Protein AF-A0A2S5DM83-F1 (afdb_monomer_lite)

Foldseek 3Di:
DVVLVVVVPDDDDDDDDDDDDDDDDDDDDDDPDFDWFQQVLLCWIWGQDPPQRWIKIAHPFPVSQVVLCVQQDDPPDPQDDPDDDRGRMGTQHQPDDDPNAGSRLVSVLSSCVSSVGDPVSSVSNSVRNDDPDDDDDDDDDDDDPPPPPDDDDPVLLVLLVVQLVCLVVLLFLLSDFPLWQAAQAAAQQPRHGDAFVQSRQQSSDPDSFSYKHACVSCVVVVKAQDPPDFFGKDKDWDWDWDFPPDADPVPRHGDIDTDTDIDIGTMDGQVRIGPRDDDDDDPRSHLDQDPVLVVLLVLLCVLVPAAEAEPDPDWAQDLVVLHTYDYDCVVDPDVLLRSLSVQLRLLLSQCHCQHVVQDDDPDCLDLSPLLSNLLSSLLSSVLCSSSVGTRNDDDSVVSSVSVSVNSVVDSCSSRVSRNSSRLSNLQSSCSDPVSVVVVVVSVVVVLVVCVVVVHDNPPPPCVVVPNDPPPPPDPDDDD

Sequence (479 aa):
MALIKRLQTPVRPVPAGGPVPAVPPSAPVSTPTRKVVVLAALDAIVYVDRDSRDLVLEAKTPEALDDLRKRGQSPDAVVVNDTKSSTNRYFFSNEGSIRGESVAFELFKNFAVRLGVSDSAIRQVAALTATPAPAPEPARGPRSTRERTGERPDLFQEVTDKIVNALENGTAPWQKPWAAAFEWPINGTTGKPYHGINVMLLAANEFQDGRYCTFKQAKEKDWSVRKGEHGTPIYFYKPFLKETGEIDPATQEPKMRSIPILKRYTVFNFSQIDGAPAHEFKNEHEVVLSPETKAICDEIIDACGVEIKHGYRISAYSPSEDRVFMPDREAFRSDAHYYASLMHEIGHWTGHSSRLNRQFGASRDSELYAREELRAEMASAMLAMRLGLPAAVENHGAYVAHYLTVLRSDKKEIFRAAKDAEKISRFVLSFHPDFRDEFREEHEAQMAAAVAAGAPEEVFDASDFDFEAEGLEFEGMKL

pLDDT: mean 75.05, std 21.57, range [25.55, 97.88]

Secondary structure (DSSP, 8-state):
-HHHHHHTSPPPPPPP--PPPPPPPPPPP------EEEEGGGTEEEEE-TTT--EEEEESSHHHHHHHHHHH--TT------S-----EEEE----EETTEEHHHHHHHHHHHHTT--HHHHHHHHHHHPPPPPPPP-------------PPP-HHHHHHHHHHHHHHTT--GGGS--SS-PPPPEETTT-PBP-THHHHHHHTSS-S--EEEEHHHHHHTT-EEPTT--PEEEEEEEEEEEEEEEEPTTT-SEEEEEEEEEEEEEEEEGGGEETSPP------SS----HHHHHHHHHHHHHHT-EEE-S-SS-EEETTTTEEE---GGGSSSHHHHHHHHHHHHHHHTTSTTTT-PPPPSSTTSHHHHHHHHHHHHHHHHHHHHHTPPP--S-THHHHHHHHHHHHH-TTHHHHHHHHHHHHHHHHHTTSHHHHHHHHHHHHHHHHHHHHTT--TTT--GGGG----TT---TT---

Radius of gyration: 28.11 Å; chains: 1; bounding box: 83×78×79 Å

Organism: NCBI:txid488447

Structure (mmCIF, N/CA/C/O backbone):
data_AF-A0A2S5DM83-F1
#
_entry.id   AF-A0A2S5DM83-F1
#
loop_
_atom_site.group_PDB
_atom_site.id
_atom_site.type_symbol
_atom_site.label_atom_id
_atom_site.label_alt_id
_atom_site.label_comp_id
_atom_site.label_asym_id
_atom_site.label_entity_id
_atom_site.label_seq_id
_atom_site.pdbx_PDB_ins_code
_atom_site.Cartn_x
_atom_site.Cartn_y
_atom_site.Cartn_z
_atom_site.occupancy
_atom_site.B_iso_or_equiv
_atom_site.auth_seq_id
_atom_site.auth_comp_id
_atom_site.auth_asym_id
_atom_site.auth_atom_id
_atom_site.pdbx_PDB_model_num
ATOM 1 N N . MET A 1 1 ? -13.478 -10.967 -5.302 1.00 39.28 1 MET A N 1
ATOM 2 C CA . MET A 1 1 ? -13.281 -12.087 -4.325 1.00 39.28 1 MET A CA 1
ATOM 3 C C . MET A 1 1 ? -13.084 -13.476 -4.958 1.00 39.28 1 MET A C 1
ATOM 5 O O . MET A 1 1 ? -12.246 -14.228 -4.463 1.00 39.28 1 MET A O 1
ATOM 9 N N . ALA A 1 2 ? -13.824 -13.861 -6.010 1.00 32.09 2 ALA A N 1
ATOM 10 C CA . ALA A 1 2 ? -13.666 -15.177 -6.656 1.00 32.09 2 ALA A CA 1
ATOM 11 C C . ALA A 1 2 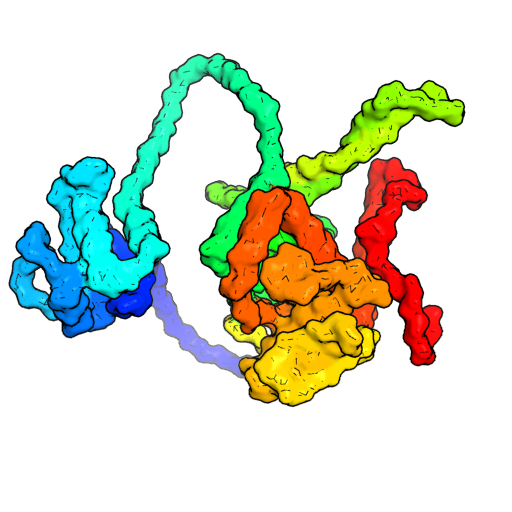? -12.341 -15.330 -7.433 1.00 32.09 2 ALA A C 1
ATOM 13 O O . ALA A 1 2 ? -11.757 -16.412 -7.404 1.00 32.09 2 ALA A O 1
ATOM 14 N N . LEU A 1 3 ? -11.831 -14.254 -8.052 1.00 38.75 3 LEU A N 1
ATOM 15 C CA . LEU A 1 3 ? -10.539 -14.262 -8.748 1.00 38.75 3 LEU A CA 1
ATOM 16 C C . LEU A 1 3 ? -9.347 -14.352 -7.779 1.00 38.75 3 LEU A C 1
ATOM 18 O O . LEU A 1 3 ? -8.471 -15.184 -7.984 1.00 38.75 3 LEU A O 1
ATOM 22 N N . ILE A 1 4 ? -9.357 -13.583 -6.678 1.00 41.72 4 ILE A N 1
ATOM 23 C CA . ILE A 1 4 ? -8.345 -13.687 -5.604 1.00 41.72 4 ILE A CA 1
ATOM 24 C C . ILE A 1 4 ? -8.291 -15.125 -5.078 1.00 41.72 4 ILE A C 1
ATOM 26 O O . ILE A 1 4 ? -7.220 -15.721 -5.019 1.00 41.72 4 ILE A O 1
ATOM 30 N N . LYS A 1 5 ? -9.457 -15.734 -4.810 1.00 40.19 5 LYS A N 1
ATOM 31 C CA . LYS A 1 5 ? -9.518 -17.155 -4.457 1.00 40.19 5 LYS A CA 1
ATOM 32 C C . LYS A 1 5 ? -8.980 -18.053 -5.570 1.00 40.19 5 LYS A C 1
ATOM 34 O O . LYS A 1 5 ? -8.242 -18.969 -5.240 1.00 40.19 5 LYS A O 1
ATOM 39 N N . ARG A 1 6 ? -9.292 -17.817 -6.853 1.00 40.47 6 ARG A N 1
ATOM 40 C CA . ARG A 1 6 ? -8.819 -18.630 -7.998 1.00 40.47 6 ARG A CA 1
ATOM 41 C C . ARG A 1 6 ? -7.305 -18.590 -8.199 1.00 40.47 6 ARG A C 1
ATOM 43 O O . ARG A 1 6 ? -6.720 -19.655 -8.346 1.00 40.47 6 ARG A O 1
ATOM 50 N N . LEU A 1 7 ? -6.669 -17.422 -8.103 1.00 43.97 7 LEU A N 1
ATOM 51 C CA . LEU A 1 7 ? -5.200 -17.292 -8.096 1.00 43.97 7 LEU A CA 1
ATOM 52 C C . LEU A 1 7 ? -4.555 -17.998 -6.885 1.00 43.97 7 LEU A C 1
ATOM 54 O O . LEU A 1 7 ? -3.372 -18.348 -6.878 1.00 43.97 7 LEU A O 1
ATOM 58 N N . GLN A 1 8 ? -5.362 -18.265 -5.859 1.00 42.00 8 GLN A N 1
ATOM 59 C CA . GLN A 1 8 ? -4.986 -18.942 -4.625 1.00 42.00 8 GLN A CA 1
ATOM 60 C C . GLN A 1 8 ? -5.523 -20.390 -4.522 1.00 42.00 8 GLN A C 1
ATOM 62 O O . GLN A 1 8 ? -5.263 -21.041 -3.513 1.00 42.00 8 GLN A O 1
ATOM 67 N N . THR A 1 9 ? -6.226 -20.940 -5.530 1.00 32.25 9 THR A N 1
ATOM 68 C CA . THR A 1 9 ? -6.827 -22.293 -5.458 1.00 32.25 9 THR A CA 1
ATOM 69 C C . THR A 1 9 ? -5.886 -23.352 -6.064 1.00 32.25 9 THR A C 1
ATOM 71 O O . THR A 1 9 ? -5.361 -23.133 -7.153 1.00 32.25 9 THR A O 1
ATOM 74 N N . PRO A 1 10 ? -5.665 -24.512 -5.415 1.00 33.38 10 PRO A N 1
ATOM 75 C CA . PRO A 1 10 ? -4.705 -25.518 -5.878 1.00 33.38 10 PRO A CA 1
ATOM 76 C C . PRO A 1 10 ? -5.133 -26.270 -7.151 1.00 33.38 10 PRO A C 1
ATOM 78 O O . PRO A 1 10 ? -6.290 -26.667 -7.308 1.00 33.38 10 PRO A O 1
ATOM 81 N N . VAL A 1 11 ? -4.152 -26.573 -8.009 1.00 31.98 11 VAL A N 1
ATOM 82 C CA . VAL A 1 11 ? -4.241 -27.614 -9.047 1.00 31.98 11 VAL A CA 1
ATOM 83 C C . VAL A 1 11 ? -4.149 -28.988 -8.369 1.00 31.98 11 VAL A C 1
ATOM 85 O O . VAL A 1 11 ? -3.295 -29.213 -7.512 1.00 31.98 11 VAL A O 1
ATOM 88 N N . ARG A 1 12 ? -5.045 -29.920 -8.724 1.00 29.36 12 ARG A N 1
ATOM 89 C CA . ARG A 1 12 ? -5.091 -31.281 -8.150 1.00 29.36 12 ARG A CA 1
ATOM 90 C C . ARG A 1 12 ? -3.748 -32.016 -8.320 1.00 29.36 12 ARG A C 1
ATOM 92 O O . ARG A 1 12 ? -3.273 -32.109 -9.451 1.00 29.36 12 ARG A O 1
ATOM 99 N N . PRO A 1 13 ? -3.191 -32.638 -7.265 1.00 34.09 13 PRO A N 1
ATOM 100 C CA . PRO A 1 13 ? -2.016 -33.485 -7.407 1.00 34.09 13 PRO A CA 1
ATOM 101 C C . PRO A 1 13 ? -2.372 -34.848 -8.023 1.00 34.09 13 PRO A C 1
ATOM 103 O O . PRO A 1 13 ? -3.400 -35.455 -7.712 1.00 34.09 13 PRO A O 1
ATOM 106 N N . VAL A 1 14 ? -1.482 -35.333 -8.890 1.00 31.62 14 VAL A N 1
ATOM 107 C CA . VAL A 1 14 ? -1.443 -36.711 -9.404 1.00 31.62 14 VAL A CA 1
ATOM 108 C C . VAL A 1 14 ? -1.023 -37.653 -8.260 1.00 31.62 14 VAL A C 1
ATOM 110 O O . VAL A 1 14 ? -0.112 -37.303 -7.508 1.00 31.62 14 VAL A O 1
ATOM 113 N N . PRO A 1 15 ? -1.643 -38.836 -8.082 1.00 32.06 15 PRO A N 1
ATOM 114 C CA . PRO A 1 15 ? -1.333 -39.705 -6.950 1.00 32.06 15 PRO A CA 1
ATOM 115 C C . PRO A 1 15 ? 0.024 -40.403 -7.133 1.00 32.06 15 PRO A C 1
ATOM 117 O O . PRO A 1 15 ? 0.208 -41.173 -8.075 1.00 32.06 15 PRO A O 1
ATOM 120 N N . ALA A 1 16 ? 0.957 -40.172 -6.205 1.00 36.09 16 ALA A N 1
ATOM 121 C CA . ALA A 1 16 ? 2.188 -40.951 -6.069 1.00 36.09 16 ALA A CA 1
ATOM 122 C C . ALA A 1 16 ? 2.039 -42.032 -4.980 1.00 36.09 16 ALA A C 1
ATOM 124 O O . ALA A 1 16 ? 1.319 -41.853 -4.000 1.00 36.09 16 ALA A O 1
ATOM 125 N N . GLY A 1 17 ? 2.695 -43.171 -5.224 1.00 32.56 17 GLY A N 1
ATOM 126 C CA . GLY A 1 17 ? 2.541 -44.454 -4.536 1.00 32.56 17 GLY A CA 1
ATOM 127 C C . GLY A 1 17 ? 2.945 -44.523 -3.056 1.00 32.56 17 GLY A C 1
ATOM 128 O O . GLY A 1 17 ? 3.439 -43.573 -2.462 1.00 32.56 17 GLY A O 1
ATOM 129 N N . GLY A 1 18 ? 2.657 -45.701 -2.492 1.00 33.97 18 GLY A N 1
ATOM 130 C CA . GLY A 1 18 ? 2.503 -46.005 -1.066 1.00 33.97 18 GLY A CA 1
ATOM 131 C C . GLY A 1 18 ? 3.719 -45.874 -0.129 1.00 33.97 18 GLY A C 1
ATOM 132 O O . GLY A 1 18 ? 4.808 -45.474 -0.532 1.00 33.97 18 GLY A O 1
ATOM 133 N N . PRO A 1 19 ? 3.510 -46.200 1.163 1.00 34.53 19 PRO A N 1
ATOM 134 C CA . PRO A 1 19 ? 4.303 -45.675 2.269 1.00 34.53 19 PRO A CA 1
ATOM 135 C C . PRO A 1 19 ? 5.579 -46.479 2.555 1.00 34.53 19 PRO A C 1
ATOM 137 O O . PRO A 1 19 ? 5.572 -47.709 2.570 1.00 34.53 19 PRO A O 1
ATOM 140 N N . VAL A 1 20 ? 6.652 -45.759 2.891 1.00 33.41 20 VAL A N 1
ATOM 141 C CA . VAL A 1 20 ? 7.867 -46.282 3.539 1.00 33.41 20 VAL A CA 1
ATOM 142 C C . VAL A 1 20 ? 7.786 -45.941 5.040 1.00 33.41 20 VAL A C 1
ATOM 144 O O . VAL A 1 20 ? 7.377 -44.826 5.371 1.00 33.41 20 VAL A O 1
ATOM 147 N N . PRO A 1 21 ? 8.115 -46.860 5.970 1.00 33.78 21 PRO A N 1
ATOM 148 C CA . PRO A 1 21 ? 7.910 -46.645 7.403 1.00 33.78 21 PRO A CA 1
ATOM 149 C C . PRO A 1 21 ? 8.911 -45.649 8.014 1.00 33.78 21 PRO A C 1
ATOM 151 O O . PRO A 1 21 ? 10.090 -45.622 7.664 1.00 33.78 21 PRO A O 1
ATOM 154 N N . ALA A 1 22 ? 8.409 -44.843 8.952 1.00 33.66 22 ALA A N 1
ATOM 155 C CA . ALA A 1 22 ? 9.096 -43.723 9.588 1.00 33.66 22 ALA A CA 1
ATOM 156 C C . ALA A 1 22 ? 10.099 -44.137 10.683 1.00 33.66 22 ALA A C 1
ATOM 158 O O . ALA A 1 22 ? 9.827 -45.015 11.502 1.00 33.66 22 ALA A O 1
ATOM 159 N N . VAL A 1 23 ? 11.220 -43.415 10.746 1.00 33.59 23 VAL A N 1
ATOM 160 C CA . VAL A 1 23 ? 12.115 -43.328 11.912 1.00 33.59 23 VAL A CA 1
ATOM 161 C C . VAL A 1 23 ? 11.631 -42.155 12.780 1.00 33.59 23 VAL A C 1
ATOM 163 O O . VAL A 1 23 ? 11.361 -41.088 12.225 1.00 33.59 23 VAL A O 1
ATOM 166 N N . PRO A 1 24 ? 11.486 -42.299 14.110 1.00 30.92 24 PRO A N 1
ATOM 167 C CA . PRO A 1 24 ? 10.974 -41.219 14.948 1.00 30.92 24 PRO A CA 1
ATOM 168 C C . PRO A 1 24 ? 12.009 -40.085 15.073 1.00 30.92 24 PRO A C 1
ATOM 170 O O . PRO A 1 24 ? 13.168 -40.366 15.392 1.00 30.92 24 PRO A O 1
ATOM 173 N N . PRO A 1 25 ? 11.631 -38.809 14.861 1.00 33.31 25 PRO A N 1
ATOM 174 C CA . PRO A 1 25 ? 12.531 -37.695 15.111 1.00 33.31 25 PRO A CA 1
ATOM 175 C C . PRO A 1 25 ? 12.692 -37.467 16.618 1.00 33.31 25 PRO A C 1
ATOM 177 O O . PRO A 1 25 ? 11.729 -37.467 17.387 1.00 33.31 25 PRO A O 1
ATOM 180 N N . SER A 1 26 ? 13.939 -37.265 17.030 1.00 32.44 26 SER A N 1
ATOM 181 C CA . SER A 1 26 ? 14.324 -36.781 18.350 1.00 32.44 26 SER A CA 1
ATOM 182 C C . SER A 1 26 ? 13.737 -35.389 18.615 1.00 32.44 26 SER A C 1
ATOM 184 O O . SER A 1 26 ? 13.674 -34.539 17.728 1.00 32.44 26 SER A O 1
ATOM 186 N N . ALA A 1 27 ? 13.294 -35.162 19.854 1.00 29.89 27 ALA A N 1
ATOM 187 C CA . ALA A 1 27 ? 12.670 -33.915 20.287 1.00 29.89 27 ALA A CA 1
ATOM 188 C C . ALA A 1 27 ? 13.590 -32.693 20.059 1.00 29.89 27 ALA A C 1
ATOM 190 O O . ALA A 1 27 ? 14.774 -32.758 20.407 1.00 29.89 27 ALA A O 1
ATOM 191 N N . PRO A 1 28 ? 13.077 -31.564 19.533 1.00 31.03 28 PRO A N 1
ATOM 192 C CA . PRO A 1 28 ? 13.868 -30.353 19.383 1.00 31.03 28 PRO A CA 1
ATOM 193 C C . PRO A 1 28 ? 14.117 -29.707 20.753 1.00 31.03 28 PRO A C 1
ATOM 195 O O . PRO A 1 28 ? 13.193 -29.311 21.463 1.00 31.03 28 PRO A O 1
ATOM 198 N N . VAL A 1 29 ? 15.394 -29.588 21.118 1.00 31.30 29 VAL A N 1
ATOM 199 C CA . VAL A 1 29 ? 15.862 -28.753 22.229 1.00 31.30 29 VAL A CA 1
ATOM 200 C C . VAL A 1 29 ? 15.645 -27.288 21.839 1.00 31.30 29 VAL A C 1
ATOM 202 O O . VAL A 1 29 ? 16.157 -26.841 20.815 1.00 31.30 29 VAL A O 1
ATOM 205 N N . SER A 1 30 ? 14.883 -26.528 22.632 1.00 27.20 30 SER A N 1
ATOM 206 C CA . SER A 1 30 ? 14.683 -25.097 22.386 1.00 27.20 30 SER A CA 1
ATOM 207 C C . SER A 1 30 ? 15.962 -24.320 22.707 1.00 27.20 30 SER A C 1
ATOM 209 O O . SER A 1 30 ? 16.351 -24.217 23.875 1.00 27.20 30 SER A O 1
ATOM 211 N N . THR A 1 31 ? 16.599 -23.731 21.701 1.00 26.56 31 THR A N 1
ATOM 212 C CA . THR A 1 31 ? 17.705 -22.789 21.911 1.00 26.56 31 THR A CA 1
ATOM 213 C C . THR A 1 31 ? 17.135 -21.367 21.974 1.00 26.56 31 THR A C 1
ATOM 215 O O . THR A 1 31 ? 16.553 -20.914 20.989 1.00 26.56 31 THR A O 1
ATOM 218 N N . PRO A 1 32 ? 17.261 -20.630 23.092 1.00 33.22 32 PRO A N 1
ATOM 219 C CA . PRO A 1 32 ? 16.832 -19.237 23.151 1.00 33.22 32 PRO A CA 1
ATOM 220 C C . PRO A 1 32 ? 17.736 -18.373 22.259 1.00 33.22 32 PRO A C 1
ATOM 222 O O . PRO A 1 32 ? 18.962 -18.397 22.385 1.00 33.22 32 PRO A O 1
ATOM 225 N N . THR A 1 33 ? 17.126 -17.609 21.354 1.00 42.16 33 THR A N 1
ATOM 226 C CA . THR A 1 33 ? 17.782 -16.669 20.436 1.00 42.16 33 THR A CA 1
ATOM 227 C C . THR A 1 33 ? 18.570 -15.609 21.212 1.00 42.16 33 THR A C 1
ATOM 229 O O . THR A 1 33 ? 17.986 -14.744 21.868 1.00 42.16 33 THR A O 1
ATOM 232 N N . ARG A 1 34 ? 19.906 -15.664 21.148 1.00 59.91 34 ARG A N 1
ATOM 233 C CA . ARG A 1 34 ? 20.783 -14.574 21.608 1.00 59.91 34 ARG A CA 1
ATOM 234 C C . ARG A 1 34 ? 20.552 -13.351 20.707 1.00 59.91 34 ARG A C 1
ATOM 236 O O . ARG A 1 34 ? 20.464 -13.511 19.493 1.00 59.91 34 ARG A O 1
ATOM 243 N N . LYS A 1 35 ? 20.458 -12.138 21.269 1.00 76.69 35 LYS A N 1
ATOM 244 C CA . LYS A 1 35 ? 20.495 -10.899 20.468 1.00 76.69 35 LYS A CA 1
ATOM 245 C C . LYS A 1 35 ? 21.923 -10.707 19.954 1.00 76.69 35 LYS A C 1
ATOM 247 O O . LYS A 1 35 ? 22.843 -10.601 20.761 1.00 76.69 35 LYS A O 1
ATOM 252 N N . VAL A 1 36 ? 22.092 -10.694 18.636 1.00 83.69 36 VAL A N 1
ATOM 253 C CA . VAL A 1 36 ? 23.391 -10.599 17.957 1.00 83.69 36 VAL A CA 1
ATOM 254 C C . VAL A 1 36 ? 23.358 -9.415 16.996 1.00 83.69 36 VAL A C 1
ATOM 256 O O . VAL A 1 36 ? 22.362 -9.211 16.306 1.00 83.69 36 VAL A O 1
ATOM 259 N N . VAL A 1 37 ? 24.444 -8.650 16.942 1.00 86.31 37 VAL A N 1
ATOM 260 C CA . VAL A 1 37 ? 24.673 -7.594 15.948 1.00 86.31 37 VAL A CA 1
ATOM 261 C C . VAL A 1 37 ? 25.762 -8.065 14.993 1.00 86.31 37 VAL A C 1
ATOM 263 O O . VAL A 1 37 ? 26.835 -8.477 15.427 1.00 86.31 37 VAL A O 1
ATOM 266 N N . VAL A 1 38 ? 25.494 -8.021 13.690 1.00 86.81 38 VAL A N 1
ATOM 267 C CA . VAL A 1 38 ? 26.463 -8.415 12.658 1.00 86.81 38 VAL A CA 1
ATOM 268 C C . VAL A 1 38 ? 27.252 -7.187 12.215 1.00 86.81 38 VAL A C 1
ATOM 270 O O . VAL A 1 38 ? 26.676 -6.203 11.754 1.00 86.81 38 VAL A O 1
ATOM 273 N N . LEU A 1 39 ? 28.577 -7.248 12.317 1.00 84.31 39 LEU A N 1
ATOM 274 C CA . LEU A 1 39 ? 29.488 -6.211 11.843 1.00 84.31 39 LEU A CA 1
ATOM 275 C C . LEU A 1 39 ? 30.112 -6.656 10.522 1.00 84.31 39 LEU A C 1
ATOM 277 O O . LEU A 1 39 ? 31.223 -7.183 10.490 1.00 84.31 39 LEU A O 1
ATOM 281 N N . ALA A 1 40 ? 29.402 -6.419 9.417 1.00 79.25 40 ALA A N 1
ATOM 282 C CA . ALA A 1 40 ? 29.846 -6.824 8.080 1.00 79.25 40 ALA A CA 1
ATOM 283 C C . ALA A 1 40 ? 31.240 -6.273 7.714 1.00 79.25 40 ALA A C 1
ATOM 285 O O . ALA A 1 40 ? 32.033 -6.976 7.101 1.00 79.25 40 ALA A O 1
ATOM 286 N N . ALA A 1 41 ? 31.570 -5.053 8.159 1.00 76.94 41 ALA A N 1
ATOM 287 C CA . ALA A 1 41 ? 32.879 -4.430 7.934 1.00 76.94 41 ALA A CA 1
ATOM 288 C C . ALA A 1 41 ? 34.052 -5.190 8.586 1.00 76.94 41 ALA A C 1
ATOM 290 O O . ALA A 1 41 ? 35.192 -5.050 8.150 1.00 76.94 41 ALA A O 1
ATOM 291 N N . LEU A 1 42 ? 33.778 -5.976 9.632 1.00 79.06 42 LEU A N 1
ATOM 292 C CA . LEU A 1 42 ? 34.781 -6.743 10.374 1.00 79.06 42 LEU A CA 1
ATOM 293 C C . LEU A 1 42 ? 34.677 -8.253 10.126 1.00 79.06 42 LEU A C 1
ATOM 295 O O . LEU A 1 42 ? 35.465 -9.002 10.695 1.00 79.06 42 LEU A O 1
ATOM 299 N N . ASP A 1 43 ? 33.697 -8.693 9.329 1.00 83.94 43 ASP A N 1
ATOM 300 C CA . ASP A 1 43 ? 33.321 -10.103 9.172 1.00 83.94 43 ASP A CA 1
ATOM 301 C C . ASP A 1 43 ? 33.183 -10.830 10.528 1.00 83.94 43 ASP A C 1
ATOM 303 O O . ASP A 1 43 ? 33.701 -11.929 10.755 1.00 83.94 43 ASP A O 1
ATOM 307 N N . ALA A 1 44 ? 32.525 -10.147 11.469 1.00 84.25 44 ALA A N 1
ATOM 308 C CA . ALA A 1 44 ? 32.394 -10.560 12.859 1.00 84.25 44 ALA A CA 1
ATOM 309 C C . ALA A 1 44 ? 30.982 -10.295 13.388 1.00 84.25 44 ALA A C 1
ATOM 311 O O . ALA A 1 44 ? 30.237 -9.460 12.865 1.00 84.25 44 ALA A O 1
ATOM 312 N N . ILE A 1 45 ? 30.624 -10.985 14.465 1.00 86.38 45 ILE A N 1
ATOM 313 C CA . ILE A 1 45 ? 29.384 -10.765 15.207 1.00 86.38 45 ILE A CA 1
ATOM 314 C C . ILE A 1 45 ? 29.687 -10.260 16.613 1.00 86.38 45 ILE A C 1
ATOM 316 O O . ILE A 1 45 ? 30.731 -10.573 17.182 1.00 86.38 45 ILE A O 1
ATOM 320 N N . VAL A 1 46 ? 28.762 -9.492 17.181 1.00 86.31 46 VAL A N 1
ATOM 321 C CA . VAL A 1 46 ? 28.854 -8.978 18.546 1.00 86.31 46 VAL A CA 1
ATOM 322 C C . VAL A 1 46 ? 27.604 -9.341 19.332 1.00 86.31 46 VAL A C 1
ATOM 324 O O . VAL A 1 46 ? 26.482 -9.175 18.852 1.00 86.31 46 VAL A O 1
ATOM 327 N N . TYR A 1 47 ? 27.792 -9.847 20.545 1.00 85.69 47 TYR A N 1
ATOM 328 C CA . TYR A 1 47 ? 26.715 -10.224 21.458 1.00 85.69 47 TYR A CA 1
ATOM 329 C C . TYR A 1 47 ? 27.160 -10.051 22.914 1.00 85.69 47 TYR A C 1
ATOM 331 O O . TYR A 1 47 ? 28.344 -9.889 23.187 1.00 85.69 47 TYR A O 1
ATOM 339 N N . VAL A 1 48 ? 26.222 -10.088 23.861 1.00 82.50 48 VAL A N 1
ATOM 340 C CA . VAL A 1 48 ? 26.548 -10.116 25.299 1.00 82.50 48 VAL A CA 1
ATOM 341 C C . VAL A 1 48 ? 26.545 -11.564 25.774 1.00 82.50 48 VAL A C 1
ATOM 343 O O . VAL A 1 48 ? 25.551 -12.275 25.578 1.00 82.50 48 VAL A O 1
ATOM 346 N N . ASP A 1 49 ? 27.656 -12.019 26.353 1.00 76.75 49 ASP A N 1
ATOM 347 C CA . ASP A 1 49 ? 27.756 -13.366 26.906 1.00 76.75 49 ASP A CA 1
ATOM 348 C C . ASP A 1 49 ? 26.770 -13.543 28.063 1.00 76.75 49 ASP A C 1
ATOM 350 O O . ASP A 1 49 ? 26.570 -12.650 28.887 1.00 76.75 49 ASP A O 1
ATOM 354 N N . ARG A 1 50 ? 26.107 -14.697 28.115 1.00 70.50 50 ARG A N 1
ATOM 355 C CA . ARG A 1 50 ? 25.043 -14.931 29.096 1.00 70.50 50 ARG A CA 1
ATOM 356 C C . ARG A 1 50 ? 25.595 -15.099 30.511 1.00 70.50 50 ARG A C 1
ATOM 358 O O . ARG A 1 50 ? 24.914 -14.706 31.460 1.00 70.50 50 ARG A O 1
ATOM 365 N N . ASP A 1 51 ? 26.779 -15.687 30.632 1.00 67.50 51 ASP A N 1
ATOM 366 C CA . ASP A 1 51 ? 27.343 -16.112 31.906 1.00 67.50 51 ASP A CA 1
ATOM 367 C C . ASP A 1 51 ? 28.236 -15.012 32.480 1.00 67.50 51 ASP A C 1
ATOM 369 O O . ASP A 1 51 ? 28.064 -14.637 33.641 1.00 67.50 51 ASP A O 1
ATOM 373 N N . SER A 1 52 ? 29.114 -14.421 31.661 1.00 67.50 52 SER A N 1
ATOM 374 C CA . SER A 1 52 ? 29.989 -13.334 32.121 1.00 67.50 52 SER A CA 1
ATOM 375 C C . SER A 1 52 ? 29.357 -11.942 32.028 1.00 67.50 52 SER A C 1
ATOM 377 O O . SER A 1 52 ? 29.804 -11.020 32.705 1.00 67.50 52 SER A O 1
ATOM 379 N N . ARG A 1 53 ? 28.287 -11.777 31.232 1.00 71.94 53 ARG A N 1
ATOM 380 C CA . ARG A 1 53 ? 27.708 -10.468 30.855 1.00 71.94 53 ARG A CA 1
ATOM 381 C C . ARG A 1 53 ? 28.701 -9.525 30.174 1.00 71.94 53 ARG A C 1
ATOM 383 O O . ARG A 1 53 ? 28.442 -8.320 30.095 1.00 71.94 53 ARG A O 1
ATOM 390 N N . ASP A 1 54 ? 29.802 -10.063 29.666 1.00 75.94 54 ASP A N 1
ATOM 391 C CA . ASP A 1 54 ? 30.757 -9.299 28.880 1.00 75.94 54 ASP A CA 1
ATOM 392 C C . ASP A 1 54 ? 30.252 -9.128 27.456 1.00 75.94 54 ASP A C 1
ATOM 394 O O . ASP A 1 54 ? 29.526 -9.966 26.911 1.00 75.94 54 ASP A O 1
ATOM 398 N N . LEU A 1 55 ? 30.670 -8.035 26.832 1.00 80.62 55 LEU A N 1
ATOM 399 C CA . LEU A 1 55 ? 30.461 -7.846 25.410 1.00 80.62 55 LEU A CA 1
ATOM 400 C C . LEU A 1 55 ? 31.500 -8.687 24.658 1.00 80.62 55 LEU A C 1
ATOM 402 O O . LEU A 1 55 ? 32.699 -8.571 24.906 1.00 80.62 55 LEU A O 1
ATOM 406 N N . VAL A 1 56 ? 31.048 -9.536 23.742 1.00 81.56 56 VAL A N 1
ATOM 407 C CA . VAL A 1 56 ? 31.892 -10.475 22.996 1.00 81.56 56 VAL A CA 1
ATOM 408 C C . VAL A 1 56 ? 31.848 -10.141 21.519 1.00 81.56 56 VAL A C 1
ATOM 410 O O . VAL A 1 56 ? 30.768 -10.076 20.935 1.00 81.56 56 VAL A O 1
ATOM 413 N N . LEU A 1 57 ? 33.022 -9.978 20.912 1.00 84.62 57 LEU A N 1
ATOM 414 C CA . LEU A 1 57 ? 33.210 -9.975 19.466 1.00 84.62 57 LEU A CA 1
ATOM 415 C C . LEU A 1 57 ? 33.697 -11.357 19.031 1.00 84.62 57 LEU A C 1
ATOM 417 O O . LEU A 1 57 ? 34.745 -11.819 19.476 1.00 84.62 57 LEU A O 1
ATOM 421 N N . GLU A 1 58 ? 32.953 -12.012 18.151 1.00 85.88 58 GLU A N 1
ATOM 422 C CA . GLU A 1 58 ? 33.300 -13.308 17.572 1.00 85.88 58 GLU A CA 1
ATOM 423 C C . GLU A 1 58 ? 33.573 -13.145 16.071 1.00 85.88 58 GLU A C 1
ATOM 425 O O . GLU A 1 58 ? 32.677 -12.813 15.295 1.00 85.88 58 GLU A O 1
ATOM 430 N N . ALA A 1 59 ? 34.829 -13.335 15.667 1.00 82.38 59 ALA A N 1
ATOM 431 C CA . ALA A 1 59 ? 35.258 -13.301 14.269 1.00 82.38 59 ALA A CA 1
ATOM 432 C C . ALA A 1 59 ? 35.045 -14.668 13.596 1.00 82.38 59 ALA A C 1
ATOM 434 O O . ALA A 1 59 ? 34.871 -15.680 14.274 1.00 82.38 59 ALA A O 1
ATOM 435 N N . LYS A 1 60 ? 35.114 -14.748 12.262 1.00 81.44 60 LYS A N 1
ATOM 436 C CA . LYS A 1 60 ? 35.005 -16.044 11.562 1.00 81.44 60 LYS A CA 1
ATOM 437 C C . LYS A 1 60 ? 36.098 -17.051 11.926 1.00 81.44 60 LYS A C 1
ATOM 439 O O . LYS A 1 60 ? 35.810 -18.242 12.000 1.00 81.44 60 LYS A O 1
ATOM 444 N N . THR A 1 61 ? 37.335 -16.597 12.131 1.00 81.12 61 THR A N 1
ATOM 445 C CA . THR A 1 61 ? 38.466 -17.470 12.477 1.00 81.12 61 THR A CA 1
ATOM 446 C C . THR A 1 61 ? 39.373 -16.827 13.532 1.00 81.12 61 THR A C 1
ATOM 448 O O . THR A 1 61 ? 39.354 -15.601 13.693 1.00 81.12 61 THR A O 1
ATOM 451 N N . PRO A 1 62 ? 40.181 -17.619 14.261 1.00 78.19 62 PRO A N 1
ATOM 452 C CA . PRO A 1 62 ? 41.188 -17.088 15.181 1.00 78.19 62 PRO A CA 1
ATOM 453 C C . PRO A 1 62 ? 42.199 -16.147 14.503 1.00 78.19 62 PRO A C 1
ATOM 455 O O . PRO A 1 62 ? 42.602 -15.149 15.096 1.00 78.19 62 PRO A O 1
ATOM 458 N N . GLU A 1 63 ? 42.571 -16.409 13.247 1.00 78.88 63 GLU A N 1
ATOM 459 C CA . GLU A 1 63 ? 43.496 -15.572 12.467 1.00 78.88 63 GLU A CA 1
ATOM 460 C C . GLU A 1 63 ? 42.866 -14.224 12.102 1.00 78.88 63 GLU A C 1
ATOM 462 O O . GLU A 1 63 ? 43.520 -13.187 12.217 1.00 78.88 63 GLU A O 1
ATOM 467 N N . ALA A 1 64 ? 41.583 -14.224 11.716 1.00 79.25 64 ALA A N 1
ATOM 468 C CA . ALA A 1 64 ? 40.827 -12.997 11.467 1.00 79.25 64 ALA A CA 1
ATOM 469 C C . ALA A 1 64 ? 40.714 -12.151 12.742 1.00 79.25 64 ALA A C 1
ATOM 471 O O . ALA A 1 64 ? 40.822 -10.924 12.693 1.00 79.25 64 ALA A O 1
ATOM 472 N N . LEU A 1 65 ? 40.558 -12.803 13.899 1.00 80.81 65 LEU A N 1
ATOM 473 C CA . LEU A 1 65 ? 40.565 -12.103 15.174 1.00 80.81 65 LEU A CA 1
ATOM 474 C C . LEU A 1 65 ? 41.943 -11.510 15.504 1.00 80.81 65 LEU A C 1
ATOM 476 O O . LEU A 1 65 ? 42.012 -10.383 15.992 1.00 80.81 65 LEU A O 1
ATOM 480 N N . ASP A 1 66 ? 43.036 -12.227 15.244 1.00 77.31 66 ASP A N 1
ATOM 481 C CA . ASP A 1 66 ? 44.397 -11.723 15.477 1.00 77.31 66 ASP A CA 1
ATOM 482 C C . ASP A 1 66 ? 44.710 -10.486 14.615 1.00 77.31 66 ASP A C 1
ATOM 484 O O . ASP A 1 66 ? 45.285 -9.509 15.105 1.00 77.31 66 ASP A O 1
ATOM 488 N N . ASP A 1 67 ? 44.259 -10.475 13.357 1.00 78.25 67 ASP A N 1
ATOM 489 C CA . ASP A 1 67 ? 44.349 -9.306 12.476 1.00 78.25 67 ASP A CA 1
ATOM 490 C C . ASP A 1 67 ? 43.535 -8.110 13.003 1.00 78.25 67 ASP A C 1
ATOM 492 O O . ASP A 1 67 ? 44.065 -7.003 13.141 1.00 78.25 67 ASP A O 1
ATOM 496 N N . LEU A 1 68 ? 42.270 -8.332 13.384 1.00 80.56 68 LEU A N 1
ATOM 497 C CA . LEU A 1 68 ? 41.417 -7.300 13.988 1.00 80.56 68 LEU A CA 1
ATOM 498 C C . LEU A 1 68 ? 42.051 -6.714 15.257 1.00 80.56 68 LEU A C 1
ATOM 500 O O . LEU A 1 68 ? 42.036 -5.498 15.460 1.00 80.56 68 LEU A O 1
ATOM 504 N N . ARG A 1 69 ? 42.662 -7.561 16.093 1.00 75.31 69 ARG A N 1
ATOM 505 C CA . ARG A 1 69 ? 43.369 -7.132 17.305 1.00 75.31 69 ARG A CA 1
ATOM 506 C C . ARG A 1 69 ? 44.571 -6.255 16.977 1.00 75.31 69 ARG A C 1
ATOM 508 O O . ARG A 1 69 ? 44.713 -5.207 17.599 1.00 75.31 69 ARG A O 1
ATOM 515 N N . LYS A 1 70 ? 45.410 -6.636 16.008 1.00 76.88 70 LYS A N 1
ATOM 516 C CA . LYS A 1 70 ? 46.573 -5.830 15.588 1.00 76.88 70 LYS A CA 1
ATOM 517 C C . LYS A 1 70 ? 46.154 -4.463 15.055 1.00 76.88 70 LYS A C 1
ATOM 519 O O . LYS A 1 70 ? 46.764 -3.462 15.419 1.00 76.88 70 LYS A O 1
ATOM 524 N N . ARG A 1 71 ? 45.095 -4.410 14.243 1.00 75.69 71 ARG A N 1
ATOM 525 C CA . ARG A 1 71 ? 44.576 -3.158 13.667 1.00 75.69 71 ARG A CA 1
ATOM 526 C C . ARG A 1 71 ? 43.865 -2.266 14.693 1.00 75.69 71 ARG A C 1
ATOM 528 O O . ARG A 1 71 ? 43.842 -1.052 14.519 1.00 75.69 71 ARG A O 1
ATOM 535 N N . GLY A 1 72 ? 43.309 -2.845 15.760 1.00 69.25 72 GLY A N 1
ATOM 536 C CA . GLY A 1 72 ? 42.548 -2.125 16.788 1.00 69.25 72 GLY A CA 1
ATOM 537 C C . GLY A 1 72 ? 43.302 -1.762 18.080 1.00 69.25 72 GLY A C 1
ATOM 538 O O . GLY A 1 72 ? 42.702 -1.140 18.960 1.00 69.25 72 GLY A O 1
ATOM 539 N N . GLN A 1 73 ? 44.582 -2.129 18.239 1.00 66.12 73 GLN A N 1
ATOM 540 C CA . GLN A 1 73 ? 45.345 -1.959 19.493 1.00 66.12 73 GLN A CA 1
ATOM 541 C C . GLN A 1 73 ? 45.396 -0.504 20.016 1.00 66.12 73 GLN A C 1
ATOM 543 O O . GLN A 1 73 ? 45.589 0.446 19.260 1.00 66.12 73 GLN A O 1
ATOM 548 N N . SER A 1 74 ? 45.236 -0.336 21.340 1.00 53.53 74 SER A N 1
ATOM 549 C CA . SER A 1 74 ? 45.410 0.919 22.096 1.00 53.53 74 SER A CA 1
ATOM 550 C C . SER A 1 74 ? 46.579 0.787 23.078 1.00 53.53 74 SER A C 1
ATOM 552 O O . SER A 1 74 ? 46.647 -0.259 23.721 1.00 53.53 74 SER A O 1
ATOM 554 N N . PRO A 1 75 ? 47.430 1.814 23.276 1.00 45.59 75 PRO A N 1
ATOM 555 C CA . PRO A 1 75 ? 48.477 1.788 24.304 1.00 45.59 75 PRO A CA 1
ATOM 556 C C . PRO A 1 75 ? 47.936 1.637 25.740 1.00 45.59 75 PRO A C 1
ATOM 558 O O . PRO A 1 75 ? 48.617 1.069 26.584 1.00 45.59 75 PRO A O 1
ATOM 561 N N . ASP A 1 76 ? 46.703 2.095 25.998 1.00 43.41 76 ASP A N 1
ATOM 562 C CA . ASP A 1 76 ? 46.128 2.216 27.352 1.00 43.41 76 ASP A CA 1
ATOM 563 C C . ASP A 1 76 ? 45.057 1.160 27.702 1.00 43.41 76 ASP A C 1
ATOM 565 O O . ASP A 1 76 ? 44.355 1.286 28.705 1.00 43.41 76 ASP A O 1
ATOM 569 N N . ALA A 1 77 ? 44.866 0.127 26.875 1.00 46.84 77 ALA A N 1
ATOM 570 C CA . ALA A 1 77 ? 43.845 -0.889 27.140 1.00 46.84 77 ALA A CA 1
ATOM 571 C C . ALA A 1 77 ? 44.391 -1.992 28.064 1.00 46.84 77 ALA A C 1
ATOM 573 O O . ALA A 1 77 ? 45.272 -2.756 27.670 1.00 46.84 77 ALA A O 1
ATOM 574 N N . VAL A 1 78 ? 43.827 -2.129 29.270 1.00 40.47 78 VAL A N 1
ATOM 575 C CA . VAL A 1 78 ? 43.989 -3.344 30.085 1.00 40.47 78 VAL A CA 1
ATOM 576 C C . VAL A 1 78 ? 43.223 -4.467 29.385 1.00 40.47 78 VAL A C 1
ATOM 578 O O . VAL A 1 78 ? 42.002 -4.566 29.471 1.00 40.47 78 VAL A O 1
ATOM 581 N N . VAL A 1 79 ? 43.949 -5.275 28.615 1.00 46.88 79 VAL A N 1
ATOM 582 C CA . VAL A 1 79 ? 43.407 -6.432 27.900 1.00 46.88 79 VAL A CA 1
ATOM 583 C C . VAL A 1 79 ? 43.396 -7.621 28.853 1.00 46.88 79 VAL A C 1
ATOM 585 O O . VAL A 1 79 ? 44.444 -8.199 29.137 1.00 46.88 79 VAL A O 1
ATOM 588 N N . VAL A 1 80 ? 42.216 -8.018 29.327 1.00 41.91 80 VAL A N 1
ATOM 589 C CA . VAL A 1 80 ? 42.048 -9.328 29.962 1.00 41.91 80 VAL A CA 1
ATOM 590 C C . VAL A 1 80 ? 41.922 -10.362 28.851 1.00 41.91 80 VAL A C 1
ATOM 592 O O . VAL A 1 80 ? 40.859 -10.556 28.272 1.00 41.91 80 VAL A O 1
ATOM 595 N N . ASN A 1 81 ? 43.030 -11.017 28.523 1.00 42.25 81 ASN A N 1
ATOM 596 C CA . ASN A 1 81 ? 42.971 -12.458 28.333 1.00 42.25 81 ASN A CA 1
ATOM 597 C C . ASN A 1 81 ? 44.347 -13.067 28.567 1.00 42.25 81 ASN A C 1
ATOM 599 O O . ASN A 1 81 ? 45.325 -12.725 27.895 1.00 42.25 81 ASN A O 1
ATOM 603 N N . ASP A 1 82 ? 44.379 -13.979 29.533 1.00 37.25 82 ASP A N 1
ATOM 604 C CA . ASP A 1 82 ? 45.478 -14.900 29.738 1.00 37.25 82 ASP A CA 1
ATOM 605 C C . ASP A 1 82 ? 45.651 -15.741 28.459 1.00 37.25 82 ASP A C 1
ATOM 607 O O . ASP A 1 82 ? 44.695 -16.274 27.902 1.00 37.25 82 ASP A O 1
ATOM 611 N N . THR A 1 83 ? 46.885 -15.727 27.964 1.00 38.50 83 THR A N 1
ATOM 612 C CA . THR A 1 83 ? 47.547 -16.724 27.116 1.00 38.50 83 THR A CA 1
ATOM 613 C C . THR A 1 83 ? 46.776 -17.423 25.973 1.00 38.50 83 THR A C 1
ATOM 615 O O . THR A 1 83 ? 45.866 -18.217 26.157 1.00 38.50 83 THR A O 1
ATOM 618 N N . LYS A 1 84 ? 47.289 -17.223 24.742 1.00 49.91 84 LYS A N 1
ATOM 619 C CA . LYS A 1 84 ? 47.274 -18.163 23.594 1.00 49.91 84 LYS A CA 1
ATOM 620 C C . LYS A 1 84 ? 46.084 -19.147 23.547 1.00 49.91 84 LYS A C 1
ATOM 622 O O . LYS A 1 84 ? 46.262 -20.324 23.849 1.00 49.91 84 LYS A O 1
ATOM 627 N N . SER A 1 85 ? 44.903 -18.722 23.099 1.00 42.72 85 SER A N 1
ATOM 628 C CA . SER A 1 85 ? 43.791 -19.654 22.873 1.00 42.72 85 SER A CA 1
ATOM 629 C C . SER A 1 85 ? 43.381 -19.684 21.403 1.00 42.72 85 SER A C 1
ATOM 631 O O . SER A 1 85 ? 43.316 -18.659 20.731 1.00 42.72 85 SER A O 1
ATOM 633 N N . SER A 1 86 ? 43.120 -20.890 20.905 1.00 52.38 86 SER A N 1
ATOM 634 C CA . SER A 1 86 ? 42.622 -21.258 19.572 1.00 52.38 86 SER A CA 1
ATOM 635 C C . SER A 1 86 ? 41.196 -20.754 19.294 1.00 52.38 86 SER A C 1
ATOM 637 O O . SER A 1 86 ? 40.402 -21.438 18.651 1.00 52.38 86 SER A O 1
ATOM 639 N N . THR A 1 87 ? 40.833 -19.601 19.853 1.00 66.69 87 THR A N 1
ATOM 640 C CA . THR A 1 87 ? 39.467 -19.090 19.882 1.00 66.69 87 THR A CA 1
ATOM 641 C C . THR A 1 87 ? 39.330 -17.871 18.981 1.00 66.69 87 THR A C 1
ATOM 643 O O . THR A 1 87 ? 40.223 -17.037 18.864 1.00 66.69 87 THR A O 1
ATOM 646 N N . ASN A 1 88 ? 38.179 -17.778 18.330 1.00 76.88 88 ASN A N 1
ATOM 647 C CA . ASN A 1 88 ? 37.764 -16.673 17.475 1.00 76.88 88 ASN A CA 1
ATOM 648 C C . ASN A 1 88 ? 36.984 -15.595 18.255 1.00 76.88 88 ASN A C 1
ATOM 650 O O . ASN A 1 88 ? 36.312 -14.770 17.642 1.00 76.88 88 ASN A O 1
ATOM 654 N N . ARG A 1 89 ? 37.060 -15.592 19.596 1.00 80.75 89 ARG A N 1
ATOM 655 C CA . ARG A 1 89 ? 36.288 -14.706 20.482 1.00 80.75 89 ARG A CA 1
ATOM 656 C C . ARG A 1 89 ? 37.168 -13.718 21.239 1.00 80.75 89 ARG A C 1
ATOM 658 O O . ARG A 1 89 ? 38.201 -14.083 21.795 1.00 80.75 89 ARG A O 1
ATOM 665 N N . TYR A 1 90 ? 36.713 -12.474 21.307 1.00 76.06 90 TYR A N 1
ATOM 666 C CA . TYR A 1 90 ? 37.360 -11.371 22.003 1.00 76.06 90 TYR A CA 1
ATOM 667 C C . TYR A 1 90 ? 36.388 -10.724 22.983 1.00 76.06 90 TYR A C 1
ATOM 669 O O . TYR A 1 90 ? 35.301 -10.298 22.597 1.00 76.06 90 TYR A O 1
ATOM 677 N N . PHE A 1 91 ? 36.783 -10.680 24.252 1.00 75.00 91 PHE A N 1
ATOM 678 C CA . PHE A 1 91 ? 35.932 -10.255 25.356 1.00 75.00 91 PHE A CA 1
ATOM 679 C C . PHE A 1 91 ? 36.295 -8.833 25.779 1.00 75.00 91 PHE A C 1
ATOM 681 O O . PHE A 1 91 ? 37.463 -8.522 26.017 1.00 75.00 91 PHE A O 1
ATOM 688 N N . PHE A 1 92 ? 35.284 -7.979 25.894 1.00 75.75 92 PHE A N 1
ATOM 689 C CA . PHE A 1 92 ? 35.389 -6.661 26.504 1.00 75.75 92 PHE A CA 1
ATOM 690 C C . PHE A 1 92 ? 34.789 -6.759 27.912 1.00 75.75 92 PHE A C 1
ATOM 692 O O . PHE A 1 92 ? 33.571 -6.873 28.058 1.00 75.75 92 PHE A O 1
ATOM 699 N N . SER A 1 93 ? 35.659 -6.768 28.928 1.00 65.88 93 SER A N 1
ATOM 700 C CA . SER A 1 93 ? 35.267 -6.948 30.333 1.00 65.88 93 SER A CA 1
ATOM 701 C C . SER A 1 93 ? 34.428 -5.781 30.858 1.00 65.88 93 SER A C 1
ATOM 703 O O . SER A 1 93 ? 34.698 -4.614 30.556 1.00 65.88 93 SER A O 1
ATOM 705 N N . ASN A 1 94 ? 33.432 -6.109 31.680 1.00 59.91 94 ASN A N 1
ATOM 706 C CA . ASN A 1 94 ? 32.551 -5.159 32.363 1.00 59.91 94 ASN A CA 1
ATOM 707 C C . ASN A 1 94 ? 33.021 -4.775 33.788 1.00 59.91 94 ASN A C 1
ATOM 709 O O . ASN A 1 94 ? 32.242 -4.209 34.560 1.00 59.91 94 ASN A O 1
ATOM 713 N N . GLU A 1 95 ? 34.266 -5.076 34.177 1.00 53.34 95 GLU A N 1
ATOM 714 C CA . GLU A 1 95 ? 34.807 -4.687 35.488 1.00 53.34 95 GLU A CA 1
ATOM 715 C C . GLU A 1 95 ? 35.047 -3.163 35.580 1.00 53.34 95 GLU A C 1
ATOM 717 O O . GLU A 1 95 ? 36.097 -2.641 35.211 1.00 53.34 95 GLU A O 1
ATOM 722 N N . GLY A 1 96 ? 34.047 -2.438 36.096 1.00 50.66 96 GLY A N 1
ATOM 723 C CA . GLY A 1 96 ? 34.100 -1.000 36.391 1.00 50.66 96 GLY A CA 1
ATOM 724 C C . GLY A 1 96 ? 33.089 -0.156 35.602 1.00 50.66 96 GLY A C 1
ATOM 725 O O . GLY A 1 96 ? 32.552 -0.575 34.581 1.00 50.66 96 GLY A O 1
ATOM 726 N N . SER A 1 97 ? 32.813 1.062 36.083 1.00 42.62 97 SER A N 1
ATOM 727 C CA . SER A 1 97 ? 31.988 2.068 35.393 1.00 42.62 97 SER A CA 1
ATOM 728 C C . SER A 1 97 ? 32.730 3.401 35.342 1.00 42.62 97 SER A C 1
ATOM 730 O O . SER A 1 97 ? 33.250 3.864 36.359 1.00 42.62 97 SER A O 1
ATOM 732 N N . ILE A 1 98 ? 32.755 4.039 34.170 1.00 46.00 98 ILE A N 1
ATOM 733 C CA . ILE A 1 98 ? 33.232 5.413 33.994 1.00 46.00 98 ILE A CA 1
ATOM 734 C C . ILE A 1 98 ? 32.031 6.239 33.531 1.00 46.00 98 ILE A C 1
ATOM 736 O O . ILE A 1 98 ? 31.431 5.944 32.505 1.00 46.00 98 ILE A O 1
ATOM 740 N N . ARG A 1 99 ? 31.661 7.275 34.296 1.00 43.28 99 ARG A N 1
ATOM 741 C CA . ARG A 1 99 ? 30.617 8.259 33.926 1.00 43.28 99 ARG A CA 1
ATOM 742 C C . ARG A 1 99 ? 29.246 7.665 33.539 1.00 43.28 99 ARG A C 1
ATOM 744 O O . ARG A 1 99 ? 28.515 8.278 32.773 1.00 43.28 99 ARG A O 1
ATOM 751 N N . GLY A 1 100 ? 28.868 6.515 34.102 1.00 48.59 100 GLY A N 1
ATOM 752 C CA . GLY A 1 100 ? 27.543 5.917 33.885 1.00 48.59 100 GLY A CA 1
ATOM 753 C C . GLY A 1 100 ? 27.383 5.139 32.574 1.00 48.59 100 GLY A C 1
ATOM 754 O O . GLY A 1 100 ? 26.296 4.627 32.321 1.00 48.59 100 GLY A O 1
ATOM 755 N N . GLU A 1 101 ? 28.447 4.993 31.780 1.00 54.00 101 GLU A N 1
ATOM 756 C CA . GLU A 1 101 ? 28.493 4.127 30.597 1.00 54.00 101 GLU A CA 1
ATOM 757 C C . GLU A 1 101 ? 29.231 2.811 30.923 1.00 54.00 101 GLU A C 1
ATOM 759 O O . GLU A 1 101 ? 30.078 2.754 31.824 1.00 54.00 101 GLU A O 1
ATOM 764 N N . SER A 1 102 ? 28.871 1.722 30.229 1.00 65.44 102 SER A N 1
ATOM 765 C CA . SER A 1 102 ? 29.549 0.423 30.366 1.00 65.44 102 SER A CA 1
ATOM 766 C C . SER A 1 102 ? 30.984 0.545 29.850 1.00 65.44 102 SER A C 1
ATOM 768 O O . SER A 1 102 ? 31.198 0.912 28.693 1.00 65.44 102 SER A O 1
ATOM 770 N N . VAL A 1 103 ? 31.970 0.209 30.690 1.00 69.94 103 VAL A N 1
ATOM 771 C CA . VAL A 1 103 ? 33.393 0.207 30.302 1.00 69.94 103 VAL A CA 1
ATOM 772 C C . VAL A 1 103 ? 33.630 -0.739 29.122 1.00 69.94 103 VAL A C 1
ATOM 774 O O . VAL A 1 103 ? 34.363 -0.389 28.199 1.00 69.94 103 VAL A O 1
ATOM 777 N N . ALA A 1 104 ? 32.935 -1.881 29.087 1.00 71.19 104 ALA A N 1
ATOM 778 C CA . ALA A 1 104 ? 32.978 -2.818 27.969 1.00 71.19 104 ALA A CA 1
ATOM 779 C C . ALA A 1 104 ? 32.530 -2.176 26.644 1.00 71.19 104 ALA A C 1
ATOM 781 O O . ALA A 1 104 ? 33.188 -2.353 25.616 1.00 71.19 104 ALA A O 1
ATOM 782 N N . PHE A 1 105 ? 31.441 -1.398 26.663 1.00 80.75 105 PHE A N 1
ATOM 783 C CA . PHE A 1 105 ? 30.947 -0.718 25.466 1.00 80.75 105 PHE A CA 1
ATOM 784 C C . PHE A 1 105 ? 31.888 0.396 25.002 1.00 80.75 105 PHE A C 1
ATOM 786 O O . PHE A 1 105 ? 32.159 0.491 23.810 1.00 80.75 105 PHE A O 1
ATOM 793 N N . GLU A 1 106 ? 32.434 1.206 25.910 1.00 78.94 106 GLU A N 1
ATOM 794 C CA . GLU A 1 106 ? 33.372 2.270 25.530 1.00 78.94 106 GLU A CA 1
ATOM 795 C C . GLU A 1 106 ? 34.696 1.709 24.982 1.00 78.94 106 GLU A C 1
ATOM 797 O O . GLU A 1 106 ? 35.238 2.230 24.002 1.00 78.94 106 GLU A O 1
ATOM 802 N N . LEU A 1 107 ? 35.196 0.595 25.527 1.00 76.62 107 LEU A N 1
ATOM 803 C CA . LEU A 1 107 ? 36.348 -0.115 24.957 1.00 76.62 107 LEU A CA 1
ATOM 804 C C . LEU A 1 107 ? 36.038 -0.657 23.555 1.00 76.62 107 LEU A C 1
ATOM 806 O O . LEU A 1 107 ? 36.837 -0.472 22.633 1.00 76.62 107 LEU A O 1
ATOM 810 N N . PHE A 1 108 ? 34.866 -1.268 23.374 1.00 84.25 108 PHE A N 1
ATOM 811 C CA . PHE A 1 108 ? 34.414 -1.742 22.068 1.00 84.25 108 PHE A CA 1
ATOM 812 C C . PHE A 1 108 ? 34.231 -0.597 21.067 1.00 84.25 108 PHE A C 1
ATOM 814 O O . PHE A 1 108 ? 34.679 -0.704 19.933 1.00 84.25 108 PHE A O 1
ATOM 821 N N . LYS A 1 109 ? 33.608 0.511 21.464 1.00 84.75 109 LYS A N 1
ATOM 822 C CA . LYS A 1 109 ? 33.362 1.678 20.611 1.00 84.75 109 LYS A CA 1
ATOM 823 C C . LYS A 1 109 ? 34.670 2.277 20.114 1.00 84.75 109 LYS A C 1
ATOM 825 O O . LYS A 1 109 ? 34.820 2.489 18.915 1.00 84.75 109 LYS A O 1
ATOM 830 N N . ASN A 1 110 ? 35.644 2.473 21.002 1.00 81.62 110 ASN A N 1
ATOM 831 C CA . ASN A 1 110 ? 36.969 2.960 20.616 1.00 81.62 110 ASN A CA 1
ATOM 832 C C . ASN A 1 110 ? 37.683 1.992 19.659 1.00 81.62 110 ASN A C 1
ATOM 834 O O . ASN A 1 110 ? 38.325 2.430 18.703 1.00 81.62 110 ASN A O 1
ATOM 838 N N . PHE A 1 111 ? 37.538 0.685 19.879 1.00 82.19 111 PHE A N 1
ATOM 839 C CA . PHE A 1 111 ? 38.042 -0.352 18.978 1.00 82.19 111 PHE A CA 1
ATOM 840 C C . PHE A 1 111 ? 37.342 -0.319 17.604 1.00 82.19 111 PHE A C 1
ATOM 842 O O . PHE A 1 111 ? 38.005 -0.317 16.569 1.00 82.19 111 PHE A O 1
ATOM 849 N N . ALA A 1 112 ? 36.013 -0.217 17.579 1.00 83.06 112 ALA A N 1
ATOM 850 C CA . ALA A 1 112 ? 35.183 -0.218 16.378 1.00 83.06 112 ALA A CA 1
ATOM 851 C C . ALA A 1 112 ? 35.409 1.031 15.508 1.00 83.06 112 ALA A C 1
ATOM 853 O O . ALA A 1 112 ? 35.544 0.910 14.290 1.00 83.06 112 ALA A O 1
ATOM 854 N N . VAL A 1 113 ? 35.534 2.214 16.121 1.00 83.75 113 VAL A N 1
ATOM 855 C CA . VAL A 1 113 ? 35.829 3.475 15.413 1.00 83.75 113 VAL A CA 1
ATOM 856 C C . VAL A 1 113 ? 37.168 3.395 14.676 1.00 83.75 113 VAL A C 1
ATOM 858 O O . VAL A 1 113 ? 37.254 3.787 13.515 1.00 83.75 113 VAL A O 1
ATOM 861 N N . ARG A 1 114 ? 38.211 2.833 15.302 1.00 81.44 114 ARG A N 1
ATOM 862 C CA . ARG A 1 114 ? 39.537 2.680 14.667 1.00 81.44 114 ARG A CA 1
ATOM 863 C C . ARG A 1 114 ? 39.521 1.744 13.466 1.00 81.44 114 ARG A C 1
ATOM 865 O O . ARG A 1 114 ? 40.312 1.919 12.546 1.00 81.44 114 ARG A O 1
ATOM 872 N N . LEU A 1 115 ? 38.617 0.769 13.475 1.00 81.12 115 LEU A N 1
ATOM 873 C CA . LEU A 1 115 ? 38.435 -0.181 12.383 1.00 81.12 115 LEU A CA 1
ATOM 874 C C . LEU A 1 115 ? 37.425 0.299 11.327 1.00 81.12 115 LEU A C 1
ATOM 876 O O . LEU A 1 115 ? 37.091 -0.463 10.422 1.00 81.12 115 LEU A O 1
ATOM 880 N N . GLY A 1 116 ? 36.947 1.546 11.418 1.00 80.56 116 GLY A N 1
ATOM 881 C CA . GLY A 1 116 ? 36.047 2.144 10.429 1.00 80.56 116 GLY A CA 1
ATOM 882 C C . GLY A 1 116 ? 34.617 1.602 10.474 1.00 80.56 116 GLY A C 1
ATOM 883 O O . GLY A 1 116 ? 33.900 1.671 9.477 1.00 80.56 116 GLY A O 1
ATOM 884 N N . VAL A 1 117 ? 34.187 1.048 11.611 1.00 85.06 117 VAL A N 1
ATOM 885 C CA . VAL A 1 117 ? 32.794 0.629 11.813 1.00 85.06 117 VAL A CA 1
ATOM 886 C C . VAL A 1 117 ? 31.896 1.867 11.867 1.00 85.06 117 VAL A C 1
ATOM 888 O O . VAL A 1 117 ? 32.219 2.847 12.532 1.00 85.06 117 VAL A O 1
ATOM 891 N N . SER A 1 118 ? 30.754 1.822 11.176 1.00 84.94 118 SER A N 1
ATOM 892 C CA . SER A 1 118 ? 29.830 2.956 11.104 1.00 84.94 118 SER A CA 1
ATOM 893 C C . SER A 1 118 ? 29.168 3.274 12.451 1.00 84.94 118 SER A C 1
ATOM 895 O O . SER A 1 118 ? 28.852 2.375 13.236 1.00 84.94 118 SER A O 1
ATOM 897 N N . ASP A 1 119 ? 28.843 4.551 12.675 1.00 81.06 119 ASP A N 1
ATOM 898 C CA . ASP A 1 119 ? 28.121 5.009 13.874 1.00 81.06 119 ASP A CA 1
ATOM 899 C C . ASP A 1 119 ? 26.785 4.279 14.078 1.00 81.06 119 ASP A C 1
ATOM 901 O O . ASP A 1 119 ? 26.344 4.055 15.205 1.00 81.06 119 ASP A O 1
ATOM 905 N N . SER A 1 120 ? 26.135 3.873 12.982 1.00 81.19 120 SER A N 1
ATOM 906 C CA . SER A 1 120 ? 24.894 3.096 13.028 1.00 81.19 120 SER A CA 1
ATOM 907 C C . SER A 1 120 ? 25.111 1.713 13.651 1.00 81.19 120 SER A C 1
ATOM 909 O O . SER A 1 120 ? 24.387 1.328 14.569 1.00 81.19 120 SER A O 1
ATOM 911 N N . ALA A 1 121 ? 26.154 0.997 13.222 1.00 80.06 121 ALA A N 1
ATOM 912 C CA . ALA A 1 121 ? 26.493 -0.313 13.770 1.00 80.06 121 ALA A CA 1
ATOM 913 C C . ALA A 1 121 ? 26.966 -0.216 15.234 1.00 80.06 121 ALA A C 1
ATOM 915 O O . ALA A 1 121 ? 26.594 -1.046 16.062 1.00 80.06 121 ALA A O 1
ATOM 916 N N . ILE A 1 122 ? 27.698 0.845 15.591 1.00 85.12 122 ILE A N 1
ATOM 917 C CA . ILE A 1 122 ? 28.097 1.118 16.981 1.00 85.12 122 ILE A CA 1
ATOM 918 C C . ILE A 1 122 ? 26.865 1.343 17.876 1.00 85.12 122 ILE A C 1
ATOM 920 O O . ILE A 1 122 ? 26.802 0.795 18.978 1.00 85.12 122 ILE A O 1
ATOM 924 N N . ARG A 1 123 ? 25.849 2.081 17.402 1.00 84.56 123 ARG A N 1
ATOM 925 C CA . ARG A 1 123 ? 24.581 2.274 18.137 1.00 84.56 123 ARG A CA 1
ATOM 926 C C . ARG A 1 123 ? 23.805 0.974 18.340 1.00 84.56 123 ARG A C 1
ATOM 928 O O . ARG A 1 123 ? 23.225 0.780 19.406 1.00 84.56 123 ARG A O 1
ATOM 935 N N . GLN A 1 124 ? 23.812 0.074 17.359 1.00 82.44 124 GLN A N 1
ATOM 936 C CA . GLN A 1 124 ? 23.186 -1.243 17.506 1.00 82.44 124 GLN A CA 1
ATOM 937 C C . GLN A 1 124 ? 23.877 -2.079 18.590 1.00 82.44 124 GLN A C 1
ATOM 939 O O . GLN A 1 124 ? 23.196 -2.710 19.397 1.00 82.44 124 GLN A O 1
ATOM 944 N N . VAL A 1 125 ? 25.212 -2.034 18.670 1.00 83.25 125 VAL A N 1
ATOM 945 C CA . VAL A 1 125 ? 25.959 -2.700 19.750 1.00 83.25 125 VAL A CA 1
ATOM 946 C C . VAL A 1 125 ? 25.681 -2.051 21.112 1.00 83.25 125 VAL A C 1
ATOM 948 O O . VAL A 1 125 ? 25.512 -2.768 22.095 1.00 83.25 125 VAL A O 1
ATOM 951 N N . ALA A 1 126 ? 25.523 -0.724 21.177 1.00 83.75 126 ALA A N 1
ATOM 952 C CA . ALA A 1 126 ? 25.163 -0.013 22.412 1.00 83.75 126 ALA A CA 1
ATOM 953 C C . ALA A 1 126 ? 23.841 -0.516 23.016 1.00 83.75 126 ALA A C 1
ATOM 955 O O . ALA A 1 126 ? 23.706 -0.658 24.234 1.00 83.75 126 ALA A O 1
ATOM 956 N N . ALA A 1 127 ? 22.869 -0.836 22.155 1.00 81.31 127 ALA A N 1
ATOM 957 C CA . ALA A 1 127 ? 21.572 -1.366 22.560 1.00 81.31 127 ALA A CA 1
ATOM 958 C C . ALA A 1 127 ? 21.651 -2.781 23.168 1.00 81.31 127 ALA A C 1
ATOM 960 O O . ALA A 1 127 ? 20.726 -3.184 23.874 1.00 81.31 127 ALA A O 1
ATOM 961 N N . LEU A 1 128 ? 22.740 -3.529 22.934 1.00 80.31 128 LEU A N 1
ATOM 962 C CA . LEU A 1 128 ? 22.973 -4.829 23.573 1.00 80.31 128 LEU A CA 1
ATOM 963 C C . LEU A 1 128 ? 23.394 -4.687 25.043 1.00 80.31 128 LEU A C 1
ATOM 965 O O . LEU A 1 128 ? 23.052 -5.543 25.855 1.00 80.31 128 LEU A O 1
ATOM 969 N N . THR A 1 129 ? 24.118 -3.617 25.383 1.00 69.88 129 THR A N 1
ATOM 970 C CA . THR A 1 129 ? 24.660 -3.362 26.732 1.00 69.88 129 THR A CA 1
ATOM 971 C C . THR A 1 129 ? 23.786 -2.444 27.586 1.00 69.88 129 THR A C 1
ATOM 973 O O . THR A 1 129 ? 24.074 -2.242 28.764 1.00 69.88 129 THR A O 1
ATOM 976 N N . ALA A 1 130 ? 22.727 -1.864 27.014 1.00 67.12 130 ALA A N 1
ATOM 977 C CA . ALA A 1 130 ? 21.817 -0.985 27.735 1.00 67.12 130 ALA A CA 1
ATOM 978 C C . ALA A 1 130 ? 21.024 -1.770 28.795 1.00 67.12 130 ALA A C 1
ATOM 980 O O . ALA A 1 130 ? 20.229 -2.655 28.470 1.00 67.12 130 ALA A O 1
ATOM 981 N N . THR A 1 131 ? 21.213 -1.434 30.073 1.00 53.06 131 THR A N 1
ATOM 982 C CA . THR A 1 131 ? 20.407 -2.003 31.157 1.00 53.06 131 THR A CA 1
ATOM 983 C C . THR A 1 131 ? 18.951 -1.562 30.975 1.00 53.06 131 THR A C 1
ATOM 985 O O . THR A 1 131 ? 18.695 -0.356 30.921 1.00 53.06 131 THR A O 1
ATOM 988 N N . PRO A 1 132 ? 17.972 -2.481 30.888 1.00 46.12 132 PRO A N 1
ATOM 989 C CA . PRO A 1 132 ? 16.570 -2.089 30.865 1.00 46.12 132 PRO A CA 1
ATOM 990 C C . PRO A 1 132 ? 16.235 -1.350 32.165 1.00 46.12 132 PRO A C 1
ATOM 992 O O . PRO A 1 132 ? 16.516 -1.843 33.259 1.00 46.12 132 PRO A O 1
ATOM 995 N N . ALA A 1 133 ? 15.659 -0.152 32.042 1.00 37.78 133 ALA A N 1
ATOM 996 C CA . ALA A 1 133 ? 15.214 0.625 33.192 1.00 37.78 133 ALA A CA 1
ATOM 997 C C . ALA A 1 133 ? 14.224 -0.209 34.031 1.00 37.78 133 ALA A C 1
ATOM 999 O O . ALA A 1 133 ? 13.342 -0.858 33.454 1.00 37.78 133 ALA A O 1
ATOM 1000 N N . PRO A 1 134 ? 14.347 -0.226 35.370 1.00 34.28 134 PRO A N 1
ATOM 1001 C CA . PRO A 1 134 ? 13.456 -1.013 36.206 1.00 34.28 134 PRO A CA 1
ATOM 1002 C C . PRO A 1 134 ? 12.020 -0.499 36.062 1.00 34.28 134 PRO A C 1
ATOM 1004 O O . PRO A 1 134 ? 11.751 0.697 36.189 1.00 34.28 134 PRO A O 1
ATOM 1007 N N . ALA A 1 135 ? 11.094 -1.416 35.783 1.00 32.16 135 ALA A N 1
ATOM 1008 C CA . ALA A 1 135 ? 9.669 -1.122 35.782 1.00 32.16 135 ALA A CA 1
ATOM 1009 C C . ALA A 1 135 ? 9.233 -0.720 37.205 1.00 32.16 135 ALA A C 1
ATOM 1011 O O . ALA A 1 135 ? 9.592 -1.416 38.157 1.00 32.16 135 ALA A O 1
ATOM 1012 N N . PRO A 1 136 ? 8.470 0.372 37.390 1.00 32.47 136 PRO A N 1
ATOM 1013 C CA . PRO A 1 136 ? 8.003 0.744 38.718 1.00 32.47 136 PRO A CA 1
ATOM 1014 C C . PRO A 1 136 ? 6.957 -0.264 39.217 1.00 32.47 136 PRO A C 1
ATOM 1016 O O . PRO A 1 136 ? 5.973 -0.547 38.530 1.00 32.47 136 PRO A O 1
ATOM 1019 N N . GLU A 1 137 ? 7.165 -0.796 40.424 1.00 30.66 137 GLU A N 1
ATOM 1020 C CA . GLU A 1 137 ? 6.187 -1.625 41.136 1.00 30.66 137 GLU A CA 1
ATOM 1021 C C . GLU A 1 137 ? 4.912 -0.830 41.490 1.00 30.66 137 GLU A C 1
ATOM 1023 O O . GLU A 1 137 ? 4.971 0.379 41.744 1.00 30.66 137 GLU A O 1
ATOM 1028 N N . PRO A 1 138 ? 3.733 -1.482 41.548 1.00 31.30 138 PRO A N 1
ATOM 1029 C CA . PRO A 1 138 ? 2.475 -0.795 41.791 1.00 31.30 138 PRO A CA 1
ATOM 1030 C C . PRO A 1 138 ? 2.289 -0.501 43.286 1.00 31.30 138 PRO A C 1
ATOM 1032 O O . PRO A 1 138 ? 1.766 -1.322 44.042 1.00 31.30 138 PRO A O 1
ATOM 1035 N N . ALA A 1 139 ? 2.636 0.710 43.716 1.00 31.89 139 ALA A N 1
ATOM 1036 C CA . ALA A 1 139 ? 2.192 1.225 45.007 1.00 31.89 139 ALA A CA 1
ATOM 1037 C C . ALA A 1 139 ? 0.690 1.573 44.950 1.00 31.89 139 ALA A C 1
ATOM 1039 O O . ALA A 1 139 ? 0.254 2.440 44.189 1.00 31.89 139 ALA A O 1
ATOM 1040 N N . ARG A 1 140 ? -0.120 0.905 45.782 1.00 42.53 140 ARG A N 1
ATOM 1041 C CA . ARG A 1 140 ? -1.502 1.312 46.082 1.00 42.53 140 ARG A CA 1
ATOM 1042 C C . ARG A 1 140 ? -1.472 2.605 46.911 1.00 42.53 140 ARG A C 1
ATOM 1044 O O . ARG A 1 140 ? -1.276 2.554 48.119 1.00 42.53 140 ARG A O 1
ATOM 1051 N N . GLY A 1 141 ? -1.688 3.745 46.256 1.00 30.58 141 GLY A N 1
ATOM 1052 C CA . GLY A 1 141 ? -1.935 5.061 46.864 1.00 30.58 141 GLY A CA 1
ATOM 1053 C C . GLY A 1 141 ? -3.249 5.673 46.350 1.00 30.58 141 GLY A C 1
ATOM 1054 O O . GLY A 1 141 ? -3.765 5.216 45.326 1.00 30.58 141 GLY A O 1
ATOM 1055 N N . PRO A 1 142 ? -3.845 6.649 47.062 1.00 35.75 142 PRO A N 1
ATOM 1056 C CA . PRO A 1 142 ? -5.225 7.072 46.837 1.00 35.75 142 PRO A CA 1
ATOM 1057 C C . PRO A 1 142 ? -5.386 7.724 45.462 1.00 35.75 142 PRO A C 1
ATOM 1059 O O . PRO A 1 142 ? -4.479 8.399 44.979 1.00 35.75 142 PRO A O 1
ATOM 1062 N N . ARG A 1 143 ? -6.551 7.496 44.835 1.00 42.88 143 ARG A N 1
ATOM 1063 C CA . ARG A 1 143 ? -6.940 8.023 43.516 1.00 42.88 143 ARG A CA 1
ATOM 1064 C C . ARG A 1 143 ? -6.590 9.509 43.395 1.00 42.88 143 ARG A C 1
ATOM 1066 O O . ARG A 1 143 ? -7.347 10.369 43.829 1.00 42.88 143 ARG A O 1
ATOM 1073 N N . SER A 1 144 ? -5.470 9.788 42.737 1.00 31.83 144 SER A N 1
ATOM 1074 C CA . SER A 1 144 ? -5.190 11.086 42.147 1.00 31.83 144 SER A CA 1
ATOM 1075 C C . SER A 1 144 ? -6.045 11.190 40.887 1.00 31.83 144 SER A C 1
ATOM 1077 O O . SER A 1 144 ? -5.881 10.423 39.934 1.00 31.83 144 SER A O 1
ATOM 1079 N N . THR A 1 145 ? -7.007 12.109 40.897 1.00 39.59 145 THR A N 1
ATOM 1080 C CA . THR A 1 145 ? -7.604 12.646 39.676 1.00 39.59 145 THR A CA 1
ATOM 1081 C C . THR A 1 145 ? -6.479 13.279 38.873 1.00 39.59 145 THR A C 1
ATOM 1083 O O . THR A 1 145 ? -6.078 14.411 39.126 1.00 39.59 145 THR A O 1
ATOM 1086 N N . ARG A 1 146 ? -5.921 12.510 37.938 1.00 36.59 146 ARG A N 1
ATOM 1087 C CA . ARG A 1 146 ? -4.942 13.008 36.983 1.00 36.59 146 ARG A CA 1
ATOM 1088 C C . ARG A 1 146 ? -5.669 14.028 36.112 1.00 36.59 146 ARG A C 1
ATOM 1090 O O . ARG A 1 146 ? -6.472 13.647 35.259 1.00 36.59 146 ARG A O 1
ATOM 1097 N N . GLU A 1 147 ? -5.436 15.311 36.365 1.00 35.91 147 GLU A N 1
ATOM 1098 C CA . GLU A 1 147 ? -5.793 16.357 35.417 1.00 35.91 147 GLU A CA 1
ATOM 1099 C C . GLU A 1 147 ? -5.104 16.022 34.096 1.00 35.91 147 GLU A C 1
ATOM 1101 O O . GLU A 1 147 ? -3.880 15.942 33.983 1.00 35.91 147 GLU A O 1
ATOM 1106 N N . ARG A 1 148 ? -5.934 15.698 33.107 1.00 38.81 148 ARG A N 1
ATOM 1107 C CA . ARG A 1 148 ? -5.516 15.379 31.753 1.00 38.81 148 ARG A CA 1
ATOM 1108 C C . ARG A 1 148 ? -5.132 16.712 31.123 1.00 38.81 148 ARG A C 1
ATOM 1110 O O . ARG A 1 148 ? -6.023 17.457 30.721 1.00 38.81 148 ARG A O 1
ATOM 1117 N N . THR A 1 149 ? -3.841 17.029 31.057 1.00 41.59 149 THR A N 1
ATOM 1118 C CA . THR A 1 149 ? -3.358 18.102 30.182 1.00 41.59 149 THR A CA 1
ATOM 1119 C C . THR A 1 149 ? -3.850 17.771 28.770 1.00 41.59 149 THR A C 1
ATOM 1121 O O . THR A 1 149 ? -3.557 16.722 28.199 1.00 41.59 149 THR A O 1
ATOM 1124 N N . GLY A 1 150 ? -4.811 18.567 28.312 1.00 45.75 150 GLY A N 1
ATOM 1125 C CA . GLY A 1 150 ? -5.838 18.146 27.367 1.00 45.75 150 GLY A CA 1
ATOM 1126 C C . GLY A 1 150 ? -5.478 18.325 25.901 1.00 45.75 150 GLY A C 1
ATOM 1127 O O . GLY A 1 150 ? -6.330 18.799 25.157 1.00 45.75 150 GLY A O 1
ATOM 1128 N N . GLU A 1 151 ? -4.286 17.930 25.458 1.00 52.09 151 GLU A N 1
ATOM 1129 C CA . GLU A 1 151 ? -4.024 17.821 24.019 1.00 52.09 151 GLU A CA 1
ATOM 1130 C C . GLU A 1 151 ? -4.411 16.427 23.523 1.00 52.09 151 GLU A C 1
ATOM 1132 O O . GLU A 1 151 ? -3.963 15.393 24.023 1.00 52.09 151 GLU A O 1
ATOM 1137 N N . ARG A 1 152 ? -5.340 16.389 22.561 1.00 65.94 152 ARG A N 1
ATOM 1138 C CA . ARG A 1 152 ? -5.684 15.143 21.869 1.00 65.94 152 ARG A CA 1
ATOM 1139 C C . ARG A 1 152 ? -4.453 14.703 21.065 1.00 65.94 152 ARG A C 1
ATOM 1141 O O . ARG A 1 152 ? -3.881 15.559 20.397 1.00 65.94 152 ARG A O 1
ATOM 1148 N N . PRO A 1 153 ? -4.083 13.408 21.075 1.00 77.94 153 PRO A N 1
ATOM 1149 C CA . PRO A 1 153 ? -2.975 12.916 20.264 1.00 77.94 153 PRO A CA 1
ATOM 1150 C C . PRO A 1 153 ? -3.169 13.295 18.796 1.00 77.94 153 PRO A C 1
ATOM 1152 O O . PRO A 1 153 ? -4.258 13.101 18.243 1.00 77.94 153 PRO A O 1
ATOM 1155 N N . ASP A 1 154 ? -2.123 13.831 18.175 1.00 88.12 154 ASP A N 1
ATOM 1156 C CA . ASP A 1 154 ? -2.122 14.124 16.750 1.00 88.12 154 ASP A CA 1
ATOM 1157 C C . ASP A 1 154 ? -1.954 12.828 15.957 1.00 88.12 154 ASP A C 1
ATOM 1159 O O . ASP A 1 154 ? -0.849 12.337 15.736 1.00 88.12 154 ASP A O 1
ATOM 1163 N N . LEU A 1 155 ? -3.082 12.260 15.536 1.00 88.38 155 LEU A N 1
ATOM 1164 C CA . LEU A 1 155 ? -3.105 10.989 14.816 1.00 88.38 155 LEU A CA 1
ATOM 1165 C C . LEU A 1 155 ? -2.411 11.061 13.446 1.00 88.38 155 LEU A C 1
ATOM 1167 O O . LEU A 1 155 ? -1.948 10.034 12.958 1.00 88.38 155 LEU A O 1
ATOM 1171 N N . PHE A 1 156 ? -2.330 12.243 12.823 1.00 85.94 156 PHE A N 1
ATOM 1172 C CA . PHE A 1 156 ? -1.585 12.403 11.571 1.00 85.94 156 PHE A CA 1
ATOM 1173 C C . PHE A 1 156 ? -0.083 12.290 11.818 1.00 85.94 156 PHE A C 1
ATOM 1175 O O . PHE A 1 156 ? 0.614 11.590 11.082 1.00 85.94 156 PHE A O 1
ATOM 1182 N N . GLN A 1 157 ? 0.394 12.942 12.881 1.00 90.06 157 GLN A N 1
ATOM 1183 C CA . GLN A 1 157 ? 1.793 12.859 13.282 1.00 90.06 157 GLN A CA 1
ATOM 1184 C C . GLN A 1 157 ? 2.157 11.434 13.715 1.00 90.06 157 GLN A C 1
ATOM 1186 O O . GLN A 1 157 ? 3.150 10.904 13.240 1.00 90.06 157 GLN A O 1
ATOM 1191 N N . GLU A 1 158 ? 1.303 10.768 14.502 1.00 90.62 158 GLU A N 1
ATOM 1192 C CA . GLU A 1 158 ? 1.504 9.375 14.941 1.00 90.62 158 GLU A CA 1
ATOM 1193 C C . GLU A 1 158 ? 1.759 8.417 13.762 1.00 90.62 158 GLU A C 1
ATOM 1195 O O . GLU A 1 158 ? 2.689 7.610 13.797 1.00 90.62 158 GLU A O 1
ATOM 1200 N N . VAL A 1 159 ? 0.950 8.512 12.701 1.00 88.31 159 VAL A N 1
ATOM 1201 C CA . VAL A 1 159 ? 1.114 7.676 11.500 1.00 88.31 159 VAL A CA 1
ATOM 1202 C C . VAL A 1 159 ? 2.365 8.059 10.720 1.00 88.31 159 VAL A C 1
ATOM 1204 O O . VAL A 1 159 ? 3.107 7.178 10.287 1.00 88.31 159 VAL A O 1
ATOM 1207 N N . THR A 1 160 ? 2.609 9.358 10.558 1.00 90.12 160 THR A N 1
ATOM 1208 C CA . THR A 1 160 ? 3.782 9.864 9.836 1.00 90.12 160 THR A CA 1
ATOM 1209 C C . THR A 1 160 ? 5.071 9.423 10.512 1.00 90.12 160 THR A C 1
ATOM 1211 O O . THR A 1 160 ? 5.930 8.859 9.843 1.00 90.12 160 THR A O 1
ATOM 1214 N N . ASP A 1 161 ? 5.177 9.572 11.831 1.00 91.62 161 ASP A N 1
ATOM 1215 C CA . ASP A 1 161 ? 6.344 9.155 12.609 1.00 91.62 161 ASP A CA 1
ATOM 1216 C C . ASP A 1 161 ? 6.579 7.649 12.485 1.00 91.62 161 ASP A C 1
ATOM 1218 O O . ASP A 1 161 ? 7.712 7.207 12.310 1.00 91.62 161 ASP A O 1
ATOM 1222 N N . LYS A 1 162 ? 5.512 6.838 12.513 1.00 89.25 162 LYS A N 1
ATOM 1223 C CA . LYS A 1 162 ? 5.628 5.386 12.321 1.00 89.25 162 LYS A CA 1
ATOM 1224 C C . LYS A 1 162 ? 6.236 5.042 10.956 1.00 89.25 162 LYS A C 1
ATOM 1226 O O . LYS A 1 162 ? 7.089 4.160 10.884 1.00 89.25 162 LYS A O 1
ATOM 1231 N N . ILE A 1 163 ? 5.817 5.726 9.894 1.00 88.88 163 ILE A N 1
ATOM 1232 C CA . ILE A 1 163 ? 6.336 5.505 8.537 1.00 88.88 163 ILE A CA 1
ATOM 1233 C C . ILE A 1 163 ? 7.752 6.059 8.369 1.00 88.88 163 ILE A C 1
ATOM 1235 O O . ILE A 1 163 ? 8.594 5.377 7.794 1.00 88.88 163 ILE A O 1
ATOM 1239 N N . VAL A 1 164 ? 8.038 7.244 8.909 1.00 90.69 164 VAL A N 1
ATOM 1240 C CA . VAL A 1 164 ? 9.385 7.832 8.938 1.00 90.69 164 VAL A CA 1
ATOM 1241 C C . VAL A 1 164 ? 10.359 6.881 9.630 1.00 90.69 164 VAL A C 1
ATOM 1243 O O . VAL A 1 164 ? 11.385 6.540 9.050 1.00 90.69 164 VAL A O 1
ATOM 1246 N N . ASN A 1 165 ? 9.993 6.352 10.800 1.00 89.56 165 ASN A N 1
ATOM 1247 C CA . ASN A 1 165 ? 10.798 5.357 11.506 1.00 89.56 165 ASN A CA 1
ATOM 1248 C C . ASN A 1 165 ? 10.988 4.079 10.674 1.00 89.56 165 ASN A C 1
ATOM 1250 O O . ASN A 1 165 ? 12.069 3.495 10.677 1.00 89.56 165 ASN A O 1
ATOM 1254 N N . ALA A 1 166 ? 9.957 3.618 9.960 1.00 84.81 166 ALA A N 1
ATOM 1255 C CA . ALA A 1 166 ? 10.081 2.439 9.106 1.00 84.81 166 ALA A CA 1
ATOM 1256 C C . ALA A 1 166 ? 11.053 2.686 7.938 1.00 84.81 166 ALA A C 1
ATOM 1258 O O . ALA A 1 166 ? 11.911 1.842 7.684 1.00 84.81 166 ALA A O 1
ATOM 1259 N N . LEU A 1 167 ? 10.969 3.850 7.284 1.00 85.75 167 LEU A N 1
ATOM 1260 C CA . LEU A 1 167 ? 11.867 4.278 6.205 1.00 85.75 167 LEU A CA 1
ATOM 1261 C C . LEU A 1 167 ? 13.321 4.410 6.675 1.00 85.75 167 LEU A C 1
ATOM 1263 O O . LEU A 1 167 ? 14.224 3.908 6.014 1.00 85.75 167 LEU A O 1
ATOM 1267 N N . GLU A 1 168 ? 13.556 5.033 7.831 1.00 86.06 168 GLU A N 1
ATOM 1268 C CA . GLU A 1 168 ? 14.900 5.181 8.413 1.00 86.06 168 GLU A CA 1
ATOM 1269 C C . GLU A 1 168 ? 15.558 3.837 8.732 1.00 86.06 168 GLU A C 1
ATOM 1271 O O . GLU A 1 168 ? 16.775 3.694 8.616 1.00 86.06 168 GLU A O 1
ATOM 1276 N N . ASN A 1 169 ? 14.750 2.844 9.103 1.00 83.00 169 ASN A N 1
ATOM 1277 C CA . ASN A 1 169 ? 15.211 1.489 9.382 1.00 83.00 169 ASN A CA 1
ATOM 1278 C C . ASN A 1 169 ? 15.228 0.582 8.136 1.00 83.00 169 ASN A C 1
ATOM 1280 O O . ASN A 1 169 ? 15.564 -0.593 8.265 1.00 83.00 169 ASN A O 1
ATOM 1284 N N . GLY A 1 170 ? 14.849 1.078 6.949 1.00 78.69 170 GLY A N 1
ATOM 1285 C CA . GLY A 1 170 ? 14.759 0.267 5.725 1.00 78.69 170 GLY A CA 1
ATOM 1286 C C . GLY A 1 170 ? 13.693 -0.834 5.794 1.00 78.69 170 GLY A C 1
ATOM 1287 O O . GLY A 1 170 ? 13.834 -1.892 5.190 1.00 78.69 170 GLY A O 1
ATOM 1288 N N . THR A 1 171 ? 12.643 -0.611 6.584 1.00 76.94 171 THR A N 1
ATOM 1289 C CA . THR A 1 171 ? 11.553 -1.565 6.861 1.00 76.94 171 THR A CA 1
ATOM 1290 C C . THR A 1 171 ? 10.190 -1.045 6.413 1.00 76.94 171 THR A C 1
ATOM 1292 O O . THR A 1 171 ? 9.162 -1.629 6.770 1.00 76.94 171 THR A O 1
ATOM 1295 N N . ALA A 1 172 ? 10.150 0.053 5.650 1.00 80.62 172 ALA A N 1
ATOM 1296 C CA . ALA A 1 172 ? 8.899 0.547 5.094 1.00 80.62 172 ALA A CA 1
ATOM 1297 C C . ALA A 1 172 ? 8.248 -0.538 4.215 1.00 80.62 172 ALA A C 1
ATOM 1299 O O . ALA A 1 172 ? 8.969 -1.277 3.544 1.00 80.62 172 ALA A O 1
ATOM 1300 N N . PRO A 1 173 ? 6.908 -0.654 4.201 1.00 71.31 173 PRO A N 1
ATOM 1301 C CA . PRO A 1 173 ? 6.215 -1.751 3.523 1.00 71.31 173 PRO A CA 1
ATOM 1302 C C . PRO A 1 173 ? 6.645 -1.927 2.068 1.00 71.31 173 PRO A C 1
ATOM 1304 O O . PRO A 1 173 ? 6.971 -3.038 1.679 1.00 71.31 173 PRO A O 1
ATOM 1307 N N . TRP A 1 174 ? 6.732 -0.829 1.314 1.00 78.69 174 TRP A N 1
ATOM 1308 C CA . TRP A 1 174 ? 7.135 -0.816 -0.096 1.00 78.69 174 TRP A CA 1
ATOM 1309 C C . TRP A 1 174 ? 8.640 -1.037 -0.331 1.00 78.69 174 TRP A C 1
ATOM 1311 O O . TRP A 1 174 ? 9.043 -1.298 -1.454 1.00 78.69 174 TRP A O 1
ATOM 1321 N N . GLN A 1 175 ? 9.476 -0.974 0.712 1.00 69.50 175 GLN A N 1
ATOM 1322 C CA . GLN A 1 175 ? 10.915 -1.268 0.623 1.00 69.50 175 GLN A CA 1
ATOM 1323 C C . GLN A 1 175 ? 11.251 -2.719 0.973 1.00 69.50 175 GLN A C 1
ATOM 1325 O O . GLN A 1 175 ? 12.379 -3.165 0.749 1.00 69.50 175 GLN A O 1
ATOM 1330 N N . LYS A 1 176 ? 10.316 -3.456 1.587 1.00 67.31 176 LYS A N 1
ATOM 1331 C CA . LYS A 1 176 ? 10.580 -4.830 2.008 1.00 67.31 176 LYS A CA 1
ATOM 1332 C C . LYS A 1 176 ? 10.706 -5.713 0.758 1.00 67.31 176 LYS A C 1
ATOM 1334 O O . LYS A 1 176 ? 9.775 -5.750 -0.043 1.00 67.31 176 LYS A O 1
ATOM 1339 N N . PRO A 1 177 ? 11.810 -6.468 0.597 1.00 57.31 177 PRO A N 1
ATOM 1340 C CA . PRO A 1 177 ? 11.925 -7.454 -0.467 1.00 57.31 177 PRO A CA 1
ATOM 1341 C C . PRO A 1 177 ? 11.006 -8.620 -0.110 1.00 57.31 177 PRO A C 1
ATOM 1343 O O . PRO A 1 177 ? 11.399 -9.544 0.605 1.00 57.31 177 PRO A O 1
ATOM 1346 N N . TRP A 1 178 ? 9.743 -8.539 -0.513 1.00 62.06 178 TRP A N 1
ATOM 1347 C CA . TRP A 1 178 ? 8.775 -9.580 -0.208 1.00 62.06 178 TRP A CA 1
ATOM 1348 C C . TRP A 1 178 ? 9.199 -10.881 -0.888 1.00 62.06 178 TRP A C 1
ATOM 1350 O O . TRP A 1 178 ? 9.108 -11.021 -2.104 1.00 62.06 178 TRP A O 1
ATOM 1360 N N . ALA A 1 179 ? 9.698 -11.828 -0.091 1.00 46.25 179 ALA A N 1
ATOM 1361 C CA . ALA A 1 179 ? 10.011 -13.180 -0.551 1.00 46.25 179 ALA A CA 1
ATOM 1362 C C . ALA A 1 179 ? 8.741 -14.002 -0.832 1.00 46.25 179 ALA A C 1
ATOM 1364 O O . ALA A 1 179 ? 8.790 -14.954 -1.600 1.00 46.25 179 ALA A O 1
ATOM 1365 N N . ALA A 1 180 ? 7.615 -13.615 -0.226 1.00 49.38 180 ALA A N 1
ATOM 1366 C CA . ALA A 1 180 ? 6.298 -14.200 -0.431 1.00 49.38 180 ALA A CA 1
ATOM 1367 C C . ALA A 1 180 ? 5.294 -13.085 -0.748 1.00 49.38 180 ALA A C 1
ATOM 1369 O O . ALA A 1 180 ? 5.376 -12.003 -0.162 1.00 49.38 180 ALA A O 1
ATOM 1370 N N . ALA A 1 181 ? 4.352 -13.354 -1.653 1.00 54.50 181 ALA A N 1
ATOM 1371 C CA . ALA A 1 181 ? 3.262 -12.436 -1.963 1.00 54.50 181 ALA A CA 1
ATOM 1372 C C . ALA A 1 181 ? 2.467 -12.124 -0.683 1.00 54.50 181 ALA A C 1
ATOM 1374 O O . ALA A 1 181 ? 1.854 -13.012 -0.092 1.00 54.50 181 ALA A O 1
ATOM 1375 N N . PHE A 1 182 ? 2.506 -10.868 -0.234 1.00 67.31 182 PHE A N 1
ATOM 1376 C CA . PHE A 1 182 ? 1.675 -10.418 0.877 1.00 67.31 182 PHE A CA 1
ATOM 1377 C C . PHE A 1 182 ? 0.225 -10.339 0.410 1.00 67.31 182 PHE A C 1
ATOM 1379 O O . PHE A 1 182 ? -0.074 -9.729 -0.617 1.00 67.31 182 PHE A O 1
ATOM 1386 N N . GLU A 1 183 ? -0.683 -10.941 1.169 1.00 79.25 183 GLU A N 1
ATOM 1387 C CA . GLU A 1 183 ? -2.101 -10.842 0.858 1.00 79.25 183 GLU A CA 1
ATOM 1388 C C . GLU A 1 183 ? -2.619 -9.435 1.131 1.00 79.25 183 GLU A C 1
ATOM 1390 O O . GLU A 1 183 ? -2.261 -8.795 2.126 1.00 79.25 183 GLU A O 1
ATOM 1395 N N . TRP A 1 184 ? -3.524 -8.973 0.266 1.00 87.50 184 TRP A N 1
ATOM 1396 C CA . TRP A 1 184 ? -4.225 -7.722 0.506 1.00 87.50 184 TRP A CA 1
ATOM 1397 C C . TRP A 1 184 ? -4.956 -7.779 1.856 1.00 87.50 184 TRP A C 1
ATOM 1399 O O . TRP A 1 184 ? -5.768 -8.688 2.064 1.00 87.50 184 TRP A O 1
ATOM 1409 N N . PRO A 1 185 ? -4.733 -6.820 2.773 1.00 91.62 185 PRO A N 1
ATOM 1410 C CA . PRO A 1 185 ? -5.371 -6.866 4.075 1.00 91.62 185 PRO A CA 1
ATOM 1411 C C . PRO A 1 185 ? -6.895 -6.752 3.970 1.00 91.62 185 PRO A C 1
ATOM 1413 O O . PRO A 1 185 ? -7.424 -5.817 3.362 1.00 91.62 185 PRO A O 1
ATOM 1416 N N . ILE A 1 186 ? -7.614 -7.649 4.645 1.00 92.81 186 ILE A N 1
ATOM 1417 C CA . ILE A 1 186 ? -9.080 -7.647 4.719 1.00 92.81 186 ILE A CA 1
ATOM 1418 C C . ILE A 1 186 ? -9.575 -7.712 6.163 1.00 92.81 186 ILE A C 1
ATOM 1420 O O . ILE A 1 186 ? -8.915 -8.245 7.063 1.00 92.81 186 ILE A O 1
ATOM 1424 N N . ASN A 1 187 ? -10.786 -7.217 6.405 1.00 94.25 187 ASN A N 1
ATOM 1425 C CA . ASN A 1 187 ? -11.491 -7.530 7.634 1.00 94.25 187 ASN A CA 1
ATOM 1426 C C . ASN A 1 187 ? -11.987 -8.981 7.573 1.00 94.25 187 ASN A C 1
ATOM 1428 O O . ASN A 1 187 ? -12.942 -9.290 6.865 1.00 94.25 187 ASN A O 1
ATOM 1432 N N . GLY A 1 188 ? -11.376 -9.871 8.352 1.00 92.75 188 GLY A N 1
ATOM 1433 C CA . GLY A 1 188 ? -11.661 -11.306 8.285 1.00 92.75 188 GLY A CA 1
ATOM 1434 C C . GLY A 1 188 ? -13.060 -11.711 8.766 1.00 92.75 188 GLY A C 1
ATOM 1435 O O . GLY A 1 188 ? -13.464 -12.848 8.551 1.00 92.75 188 GLY A O 1
ATOM 1436 N N . THR A 1 189 ? -13.821 -10.808 9.399 1.00 92.56 189 THR A N 1
ATOM 1437 C CA . THR A 1 189 ? -15.215 -11.087 9.798 1.00 92.56 189 THR A CA 1
ATOM 1438 C C . THR A 1 189 ? -16.251 -10.629 8.780 1.00 92.56 189 THR A C 1
ATOM 1440 O O . THR A 1 189 ? -17.337 -11.203 8.738 1.00 92.56 189 THR A O 1
ATOM 1443 N N . THR A 1 190 ? -15.937 -9.615 7.969 1.00 89.44 190 THR A N 1
ATOM 1444 C CA . THR A 1 190 ? -16.864 -9.059 6.968 1.00 89.44 190 THR A CA 1
ATOM 1445 C C . THR A 1 190 ? -16.451 -9.360 5.531 1.00 89.44 190 THR A C 1
ATOM 1447 O O . THR A 1 190 ? -17.256 -9.170 4.627 1.00 89.44 190 THR A O 1
ATOM 1450 N N . GLY A 1 191 ? -15.205 -9.782 5.306 1.00 89.44 191 GLY A N 1
ATOM 1451 C CA . GLY A 1 191 ? -14.619 -9.975 3.980 1.00 89.44 191 GLY A CA 1
ATOM 1452 C C . GLY A 1 191 ? -14.244 -8.677 3.258 1.00 89.44 191 GLY A C 1
ATOM 1453 O O . GLY A 1 191 ? -13.737 -8.743 2.144 1.00 89.44 191 GLY A O 1
ATOM 1454 N N . LYS A 1 192 ? -14.474 -7.501 3.860 1.00 88.69 192 LYS A N 1
ATOM 1455 C CA . LYS A 1 192 ? -14.217 -6.208 3.205 1.00 88.69 192 LYS A CA 1
ATOM 1456 C C . LYS A 1 192 ? -12.718 -5.873 3.190 1.00 88.69 192 LYS A C 1
ATOM 1458 O O . LYS A 1 192 ? -12.087 -6.020 4.243 1.00 88.69 192 LYS A O 1
ATOM 1463 N N . PRO A 1 193 ? -12.154 -5.404 2.063 1.00 91.31 193 PRO A N 1
ATOM 1464 C CA . PRO A 1 193 ? -10.762 -4.970 2.006 1.00 91.31 193 PRO A CA 1
ATOM 1465 C C . PRO A 1 193 ? -10.505 -3.726 2.865 1.00 91.31 193 PRO A C 1
ATOM 1467 O O . PRO A 1 193 ? -11.410 -2.947 3.166 1.00 91.31 193 PRO A O 1
ATOM 1470 N N . TYR A 1 194 ? -9.258 -3.560 3.306 1.00 92.00 194 TYR A N 1
ATOM 1471 C CA . TYR A 1 194 ? -8.770 -2.275 3.806 1.00 92.00 194 TYR A CA 1
ATOM 1472 C C . TYR A 1 194 ? -8.269 -1.407 2.644 1.00 92.00 194 TYR A C 1
ATOM 1474 O O . TYR A 1 194 ? -7.902 -1.924 1.592 1.00 92.00 194 TYR A O 1
ATOM 1482 N N . HIS A 1 195 ? -8.224 -0.092 2.883 1.00 90.19 195 HIS A N 1
ATOM 1483 C CA . HIS A 1 195 ? -7.937 0.941 1.882 1.00 90.19 195 HIS A CA 1
ATOM 1484 C C . HIS A 1 195 ? -6.868 1.931 2.358 1.00 90.19 195 HIS A C 1
ATOM 1486 O O . HIS A 1 195 ? -6.642 2.106 3.567 1.00 90.19 195 HIS A O 1
ATOM 1492 N N . GLY A 1 196 ? -6.230 2.593 1.397 1.00 88.50 196 GLY A N 1
ATOM 1493 C CA . GLY A 1 196 ? -5.264 3.667 1.568 1.00 88.50 196 GLY A CA 1
ATOM 1494 C C . GLY A 1 196 ? -4.153 3.313 2.546 1.00 88.50 196 GLY A C 1
ATOM 1495 O O . GLY A 1 196 ? -3.528 2.254 2.478 1.00 88.50 196 GLY A O 1
ATOM 1496 N N . ILE A 1 197 ? -3.916 4.205 3.510 1.00 88.44 197 ILE A N 1
ATOM 1497 C CA . ILE A 1 197 ? -2.811 4.054 4.464 1.00 88.44 197 ILE A CA 1
ATOM 1498 C C . ILE A 1 197 ? -2.933 2.793 5.328 1.00 88.44 197 ILE A C 1
ATOM 1500 O O . ILE A 1 197 ? -1.922 2.260 5.779 1.00 88.44 197 ILE A O 1
ATOM 1504 N N . ASN A 1 198 ? -4.147 2.275 5.540 1.00 91.94 198 ASN A N 1
ATOM 1505 C CA . ASN A 1 198 ? -4.337 1.071 6.347 1.00 91.94 198 ASN A CA 1
ATOM 1506 C C . ASN A 1 198 ? -3.757 -0.168 5.666 1.00 91.94 198 ASN A C 1
ATOM 1508 O O . ASN A 1 198 ? -3.256 -1.039 6.368 1.00 91.94 198 ASN A O 1
ATOM 1512 N N . VAL A 1 199 ? -3.761 -0.225 4.330 1.00 90.94 199 VAL A N 1
ATOM 1513 C CA . VAL A 1 199 ? -3.105 -1.304 3.575 1.00 90.94 199 VAL A CA 1
ATOM 1514 C C . VAL A 1 199 ? -1.625 -1.345 3.942 1.00 90.94 199 VAL A C 1
ATOM 1516 O O . VAL A 1 199 ? -1.123 -2.372 4.386 1.00 90.94 199 VAL A O 1
ATOM 1519 N N . MET A 1 200 ? -0.958 -0.192 3.881 1.00 88.00 200 MET A N 1
ATOM 1520 C CA . MET A 1 200 ? 0.467 -0.068 4.194 1.00 88.00 200 MET A CA 1
ATOM 1521 C C . MET A 1 200 ? 0.765 -0.332 5.669 1.00 88.00 200 MET A C 1
ATOM 1523 O O . MET A 1 200 ? 1.721 -1.026 5.995 1.00 88.00 200 MET A O 1
ATOM 1527 N N . LEU A 1 201 ? -0.063 0.178 6.583 1.00 89.31 201 LEU A N 1
ATOM 1528 C CA . LEU A 1 201 ? 0.122 -0.036 8.020 1.00 89.31 201 LEU A CA 1
ATOM 1529 C C . LEU A 1 201 ? -0.027 -1.502 8.432 1.00 89.31 201 LEU A C 1
ATOM 1531 O O . LEU A 1 201 ? 0.647 -1.925 9.372 1.00 89.31 201 LEU A O 1
ATOM 1535 N N . LEU A 1 202 ? -0.911 -2.244 7.765 1.00 90.31 202 LEU A N 1
ATOM 1536 C CA . LEU A 1 202 ? -1.135 -3.665 8.020 1.00 90.31 202 LEU A CA 1
ATOM 1537 C C . LEU A 1 202 ? -0.070 -4.524 7.330 1.00 90.31 202 LEU A C 1
ATOM 1539 O O . LEU A 1 202 ? 0.467 -5.424 7.971 1.00 90.31 202 LEU A O 1
ATOM 1543 N N . ALA A 1 203 ? 0.305 -4.192 6.091 1.00 83.00 203 ALA A N 1
ATOM 1544 C CA . ALA A 1 203 ? 1.403 -4.834 5.361 1.00 83.00 203 ALA A CA 1
ATOM 1545 C C . ALA A 1 203 ? 2.783 -4.577 5.998 1.00 83.00 203 ALA A C 1
ATOM 1547 O O . ALA A 1 203 ? 3.720 -5.344 5.801 1.00 83.00 203 ALA A O 1
ATOM 1548 N N . ALA A 1 204 ? 2.928 -3.514 6.799 1.00 80.81 204 ALA A N 1
ATOM 1549 C CA . ALA A 1 204 ? 4.143 -3.259 7.573 1.00 80.81 204 ALA A CA 1
ATOM 1550 C C . ALA A 1 204 ? 4.433 -4.357 8.607 1.00 80.81 204 ALA A C 1
ATOM 1552 O O . ALA A 1 204 ? 5.596 -4.552 8.974 1.00 80.81 204 ALA A O 1
ATOM 1553 N N . ASN A 1 205 ? 3.396 -5.040 9.100 1.00 80.88 205 ASN A N 1
ATOM 1554 C CA . ASN A 1 205 ? 3.551 -6.105 10.083 1.00 80.88 205 ASN A CA 1
ATOM 1555 C C . ASN A 1 205 ? 4.175 -7.358 9.454 1.00 80.88 205 ASN A C 1
ATOM 1557 O O . ASN A 1 205 ? 4.213 -7.522 8.242 1.00 80.88 205 ASN A O 1
ATOM 1561 N N . GLU A 1 206 ? 4.650 -8.271 10.293 1.00 76.75 206 GLU A N 1
ATOM 1562 C CA . GLU A 1 206 ? 5.337 -9.498 9.862 1.00 76.75 206 GLU A CA 1
ATOM 1563 C C . GLU A 1 206 ? 4.383 -10.700 9.727 1.00 76.75 206 GLU A C 1
ATOM 1565 O O . GLU A 1 206 ? 4.813 -11.850 9.711 1.00 76.75 206 GLU A O 1
ATOM 1570 N N . PHE A 1 207 ? 3.072 -10.448 9.651 1.00 84.44 207 PHE A N 1
ATOM 1571 C CA . PHE A 1 207 ? 2.061 -11.500 9.551 1.00 84.44 207 PHE A CA 1
ATOM 1572 C C . PHE A 1 207 ? 1.823 -11.899 8.098 1.00 84.44 207 PHE A C 1
ATOM 1574 O O . PHE A 1 207 ? 1.550 -11.042 7.268 1.00 84.44 207 PHE A O 1
ATOM 1581 N N . GLN A 1 208 ? 1.843 -13.202 7.814 1.00 79.62 208 GLN A N 1
ATOM 1582 C CA . GLN A 1 208 ? 1.499 -13.732 6.489 1.00 79.62 208 GLN A CA 1
ATOM 1583 C C . GLN A 1 208 ? -0.014 -13.722 6.213 1.00 79.62 208 GLN A C 1
ATOM 1585 O O . GLN A 1 208 ? -0.426 -13.677 5.061 1.00 79.62 208 GLN A O 1
ATOM 1590 N N . ASP A 1 209 ? -0.850 -13.789 7.256 1.00 87.44 209 ASP A N 1
ATOM 1591 C CA . ASP A 1 209 ? -2.311 -13.817 7.112 1.00 87.44 209 ASP A CA 1
ATOM 1592 C C . ASP A 1 209 ? -2.827 -12.399 6.837 1.00 87.44 209 ASP A C 1
ATOM 1594 O O . ASP A 1 209 ? -2.625 -11.499 7.655 1.00 87.44 209 ASP A O 1
ATOM 1598 N N . GLY A 1 210 ? -3.513 -12.178 5.714 1.00 89.12 210 GLY A N 1
ATOM 1599 C CA . GLY A 1 210 ? -4.095 -10.875 5.378 1.00 89.12 210 GLY A CA 1
ATOM 1600 C C . GLY A 1 210 ? -5.324 -10.499 6.217 1.00 89.12 210 GLY A C 1
ATOM 1601 O O . GLY A 1 210 ? -5.850 -9.391 6.088 1.00 89.12 210 GLY A O 1
ATOM 1602 N N . ARG A 1 211 ? -5.832 -11.389 7.076 1.00 93.69 211 ARG A N 1
ATOM 1603 C CA . ARG A 1 211 ? -7.105 -11.202 7.785 1.00 93.69 211 ARG A CA 1
ATOM 1604 C C . ARG A 1 211 ? -6.900 -10.557 9.148 1.00 93.69 211 ARG A C 1
ATOM 1606 O O . ARG A 1 211 ? -6.145 -11.029 9.998 1.00 93.69 211 ARG A O 1
ATOM 1613 N N . TYR A 1 212 ? -7.666 -9.498 9.390 1.00 95.62 212 TYR A N 1
ATOM 1614 C CA . TYR A 1 212 ? -7.666 -8.764 10.654 1.00 95.62 212 TYR A CA 1
ATOM 1615 C C . TYR A 1 212 ? -9.084 -8.558 11.182 1.00 95.62 212 TYR A C 1
ATOM 1617 O O . TYR A 1 212 ? -10.029 -8.384 10.412 1.00 95.62 212 TYR A O 1
ATOM 1625 N N . CYS A 1 213 ? -9.254 -8.491 12.499 1.00 96.62 213 CYS A N 1
ATOM 1626 C CA . CYS A 1 213 ? -10.508 -8.040 13.102 1.00 96.62 213 CYS A CA 1
ATOM 1627 C C . CYS A 1 213 ? -10.282 -7.287 14.412 1.00 96.62 213 CYS A C 1
ATOM 1629 O O . CYS A 1 213 ? -9.242 -7.395 15.057 1.00 96.62 213 CYS A O 1
ATOM 1631 N N . THR A 1 214 ? -11.264 -6.494 14.828 1.00 96.88 214 THR A N 1
ATOM 1632 C CA . THR A 1 214 ? -11.217 -5.839 16.142 1.00 96.88 214 THR A CA 1
ATOM 1633 C C . THR A 1 214 ? -11.385 -6.863 17.267 1.00 96.88 214 THR A C 1
ATOM 1635 O O . THR A 1 214 ? -11.982 -7.921 17.076 1.00 96.88 214 THR A O 1
ATOM 1638 N N . PHE A 1 215 ? -10.945 -6.515 18.480 1.00 95.25 215 PHE A N 1
ATOM 1639 C CA . PHE A 1 215 ? -11.196 -7.340 19.672 1.00 95.25 215 PHE A CA 1
ATOM 1640 C C . PHE A 1 215 ? -12.692 -7.635 19.868 1.00 95.25 215 PHE A C 1
ATOM 1642 O O . PHE A 1 215 ? -13.079 -8.737 20.248 1.00 95.25 215 PHE A O 1
ATOM 1649 N N . LYS A 1 216 ? -13.549 -6.643 19.584 1.00 95.62 216 LYS A N 1
ATOM 1650 C CA . LYS A 1 216 ? -15.003 -6.788 19.690 1.00 95.62 216 LYS A CA 1
ATOM 1651 C C . LYS A 1 216 ? -15.531 -7.826 18.697 1.00 95.62 216 LYS A C 1
ATOM 1653 O O . LYS A 1 216 ? -16.284 -8.699 19.102 1.00 95.62 216 LYS A O 1
ATOM 1658 N N . GLN A 1 217 ? -15.092 -7.753 17.44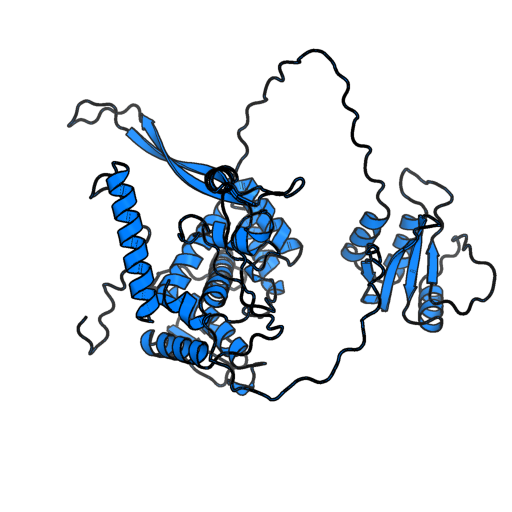2 1.00 96.38 217 GLN A N 1
ATOM 1659 C CA . GLN A 1 217 ? -15.460 -8.714 16.398 1.00 96.38 217 GLN A CA 1
ATOM 1660 C C . GLN A 1 217 ? -14.998 -10.137 16.734 1.00 96.38 217 GLN A C 1
ATOM 1662 O O . GLN A 1 217 ? -15.770 -11.073 16.561 1.00 96.38 217 GLN A O 1
ATOM 1667 N N . ALA A 1 218 ? -13.779 -10.299 17.262 1.00 96.31 218 ALA A N 1
ATOM 1668 C CA . ALA A 1 218 ? -13.290 -11.599 17.722 1.00 96.31 218 ALA A CA 1
ATOM 1669 C C . ALA A 1 218 ? -14.193 -12.171 18.827 1.00 96.31 218 ALA A C 1
ATOM 1671 O O . ALA A 1 218 ? -14.662 -13.300 18.726 1.00 96.31 218 ALA A O 1
ATOM 1672 N N . LYS A 1 219 ? -14.528 -11.350 19.830 1.00 96.12 219 LYS A N 1
ATOM 1673 C CA . LYS A 1 219 ? -15.412 -11.748 20.931 1.00 96.12 219 LYS A CA 1
ATOM 1674 C C . LYS A 1 219 ? -16.833 -12.094 20.467 1.00 96.12 219 LYS A C 1
ATOM 1676 O O . LYS A 1 219 ? -17.419 -13.027 20.993 1.00 96.12 219 LYS A O 1
ATOM 1681 N N . GLU A 1 220 ? -17.385 -11.362 19.499 1.00 96.94 220 GLU A N 1
ATOM 1682 C CA . GLU A 1 220 ? -18.701 -11.649 18.896 1.00 96.94 220 GLU A CA 1
ATOM 1683 C C . GLU A 1 220 ? -18.731 -12.990 18.134 1.00 96.94 220 GLU A C 1
ATOM 1685 O O . GLU A 1 220 ? -19.809 -13.514 17.864 1.00 96.94 220 GLU A O 1
ATOM 1690 N N . LYS A 1 221 ? -17.563 -13.543 17.786 1.00 95.75 221 LYS A N 1
ATOM 1691 C CA . LYS A 1 221 ? -17.390 -14.854 17.146 1.00 95.75 221 LYS A CA 1
ATOM 1692 C C . LYS A 1 221 ? -16.909 -15.944 18.112 1.00 95.75 221 LYS A C 1
ATOM 1694 O O . LYS A 1 221 ? -16.510 -17.009 17.653 1.00 95.75 221 LYS A O 1
ATOM 1699 N N . ASP A 1 222 ? -16.922 -15.672 19.418 1.00 96.62 222 ASP A N 1
ATOM 1700 C CA . ASP A 1 222 ? -16.387 -16.553 20.466 1.00 96.62 222 ASP A CA 1
ATOM 1701 C C . ASP A 1 222 ? -14.892 -16.895 20.293 1.00 96.62 222 ASP A C 1
ATOM 1703 O O . ASP A 1 222 ? -14.406 -17.921 20.768 1.00 96.62 222 ASP A O 1
ATOM 1707 N N . TRP A 1 223 ? -14.134 -16.012 19.636 1.00 97.50 223 TRP A N 1
ATOM 1708 C CA . TRP A 1 223 ? -12.680 -16.104 19.519 1.00 97.50 223 TRP A CA 1
ATOM 1709 C C . TRP A 1 223 ? -11.980 -15.281 20.605 1.00 97.50 223 TRP A C 1
ATOM 1711 O O . TRP A 1 223 ? -12.517 -14.286 21.105 1.00 97.50 223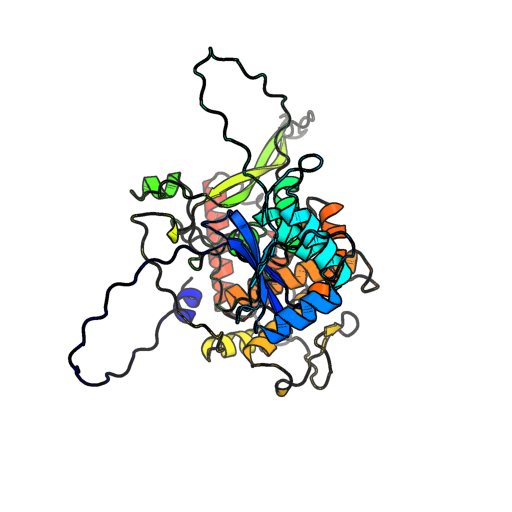 TRP A O 1
ATOM 1721 N N . SER A 1 224 ? -10.744 -15.652 20.945 1.00 96.44 224 SER A N 1
ATOM 1722 C CA . SER A 1 224 ? -9.971 -14.992 22.001 1.00 96.44 224 SER A CA 1
ATOM 1723 C C . SER A 1 224 ? -8.616 -14.513 21.501 1.00 96.44 224 SER A C 1
ATOM 1725 O O . SER A 1 224 ? -7.761 -15.310 21.137 1.00 96.44 224 SER A O 1
ATOM 1727 N N . VAL A 1 225 ? -8.371 -13.202 21.565 1.00 96.94 225 VAL A N 1
ATOM 1728 C CA . VAL A 1 225 ? -7.015 -12.661 21.381 1.00 96.94 225 VAL A CA 1
ATOM 1729 C C . VAL A 1 225 ? -6.119 -13.206 22.493 1.00 96.94 225 VAL A C 1
ATOM 1731 O O . VAL A 1 225 ? -6.469 -13.103 23.676 1.00 96.94 225 VAL A O 1
ATOM 1734 N N . ARG A 1 226 ? -4.967 -13.781 22.136 1.00 96.88 226 ARG A N 1
ATOM 1735 C CA . ARG A 1 226 ? -4.042 -14.339 23.128 1.00 96.88 226 ARG A CA 1
ATOM 1736 C C . ARG A 1 226 ? -3.490 -13.261 24.053 1.00 96.88 226 ARG A C 1
ATOM 1738 O O . ARG A 1 226 ? -3.238 -12.118 23.671 1.00 96.88 226 ARG A O 1
ATOM 1745 N N . LYS A 1 227 ? -3.275 -13.637 25.314 1.00 95.69 227 LYS A N 1
ATOM 1746 C CA . LYS A 1 227 ? -2.725 -12.729 26.323 1.00 95.69 227 LYS A CA 1
ATOM 1747 C C . LYS A 1 227 ? -1.300 -12.318 25.938 1.00 95.69 227 LYS A C 1
ATOM 1749 O O . LYS A 1 227 ? -0.438 -13.172 25.785 1.00 95.69 227 LYS A O 1
ATOM 1754 N N . GLY A 1 228 ? -1.058 -11.010 25.872 1.00 94.75 228 GLY A N 1
ATOM 1755 C CA . GLY A 1 228 ? 0.245 -10.435 25.518 1.00 94.75 228 GLY A CA 1
ATOM 1756 C C . GLY A 1 228 ? 0.365 -10.010 24.054 1.00 94.75 228 GLY A C 1
ATOM 1757 O O . GLY A 1 228 ? 1.306 -9.299 23.726 1.00 94.75 228 GLY A O 1
ATOM 1758 N N . GLU A 1 229 ? -0.595 -10.371 23.199 1.00 95.25 229 GLU A N 1
ATOM 1759 C CA . GLU A 1 229 ? -0.630 -9.904 21.812 1.00 95.25 229 GLU A CA 1
ATOM 1760 C C . GLU A 1 229 ? -0.952 -8.406 21.732 1.00 95.25 229 GLU A C 1
ATOM 1762 O O . GLU A 1 229 ? -1.809 -7.882 22.455 1.00 95.25 229 GLU A O 1
ATOM 1767 N N . HIS A 1 230 ? -0.287 -7.715 20.808 1.00 94.25 230 HIS A N 1
ATOM 1768 C CA . HIS A 1 230 ? -0.495 -6.295 20.545 1.00 94.25 230 HIS A CA 1
ATOM 1769 C C . HIS A 1 230 ? -1.207 -6.105 19.207 1.00 94.25 230 HIS A C 1
ATOM 1771 O O . HIS A 1 230 ? -0.796 -6.660 18.191 1.00 94.25 230 HIS A O 1
ATOM 1777 N N . GLY A 1 231 ? -2.276 -5.309 19.208 1.00 94.38 231 GLY A N 1
ATOM 1778 C CA . GLY A 1 231 ? -3.017 -5.001 17.989 1.00 94.38 231 GLY A CA 1
ATOM 1779 C C . GLY A 1 231 ? -2.356 -3.897 17.165 1.00 94.38 231 GLY A C 1
ATOM 1780 O O . GLY A 1 231 ? -1.654 -3.029 17.689 1.00 94.38 231 GLY A O 1
ATOM 1781 N N . THR A 1 232 ? -2.632 -3.891 15.868 1.00 94.31 232 THR A N 1
ATOM 1782 C CA . THR A 1 232 ? -2.193 -2.855 14.934 1.00 94.31 232 THR A CA 1
ATOM 1783 C C . THR A 1 232 ? -3.209 -1.709 14.885 1.00 94.31 232 THR A C 1
ATOM 1785 O O . THR A 1 232 ? -4.411 -1.959 14.742 1.00 94.31 232 THR A O 1
ATOM 1788 N N . PRO A 1 233 ? -2.771 -0.442 15.003 1.00 92.94 233 PRO A N 1
ATOM 1789 C CA . PRO A 1 233 ? -3.654 0.698 14.820 1.00 92.94 233 PRO A CA 1
ATOM 1790 C C . PRO A 1 233 ? -3.983 0.913 13.336 1.00 92.94 233 PRO A C 1
ATOM 1792 O O . PRO A 1 233 ? -3.094 0.893 12.487 1.00 92.94 233 PRO A O 1
ATOM 1795 N N . ILE A 1 234 ? -5.258 1.167 13.053 1.00 91.50 234 ILE A N 1
ATOM 1796 C CA . ILE A 1 234 ? -5.784 1.571 11.743 1.00 91.50 234 ILE A CA 1
ATOM 1797 C C . ILE A 1 234 ? -6.643 2.827 11.894 1.00 91.50 234 ILE A C 1
ATOM 1799 O O . ILE A 1 234 ? -7.126 3.129 12.992 1.00 91.50 234 ILE A O 1
ATOM 1803 N N . TYR A 1 235 ? -6.850 3.561 10.805 1.00 87.44 235 TYR A N 1
ATOM 1804 C CA . TYR A 1 235 ? -7.429 4.900 10.845 1.00 87.44 235 TYR A CA 1
ATOM 1805 C C . TYR A 1 235 ? -8.549 5.069 9.819 1.00 87.44 235 TYR A C 1
ATOM 1807 O O . TYR A 1 235 ? -8.401 4.705 8.657 1.00 87.44 235 TYR A O 1
ATOM 1815 N N . PHE A 1 236 ? -9.665 5.659 10.243 1.00 81.31 236 PHE A N 1
ATOM 1816 C CA . PHE A 1 236 ? -10.796 5.990 9.373 1.00 81.31 236 PHE A CA 1
ATOM 1817 C C . PHE A 1 236 ? -11.222 7.438 9.574 1.00 81.31 236 PHE A C 1
ATOM 1819 O O . PHE A 1 236 ? -11.207 7.944 10.699 1.00 81.31 236 PHE A O 1
ATOM 1826 N N . TYR A 1 237 ? -11.657 8.091 8.501 1.00 74.62 237 TYR A N 1
ATOM 1827 C CA . TYR A 1 237 ? -12.323 9.383 8.598 1.00 74.62 237 TYR A CA 1
ATOM 1828 C C . TYR A 1 237 ? -13.785 9.187 8.983 1.00 74.62 237 TYR A C 1
ATOM 1830 O O . TYR A 1 237 ? -14.492 8.373 8.396 1.00 74.62 237 TYR A O 1
ATOM 1838 N N . LYS A 1 238 ? -14.244 9.950 9.974 1.00 70.00 238 LYS A N 1
ATOM 1839 C CA . LYS A 1 238 ? -15.657 10.050 10.327 1.00 70.00 238 LYS A CA 1
ATOM 1840 C C . LYS A 1 238 ? -16.113 11.499 10.149 1.00 70.00 238 LYS A C 1
ATOM 1842 O O . LYS A 1 238 ? -15.461 12.381 10.717 1.00 70.00 238 LYS A O 1
ATOM 1847 N N . PRO A 1 239 ? -17.206 11.764 9.413 1.00 64.44 239 PRO A N 1
ATOM 1848 C CA . PRO A 1 239 ? -17.760 13.106 9.330 1.00 64.44 239 PRO A CA 1
ATOM 1849 C C . PRO A 1 239 ? -18.227 13.559 10.715 1.00 64.44 239 PRO A C 1
ATOM 1851 O O . PRO A 1 239 ? -18.849 12.806 11.471 1.00 64.44 239 PRO A O 1
ATOM 1854 N N . PHE A 1 240 ? -17.894 14.794 11.061 1.00 70.31 240 PHE A N 1
ATOM 1855 C CA . PHE A 1 240 ? -18.374 15.476 12.249 1.00 70.31 240 PHE A CA 1
ATOM 1856 C C . PHE A 1 240 ? -19.063 16.760 11.815 1.00 70.31 240 PHE A C 1
ATOM 1858 O O . PHE A 1 240 ? -18.417 17.670 11.298 1.00 70.31 240 PHE A O 1
ATOM 1865 N N . LEU A 1 241 ? -20.377 16.815 12.007 1.00 74.94 241 LEU A N 1
ATOM 1866 C CA . LEU A 1 241 ? -21.168 17.993 11.689 1.00 74.94 241 LEU A CA 1
ATOM 1867 C C . LEU A 1 241 ? -20.932 19.058 12.763 1.00 74.94 241 LEU A C 1
ATOM 1869 O O . LEU A 1 241 ? -21.084 18.796 13.956 1.00 74.94 241 LEU A O 1
ATOM 1873 N N . LYS A 1 242 ? -20.541 20.253 12.328 1.00 75.44 242 LYS A N 1
ATOM 1874 C CA . LYS A 1 242 ? -20.330 21.423 13.176 1.00 75.44 242 LYS A CA 1
ATOM 1875 C C . LYS A 1 242 ? -21.139 22.593 12.625 1.00 75.44 242 LYS A C 1
ATOM 1877 O O . LYS A 1 242 ? -21.030 22.892 11.441 1.00 75.44 242 LYS A O 1
ATOM 1882 N N . GLU A 1 243 ? -21.892 23.272 13.481 1.00 82.25 243 GLU A N 1
ATOM 1883 C CA . GLU A 1 243 ? -22.581 24.518 13.127 1.00 82.25 243 GLU A CA 1
ATOM 1884 C C . GLU A 1 243 ? -21.572 25.585 12.670 1.00 82.25 243 GLU A C 1
ATOM 1886 O O . GLU A 1 243 ? -20.517 25.770 13.292 1.00 82.25 243 GLU A O 1
ATOM 1891 N N . THR A 1 244 ? -21.872 26.275 11.569 1.00 77.38 244 THR A N 1
ATOM 1892 C CA . THR A 1 244 ? -21.015 27.342 11.025 1.00 77.38 244 THR A CA 1
ATOM 1893 C C . THR A 1 244 ? -21.286 28.705 11.656 1.00 77.38 244 THR A C 1
ATOM 1895 O O . THR A 1 244 ? -20.458 29.601 11.517 1.00 77.38 244 THR A O 1
ATOM 1898 N N . GLY A 1 245 ? -22.417 28.861 12.352 1.00 76.00 245 GLY A N 1
ATOM 1899 C CA . GLY A 1 245 ? -22.915 30.154 12.831 1.00 76.00 245 GLY A CA 1
ATOM 1900 C C . GLY A 1 245 ? -23.629 30.982 11.754 1.00 76.00 245 GLY A C 1
ATOM 1901 O O . GLY A 1 245 ? -24.110 32.070 12.053 1.00 76.00 245 GLY A O 1
ATOM 1902 N N . GLU A 1 246 ? -23.723 30.474 10.522 1.00 81.31 246 GLU A N 1
ATOM 1903 C CA . GLU A 1 246 ? -24.575 31.022 9.462 1.00 81.31 246 GLU A CA 1
ATOM 1904 C C . GLU A 1 246 ? -25.941 30.327 9.499 1.00 81.31 246 GLU A C 1
ATOM 1906 O O . GLU A 1 246 ? -26.029 29.153 9.857 1.00 81.31 246 GLU A O 1
ATOM 1911 N N . ILE A 1 247 ? -26.997 31.032 9.101 1.00 81.62 247 ILE A N 1
ATOM 1912 C CA . ILE A 1 247 ? -28.329 30.452 8.906 1.00 81.62 247 ILE A CA 1
ATOM 1913 C C . ILE A 1 247 ? -28.523 30.236 7.408 1.00 81.62 247 ILE A C 1
ATOM 1915 O O . ILE A 1 247 ? -28.200 31.119 6.610 1.00 81.62 247 ILE A O 1
ATOM 1919 N N . ASP A 1 248 ? -29.028 29.069 7.026 1.00 75.06 248 ASP A N 1
ATOM 1920 C CA . ASP A 1 248 ? -29.395 28.796 5.644 1.00 75.06 248 ASP A CA 1
ATOM 1921 C C . ASP A 1 248 ? -30.603 29.674 5.249 1.00 75.06 248 ASP A C 1
ATOM 1923 O O . ASP A 1 248 ? -31.655 29.602 5.892 1.00 75.06 248 ASP A O 1
ATOM 1927 N N . PRO A 1 249 ? -30.483 30.531 4.218 1.00 74.56 249 PRO A N 1
ATOM 1928 C CA . PRO A 1 249 ? -31.552 31.450 3.837 1.00 74.56 249 PRO A CA 1
ATOM 1929 C C . PRO A 1 249 ? -32.804 30.745 3.288 1.00 74.56 249 PRO A C 1
ATOM 1931 O O . PRO A 1 249 ? -33.869 31.362 3.278 1.00 74.56 249 PRO A O 1
ATOM 1934 N N . ALA A 1 250 ? -32.705 29.486 2.846 1.00 79.50 250 ALA A N 1
ATOM 1935 C CA . ALA A 1 250 ? -33.835 28.707 2.347 1.00 79.50 250 ALA A CA 1
ATOM 1936 C C . ALA A 1 250 ? -34.567 27.950 3.466 1.00 79.50 250 ALA A C 1
ATOM 1938 O O . ALA A 1 250 ? -35.797 27.920 3.468 1.00 79.50 250 ALA A O 1
ATOM 1939 N N . THR A 1 251 ? -33.840 27.358 4.420 1.00 80.75 251 THR A N 1
ATOM 1940 C CA . THR A 1 251 ? -34.446 26.525 5.481 1.00 80.75 251 THR A CA 1
ATOM 1941 C C . THR A 1 251 ? -34.634 27.252 6.813 1.00 80.75 251 THR A C 1
ATOM 1943 O O . THR A 1 251 ? -35.369 26.768 7.667 1.00 80.75 251 THR A O 1
ATOM 1946 N N . GLN A 1 252 ? -34.007 28.420 6.995 1.00 77.62 252 GLN A N 1
ATOM 1947 C CA . GLN A 1 252 ? -33.912 29.146 8.271 1.00 77.62 252 GLN A CA 1
ATOM 1948 C C . GLN A 1 252 ? -33.264 28.344 9.417 1.00 77.62 252 GLN A C 1
ATOM 1950 O O . GLN A 1 252 ? -33.362 28.735 10.581 1.00 77.62 252 GLN A O 1
ATOM 1955 N N . GLU A 1 253 ? -32.557 27.256 9.107 1.00 82.44 253 GLU A N 1
ATOM 1956 C CA . GLU A 1 253 ? -31.839 26.438 10.086 1.00 82.44 253 GLU A CA 1
ATOM 1957 C C . GLU A 1 253 ? -30.341 26.791 10.142 1.00 82.44 253 GLU A C 1
ATOM 1959 O O . GLU A 1 253 ? -29.789 27.328 9.174 1.00 82.44 253 GLU A O 1
ATOM 1964 N N . PRO A 1 254 ? -29.643 26.494 11.258 1.00 79.19 254 PRO A N 1
ATOM 1965 C CA . PRO A 1 254 ? -28.196 26.644 11.335 1.00 79.19 254 PRO A CA 1
ATOM 1966 C C . PRO A 1 254 ? -27.506 25.808 10.257 1.00 79.19 254 PRO A C 1
ATOM 1968 O O . PRO A 1 254 ? -27.664 24.588 10.181 1.00 79.19 254 PRO A O 1
ATOM 1971 N N . LYS A 1 255 ? -26.686 26.459 9.439 1.00 78.94 255 LYS A N 1
ATOM 1972 C CA . LYS A 1 255 ? -25.904 25.785 8.412 1.00 78.94 255 LYS A CA 1
ATOM 1973 C C . LYS A 1 255 ? -24.858 24.896 9.081 1.00 78.94 255 LYS A C 1
ATOM 1975 O O . LYS A 1 255 ? -24.039 25.336 9.893 1.00 78.94 255 LYS A O 1
ATOM 1980 N N . MET A 1 256 ? -24.881 23.617 8.726 1.00 76.12 256 MET A N 1
ATOM 1981 C CA . MET A 1 256 ? -23.938 22.622 9.225 1.00 76.12 256 MET A CA 1
ATOM 1982 C C . MET A 1 256 ? -22.783 22.463 8.241 1.00 76.12 256 MET A C 1
ATOM 1984 O O . MET A 1 256 ? -22.983 22.327 7.037 1.00 76.12 256 MET A O 1
ATOM 1988 N N . ARG A 1 257 ? -21.552 22.416 8.749 1.00 73.44 257 ARG A N 1
ATOM 1989 C CA . ARG A 1 257 ? -20.371 22.003 7.990 1.00 73.44 257 ARG A CA 1
ATOM 1990 C C . ARG A 1 257 ? -19.910 20.637 8.470 1.00 73.44 257 ARG A C 1
ATOM 1992 O O . ARG A 1 257 ? -19.614 20.454 9.649 1.00 73.44 257 ARG A O 1
ATOM 1999 N N . SER A 1 258 ? -19.783 19.695 7.543 1.00 72.56 258 SER A N 1
ATOM 2000 C CA . SER A 1 258 ? -19.121 18.419 7.808 1.00 72.56 258 SER A CA 1
ATOM 2001 C C . SER A 1 258 ? -17.604 18.612 7.842 1.00 72.56 258 SER A C 1
ATOM 2003 O O . SER A 1 258 ? -17.008 19.141 6.903 1.00 72.56 258 SER A O 1
ATOM 2005 N N . ILE A 1 259 ? -16.973 18.218 8.947 1.00 67.88 259 ILE A N 1
ATOM 2006 C CA . ILE A 1 259 ? -15.521 18.223 9.125 1.00 67.88 259 ILE A CA 1
ATOM 2007 C C . ILE A 1 259 ? -15.061 16.768 9.275 1.00 67.88 259 ILE A C 1
ATOM 2009 O O . ILE A 1 259 ? -15.521 16.085 10.193 1.00 67.88 259 ILE A O 1
ATOM 2013 N N . PRO A 1 260 ? -14.145 16.268 8.431 1.00 67.81 260 PRO A N 1
ATOM 2014 C CA . PRO A 1 260 ? -13.633 14.912 8.572 1.00 67.81 260 PRO A CA 1
ATOM 2015 C C . PRO A 1 260 ? -12.719 14.813 9.802 1.00 67.81 260 PRO A C 1
ATOM 2017 O O . PRO A 1 260 ? -11.716 15.519 9.915 1.00 67.81 260 PRO A O 1
ATOM 2020 N N . ILE A 1 261 ? -13.050 13.913 10.729 1.00 70.06 261 ILE A N 1
ATOM 2021 C CA . ILE A 1 261 ? -12.231 13.607 11.906 1.00 70.06 261 ILE A CA 1
ATOM 2022 C C . ILE A 1 261 ? -11.586 12.239 11.728 1.00 70.06 261 ILE A C 1
ATOM 2024 O O . ILE A 1 261 ? -12.281 11.234 11.585 1.00 70.06 261 ILE A O 1
ATOM 2028 N N . LEU A 1 262 ? -10.256 12.191 11.813 1.00 79.50 262 LEU A N 1
ATOM 2029 C CA . LEU A 1 262 ? -9.516 10.934 11.833 1.00 79.50 262 LEU A CA 1
ATOM 2030 C C . LEU A 1 262 ? -9.770 10.195 13.158 1.00 79.50 262 LEU A C 1
ATOM 2032 O O . LEU A 1 262 ? -9.669 10.769 14.247 1.00 79.50 262 LEU A O 1
ATOM 2036 N N . LYS A 1 263 ? -10.122 8.915 13.072 1.00 81.25 263 LYS A N 1
ATOM 2037 C CA . LYS A 1 263 ? -10.384 8.028 14.207 1.00 81.25 263 LYS A CA 1
ATOM 2038 C C . LYS A 1 263 ? -9.465 6.825 14.139 1.00 81.25 263 LYS A C 1
ATOM 2040 O O . LYS A 1 263 ? -9.394 6.171 13.107 1.00 81.25 263 LYS A O 1
ATOM 2045 N N . ARG A 1 264 ? -8.825 6.515 15.264 1.00 90.12 264 ARG A N 1
ATOM 2046 C CA . ARG A 1 264 ? -7.998 5.322 15.437 1.00 90.12 264 ARG A CA 1
ATOM 2047 C C . ARG A 1 264 ? -8.837 4.153 15.949 1.00 90.12 264 ARG A C 1
ATOM 2049 O O . ARG A 1 264 ? -9.578 4.309 16.921 1.00 90.12 264 ARG A O 1
ATOM 2056 N N . TYR A 1 265 ? -8.656 2.991 15.341 1.00 91.50 265 TYR A N 1
ATOM 2057 C CA . TYR A 1 265 ? -9.149 1.694 15.797 1.00 91.50 265 TYR A CA 1
ATOM 2058 C C . TYR A 1 265 ? -7.969 0.738 15.952 1.00 91.50 265 TYR A C 1
ATOM 2060 O O . TYR A 1 265 ? -6.899 0.973 15.398 1.00 91.50 265 TYR A O 1
ATOM 2068 N N . THR A 1 266 ? -8.162 -0.341 16.703 1.00 95.50 266 THR A N 1
ATOM 2069 C CA . THR A 1 266 ? -7.148 -1.383 16.886 1.00 95.50 266 THR A CA 1
ATOM 2070 C C . THR A 1 266 ? -7.694 -2.702 16.371 1.00 95.50 266 THR A C 1
ATOM 2072 O O . THR A 1 266 ? -8.780 -3.129 16.777 1.00 95.50 266 THR A O 1
ATOM 2075 N N . VAL A 1 267 ? -6.933 -3.336 15.486 1.00 96.81 267 VAL A N 1
ATOM 2076 C CA . VAL A 1 267 ? -7.241 -4.650 14.923 1.00 96.81 267 VAL A CA 1
ATOM 2077 C C . VAL A 1 267 ? -6.137 -5.641 15.252 1.00 96.81 267 VAL A C 1
ATOM 2079 O O . VAL A 1 267 ? -4.990 -5.262 15.462 1.00 96.81 267 VAL A O 1
ATOM 2082 N N . PHE A 1 268 ? -6.503 -6.908 15.320 1.00 97.00 268 PHE A N 1
ATOM 2083 C CA . PHE A 1 268 ? -5.619 -8.029 15.593 1.00 97.00 268 PHE A CA 1
ATOM 2084 C C . PHE A 1 268 ? -5.607 -8.919 14.362 1.00 97.00 268 PHE A C 1
ATOM 2086 O O . PHE A 1 268 ? -6.651 -9.123 13.734 1.00 97.00 268 PHE A O 1
ATOM 2093 N N . ASN A 1 269 ? -4.425 -9.401 14.003 1.00 96.19 269 ASN A N 1
ATOM 2094 C CA . ASN A 1 269 ? -4.277 -10.372 12.935 1.00 96.19 269 ASN A CA 1
ATOM 2095 C C . ASN A 1 269 ? -4.893 -11.708 13.368 1.00 96.19 269 ASN A C 1
ATOM 2097 O O . ASN A 1 269 ? -4.829 -12.050 14.547 1.00 96.19 269 ASN A O 1
ATOM 2101 N N . PHE A 1 270 ? -5.459 -12.480 12.444 1.00 95.12 270 PHE A N 1
ATOM 2102 C CA . PHE A 1 270 ? -6.058 -13.781 12.764 1.00 95.12 270 PHE A CA 1
ATOM 2103 C C . PHE A 1 270 ? -5.059 -14.752 13.402 1.00 95.12 270 PHE A C 1
ATOM 2105 O O . PHE A 1 270 ? -5.438 -15.508 14.294 1.00 95.12 270 PHE A O 1
ATOM 2112 N N . SER A 1 271 ? -3.770 -14.658 13.059 1.00 92.56 271 SER A N 1
ATOM 2113 C CA . SER A 1 271 ? -2.724 -15.438 13.727 1.00 92.56 271 SER A CA 1
ATOM 2114 C C . SER A 1 271 ? -2.628 -15.161 15.229 1.00 92.56 271 SER A C 1
ATOM 2116 O O . SER A 1 271 ? -2.193 -16.048 15.953 1.00 92.56 271 SER A O 1
ATOM 2118 N N . GLN A 1 272 ? -3.070 -13.994 15.721 1.00 95.00 272 GLN A N 1
ATOM 2119 C CA . GLN A 1 272 ? -3.049 -13.568 17.132 1.00 95.00 272 GLN A CA 1
ATOM 2120 C C . GLN A 1 272 ? -4.254 -14.065 17.954 1.00 95.00 272 GLN A C 1
ATOM 2122 O O . GLN A 1 272 ? -4.363 -13.767 19.150 1.00 95.00 272 GLN A O 1
ATOM 2127 N N . ILE A 1 273 ? -5.191 -14.772 17.318 1.00 96.25 273 ILE A N 1
ATOM 2128 C CA . ILE A 1 273 ? -6.519 -15.051 17.863 1.00 96.25 273 ILE A CA 1
ATOM 2129 C C . ILE A 1 273 ? -6.758 -16.562 17.921 1.00 96.25 273 ILE A C 1
ATOM 2131 O O . ILE A 1 273 ? -6.780 -17.244 16.901 1.00 96.25 273 ILE A O 1
ATOM 2135 N N . ASP A 1 274 ? -7.013 -17.078 19.118 1.00 96.06 274 ASP A N 1
ATOM 2136 C CA . ASP A 1 274 ? -7.408 -18.467 19.322 1.00 96.06 274 ASP A CA 1
ATOM 2137 C C . ASP A 1 274 ? -8.885 -18.663 18.952 1.00 96.06 274 ASP A C 1
ATOM 2139 O O . ASP A 1 274 ? -9.747 -17.852 19.303 1.00 96.06 274 ASP A O 1
ATOM 2143 N N . GLY A 1 275 ? -9.176 -19.756 18.243 1.00 93.69 275 GLY A N 1
ATOM 2144 C CA . GLY A 1 275 ? -10.512 -20.080 17.730 1.00 93.69 275 GLY A CA 1
ATOM 2145 C C . GLY A 1 275 ? -10.830 -19.482 16.355 1.00 93.69 275 GLY A C 1
ATOM 2146 O O . GLY A 1 275 ? -11.828 -19.877 15.750 1.00 93.69 275 GLY A O 1
ATOM 2147 N N . ALA A 1 276 ? -9.985 -18.587 15.830 1.00 93.62 276 ALA A N 1
ATOM 2148 C CA . ALA A 1 276 ? -10.134 -18.064 14.476 1.00 93.62 276 ALA A CA 1
ATOM 2149 C C . ALA A 1 276 ? -9.864 -19.159 13.416 1.00 93.62 276 ALA A C 1
ATOM 2151 O O . ALA A 1 276 ? -9.001 -20.017 13.627 1.00 93.62 276 ALA A O 1
ATOM 2152 N N . PRO A 1 277 ? -10.571 -19.151 12.266 1.00 91.50 277 PRO A N 1
ATOM 2153 C CA . PRO A 1 277 ? -10.326 -20.092 11.178 1.00 91.50 277 PRO A CA 1
ATOM 2154 C C . PRO A 1 277 ? -8.870 -20.061 10.715 1.00 91.50 277 PRO A C 1
ATOM 2156 O O . PRO A 1 277 ? -8.323 -18.984 10.467 1.00 91.50 277 PRO A O 1
ATOM 2159 N N . ALA A 1 278 ? -8.265 -21.238 10.540 1.00 86.69 278 ALA A N 1
ATOM 2160 C CA . ALA A 1 278 ? -6.914 -21.349 10.002 1.00 86.69 278 ALA A CA 1
ATOM 2161 C C . ALA A 1 278 ? -6.809 -20.694 8.612 1.00 86.69 278 ALA A C 1
ATOM 2163 O O . ALA A 1 278 ? -7.796 -20.595 7.875 1.00 86.69 278 ALA A O 1
ATOM 2164 N N . HIS A 1 279 ? -5.608 -20.223 8.285 1.00 81.94 279 HIS A N 1
ATOM 2165 C CA . HIS A 1 279 ? -5.239 -19.796 6.940 1.00 81.94 279 HIS A CA 1
ATOM 2166 C C . HIS A 1 279 ? -4.223 -20.781 6.390 1.00 81.94 279 HIS A C 1
ATOM 2168 O O . HIS A 1 279 ? -3.267 -21.122 7.088 1.00 81.94 279 HIS A O 1
ATOM 2174 N N . GLU A 1 280 ? -4.427 -21.248 5.166 1.00 76.19 280 GLU A N 1
ATOM 2175 C CA . GLU A 1 280 ? -3.428 -22.065 4.486 1.00 76.19 280 GLU A CA 1
ATOM 2176 C C . GLU A 1 280 ? -2.462 -21.139 3.752 1.00 76.19 280 GLU A C 1
ATOM 2178 O O . GLU A 1 280 ? -2.861 -20.384 2.868 1.00 76.19 280 GLU A O 1
ATOM 2183 N N . PHE A 1 281 ? -1.187 -21.191 4.130 1.00 66.56 281 PHE A N 1
ATOM 2184 C CA . PHE A 1 281 ? -0.136 -20.420 3.475 1.00 66.56 281 PHE A CA 1
ATOM 2185 C C . PHE A 1 281 ? 0.496 -21.242 2.352 1.00 66.56 281 PHE A C 1
ATOM 2187 O O . PHE A 1 281 ? 0.838 -22.413 2.547 1.00 66.56 281 PHE A O 1
ATOM 2194 N N . LYS A 1 282 ? 0.733 -20.620 1.192 1.00 55.28 282 LYS A N 1
ATOM 2195 C CA . LYS A 1 282 ? 1.682 -21.156 0.211 1.00 55.28 282 LYS A CA 1
ATOM 2196 C C . LYS A 1 282 ? 3.093 -20.908 0.754 1.00 55.28 282 LYS A C 1
ATOM 2198 O O . LYS A 1 282 ? 3.553 -19.771 0.787 1.00 55.28 282 LYS A O 1
ATOM 2203 N N . ASN A 1 283 ? 3.774 -21.957 1.218 1.00 49.28 283 ASN A N 1
ATOM 2204 C CA . ASN A 1 283 ? 5.188 -21.889 1.606 1.00 49.28 283 ASN A CA 1
ATOM 2205 C C . ASN A 1 283 ? 6.073 -21.855 0.351 1.00 49.28 283 ASN A C 1
ATOM 2207 O O . ASN A 1 283 ? 6.800 -22.804 0.062 1.00 49.28 283 ASN A O 1
ATOM 2211 N N . GLU A 1 284 ? 5.986 -20.779 -0.422 1.00 51.66 284 GLU A N 1
ATOM 2212 C CA . GLU A 1 284 ? 6.840 -20.562 -1.584 1.00 51.66 284 GLU A CA 1
ATOM 2213 C C . GLU A 1 284 ? 7.886 -19.512 -1.199 1.00 51.66 284 GLU A C 1
ATOM 2215 O O . GLU A 1 284 ? 7.582 -18.340 -1.005 1.00 51.66 284 GLU A O 1
ATOM 2220 N N . HIS A 1 285 ? 9.130 -19.962 -0.996 1.00 48.53 285 HIS A N 1
ATOM 2221 C CA . HIS A 1 285 ? 10.268 -19.093 -0.667 1.00 48.53 285 HIS A CA 1
ATOM 2222 C C . HIS A 1 285 ? 10.761 -18.270 -1.870 1.00 48.53 285 HIS A C 1
ATOM 2224 O O . HIS A 1 285 ? 11.597 -17.382 -1.704 1.00 48.53 285 HIS A O 1
ATOM 2230 N N . GLU A 1 286 ? 10.268 -18.574 -3.070 1.00 54.66 286 GLU A N 1
ATOM 2231 C CA . GLU A 1 286 ? 10.585 -17.872 -4.305 1.00 54.66 286 GLU A CA 1
ATOM 2232 C C . GLU A 1 286 ? 9.277 -17.525 -5.017 1.00 54.66 286 GLU A C 1
ATOM 2234 O O . GLU A 1 286 ? 8.466 -18.412 -5.280 1.00 54.66 286 GLU A O 1
ATOM 2239 N N . VAL A 1 287 ? 9.069 -16.238 -5.320 1.00 62.59 287 VAL A N 1
ATOM 2240 C CA . VAL A 1 287 ? 7.938 -15.781 -6.139 1.00 62.59 287 VAL A CA 1
ATOM 2241 C C . VAL A 1 287 ? 8.189 -16.228 -7.579 1.00 62.59 287 VAL A C 1
ATOM 2243 O O . VAL A 1 287 ? 8.746 -15.493 -8.400 1.00 62.59 287 VAL A O 1
ATOM 2246 N N . VAL A 1 288 ? 7.834 -17.475 -7.876 1.00 67.56 288 VAL A N 1
ATOM 2247 C CA . VAL A 1 288 ? 7.758 -17.975 -9.246 1.00 67.56 288 VAL A CA 1
ATOM 2248 C C . VAL A 1 288 ? 6.479 -17.413 -9.846 1.00 67.56 288 VAL A C 1
ATOM 2250 O O . VAL A 1 288 ? 5.389 -17.616 -9.317 1.00 67.56 288 VAL A O 1
ATOM 2253 N N . LEU A 1 289 ? 6.614 -16.684 -10.952 1.00 80.38 289 LEU A N 1
ATOM 2254 C CA . LEU A 1 289 ? 5.463 -16.150 -11.664 1.00 80.38 289 LEU A CA 1
ATOM 2255 C C . LEU A 1 289 ? 4.600 -17.313 -12.163 1.00 80.38 289 LEU A C 1
ATOM 2257 O O . LEU A 1 289 ? 5.049 -18.093 -13.006 1.00 80.38 289 LEU A O 1
ATOM 2261 N N . SER A 1 290 ? 3.375 -17.438 -11.653 1.00 85.19 290 SER A N 1
ATOM 2262 C CA . SER A 1 290 ? 2.456 -18.457 -12.151 1.00 85.19 290 SER A CA 1
ATOM 2263 C C . SER A 1 290 ? 2.003 -18.118 -13.579 1.00 85.19 290 SER A C 1
ATOM 2265 O O . SER A 1 290 ? 1.936 -16.935 -13.941 1.00 85.19 290 SER A O 1
ATOM 2267 N N . PRO A 1 291 ? 1.669 -19.123 -14.410 1.00 88.38 291 PRO A N 1
ATOM 2268 C CA . PRO A 1 291 ? 1.082 -18.886 -15.727 1.00 88.38 291 PRO A CA 1
ATOM 2269 C C . PRO A 1 291 ? -0.164 -17.996 -15.667 1.00 88.38 291 PRO A C 1
ATOM 2271 O O . PRO A 1 291 ? -0.357 -17.150 -16.536 1.00 88.38 291 PRO A O 1
ATOM 2274 N N . GLU A 1 292 ? -0.976 -18.146 -14.619 1.00 88.25 292 GLU A N 1
ATOM 2275 C CA . GLU A 1 292 ? -2.180 -17.349 -14.400 1.00 88.25 292 GLU A CA 1
ATOM 2276 C C . GLU A 1 292 ? -1.842 -15.883 -14.107 1.00 88.25 292 GLU A C 1
ATOM 2278 O O . GLU A 1 292 ? -2.401 -14.993 -14.742 1.00 88.25 292 GLU A O 1
ATOM 2283 N N . THR A 1 293 ? -0.895 -15.606 -13.200 1.00 89.19 293 THR A N 1
ATOM 2284 C CA . THR A 1 293 ? -0.463 -14.227 -12.921 1.00 89.19 293 THR A CA 1
ATOM 2285 C C . THR A 1 293 ? 0.148 -13.586 -14.162 1.00 89.19 293 THR A C 1
ATOM 2287 O O . THR A 1 293 ? -0.117 -12.415 -14.437 1.00 89.19 293 THR A O 1
ATOM 2290 N N . LYS A 1 294 ? 0.944 -14.341 -14.929 1.00 93.56 294 LYS A N 1
ATOM 2291 C CA . LYS A 1 294 ? 1.506 -13.856 -16.191 1.00 93.56 294 LYS A CA 1
ATOM 2292 C C . LYS A 1 294 ? 0.406 -13.435 -17.169 1.00 93.56 294 LYS A C 1
ATOM 2294 O O . LYS A 1 294 ? 0.483 -12.327 -17.689 1.00 93.56 294 LYS A O 1
ATOM 2299 N N . ALA A 1 295 ? -0.599 -14.285 -17.384 1.00 95.31 295 ALA A N 1
ATOM 2300 C CA . ALA A 1 295 ? -1.707 -13.989 -18.289 1.00 95.31 295 ALA A CA 1
ATOM 2301 C C . ALA A 1 295 ? -2.461 -12.719 -17.869 1.00 95.31 295 ALA A C 1
ATOM 2303 O O . ALA A 1 295 ? -2.677 -11.842 -18.696 1.00 95.31 295 ALA A O 1
ATOM 2304 N N . ILE A 1 296 ? -2.755 -12.564 -16.574 1.00 95.06 296 ILE A N 1
ATOM 2305 C CA . ILE A 1 296 ? -3.398 -11.349 -16.049 1.00 95.06 296 ILE A CA 1
ATOM 2306 C C . ILE A 1 296 ? -2.544 -10.106 -16.311 1.00 95.06 296 ILE A C 1
ATOM 2308 O O . ILE A 1 296 ? -3.075 -9.068 -16.699 1.00 95.06 296 ILE A O 1
ATOM 2312 N N . CYS A 1 297 ? -1.227 -10.184 -16.092 1.00 95.75 297 CYS A N 1
ATOM 2313 C CA . CYS A 1 297 ? -0.340 -9.053 -16.357 1.00 95.75 297 CYS A CA 1
ATOM 2314 C C . CYS A 1 297 ? -0.333 -8.685 -17.844 1.00 95.75 297 CYS A C 1
ATOM 2316 O O . CYS A 1 297 ? -0.427 -7.503 -18.160 1.00 95.75 297 CYS A O 1
ATOM 2318 N N . ASP A 1 298 ? -0.246 -9.676 -18.735 1.00 96.25 298 ASP A N 1
ATOM 2319 C CA . ASP A 1 298 ? -0.290 -9.457 -20.184 1.00 96.25 298 ASP A CA 1
ATOM 2320 C C . ASP A 1 298 ? -1.622 -8.818 -20.608 1.00 96.25 298 ASP A C 1
ATOM 2322 O O . ASP A 1 298 ? -1.611 -7.812 -21.306 1.00 96.25 298 ASP A O 1
ATOM 2326 N N . GLU A 1 299 ? -2.758 -9.312 -20.106 1.00 97.25 299 GLU A N 1
ATOM 2327 C CA . GLU A 1 299 ? -4.080 -8.738 -20.389 1.00 97.25 299 GLU A CA 1
ATOM 2328 C C . GLU A 1 299 ? -4.203 -7.281 -19.921 1.00 97.25 299 GLU A C 1
ATOM 2330 O O . GLU A 1 299 ? -4.745 -6.446 -20.644 1.00 97.25 299 GLU A O 1
ATOM 2335 N N . ILE A 1 300 ? -3.680 -6.952 -18.733 1.00 97.50 300 ILE A N 1
ATOM 2336 C CA . ILE A 1 300 ? -3.636 -5.568 -18.235 1.00 97.50 300 ILE A CA 1
ATOM 2337 C C . ILE A 1 300 ? -2.791 -4.693 -19.163 1.00 97.50 300 ILE A C 1
ATOM 2339 O O . ILE A 1 300 ? -3.213 -3.589 -19.504 1.00 97.50 300 ILE A O 1
ATOM 2343 N N . ILE A 1 301 ? -1.605 -5.163 -19.555 1.00 96.62 301 ILE A N 1
ATOM 2344 C CA . ILE A 1 301 ? -0.669 -4.402 -20.392 1.00 96.62 301 ILE A CA 1
ATOM 2345 C C . ILE A 1 301 ? -1.270 -4.158 -21.778 1.00 96.62 301 ILE A C 1
ATOM 2347 O O . ILE A 1 301 ? -1.275 -3.018 -22.245 1.00 96.62 301 ILE A O 1
ATOM 2351 N N . ASP A 1 302 ? -1.835 -5.193 -22.395 1.00 96.81 302 ASP A N 1
ATOM 2352 C CA . ASP A 1 302 ? -2.465 -5.099 -23.711 1.00 96.81 302 ASP A CA 1
ATOM 2353 C C . ASP A 1 302 ? -3.670 -4.148 -23.679 1.00 96.81 302 ASP A C 1
ATOM 2355 O O . ASP A 1 302 ? -3.810 -3.287 -24.550 1.00 96.81 302 ASP A O 1
ATOM 2359 N N . ALA A 1 303 ? -4.517 -4.248 -22.649 1.00 96.12 303 ALA A N 1
ATOM 2360 C CA . ALA A 1 303 ? -5.704 -3.408 -22.515 1.00 96.12 303 ALA A CA 1
ATOM 2361 C C . ALA A 1 303 ? -5.390 -1.959 -22.107 1.00 96.12 303 ALA A C 1
ATOM 2363 O O . ALA A 1 303 ? -6.138 -1.056 -22.481 1.00 96.12 303 ALA A O 1
ATOM 2364 N N . CYS A 1 304 ? -4.308 -1.706 -21.359 1.00 92.94 304 CYS A N 1
ATOM 2365 C CA . CYS A 1 304 ? -3.942 -0.340 -20.974 1.00 92.94 304 CYS A CA 1
ATOM 2366 C C . CYS A 1 304 ? -3.381 0.486 -22.139 1.00 92.94 304 CYS A C 1
ATOM 2368 O O . CYS A 1 304 ? -3.421 1.716 -22.086 1.00 92.94 304 CYS A O 1
ATOM 2370 N N . GLY A 1 305 ? -2.886 -0.171 -23.195 1.00 92.88 305 GLY A N 1
ATOM 2371 C CA . GLY A 1 305 ? -2.416 0.490 -24.414 1.00 92.88 305 GLY A CA 1
ATOM 2372 C C . GLY A 1 305 ? -1.152 1.335 -24.228 1.00 92.88 305 GLY A C 1
ATOM 2373 O O . GLY A 1 305 ? -0.873 2.206 -25.052 1.00 92.88 305 GLY A O 1
ATOM 2374 N N . VAL A 1 306 ? -0.393 1.115 -23.150 1.00 95.19 306 VAL A N 1
ATOM 2375 C CA . VAL A 1 306 ? 0.875 1.813 -22.909 1.00 95.19 306 VAL A CA 1
ATOM 2376 C C . VAL A 1 306 ? 1.905 1.446 -23.980 1.00 95.19 306 VAL A C 1
ATOM 2378 O O . VAL A 1 306 ? 2.138 0.272 -24.266 1.00 95.19 306 VAL A O 1
ATOM 2381 N N . GLU A 1 307 ? 2.567 2.444 -24.571 1.00 97.44 307 GLU A N 1
ATOM 2382 C CA . GLU A 1 307 ? 3.676 2.179 -25.488 1.00 97.44 307 GLU A CA 1
ATOM 2383 C C . GLU A 1 307 ? 4.929 1.793 -24.685 1.00 97.44 307 GLU A C 1
ATOM 2385 O O . GLU A 1 307 ? 5.450 2.596 -23.904 1.00 97.44 307 GLU A O 1
ATOM 2390 N N . ILE A 1 308 ? 5.427 0.570 -24.894 1.00 97.56 308 ILE A N 1
ATOM 2391 C CA . ILE A 1 308 ? 6.625 0.034 -24.234 1.00 97.56 308 ILE A CA 1
ATOM 2392 C C . ILE A 1 308 ? 7.755 -0.093 -25.258 1.00 97.56 308 ILE A C 1
ATOM 2394 O O . ILE A 1 308 ? 7.587 -0.720 -26.305 1.00 97.56 308 ILE A O 1
ATOM 2398 N N . LYS A 1 309 ? 8.929 0.466 -24.946 1.00 97.56 309 LYS A N 1
ATOM 2399 C CA . LYS A 1 309 ? 10.153 0.308 -25.744 1.00 97.56 309 LYS A CA 1
ATOM 2400 C C . LYS A 1 309 ? 11.260 -0.390 -24.968 1.00 97.56 309 LYS A C 1
ATOM 2402 O O . LYS A 1 309 ? 11.746 0.131 -23.967 1.00 97.56 309 LYS A O 1
ATOM 2407 N N . HIS A 1 310 ? 11.695 -1.532 -25.489 1.00 97.12 310 HIS A N 1
ATOM 2408 C CA . HIS A 1 310 ? 12.828 -2.306 -24.975 1.00 97.12 310 HIS A CA 1
ATOM 2409 C C . HIS A 1 310 ? 14.178 -1.829 -25.548 1.00 97.12 310 HIS A C 1
ATOM 2411 O O . HIS A 1 310 ? 14.223 -0.918 -26.379 1.00 97.12 310 HIS A O 1
ATOM 2417 N N . GLY A 1 311 ? 15.285 -2.427 -25.097 1.00 94.50 311 GLY A N 1
ATOM 2418 C CA . GLY A 1 311 ? 16.655 -2.083 -25.505 1.00 94.50 311 GLY A CA 1
ATOM 2419 C C . GLY A 1 311 ? 17.349 -0.998 -24.668 1.00 94.50 311 GLY A C 1
ATOM 2420 O O . GLY A 1 311 ? 18.441 -0.548 -25.028 1.00 94.50 311 GLY A O 1
ATOM 2421 N N . TYR A 1 312 ? 16.749 -0.559 -23.557 1.00 93.19 312 TYR A N 1
ATOM 2422 C CA . TYR A 1 312 ? 17.317 0.470 -22.677 1.00 93.19 312 TYR A CA 1
ATOM 2423 C C . TYR A 1 312 ? 18.094 -0.140 -21.501 1.00 93.19 312 TYR A C 1
ATOM 2425 O O . TYR A 1 312 ? 18.074 -1.338 -21.253 1.00 93.19 312 TYR A O 1
ATOM 2433 N N . ARG A 1 313 ? 18.862 0.678 -20.772 1.00 88.38 313 ARG A N 1
ATOM 2434 C CA . ARG A 1 313 ? 19.660 0.197 -19.622 1.00 88.38 313 ARG A CA 1
ATOM 2435 C C . ARG A 1 313 ? 18.929 0.275 -18.286 1.00 88.38 313 ARG A C 1
ATOM 2437 O O . ARG A 1 313 ? 19.404 -0.308 -17.318 1.00 88.38 313 ARG A O 1
ATOM 2444 N N . ILE A 1 314 ? 17.854 1.051 -18.234 1.00 89.31 314 ILE A N 1
ATOM 2445 C CA . ILE A 1 314 ? 17.063 1.330 -17.038 1.00 89.31 314 ILE A CA 1
ATOM 2446 C C . ILE A 1 314 ? 15.586 1.296 -17.412 1.00 89.31 314 ILE A C 1
ATOM 2448 O O . ILE A 1 314 ? 15.254 1.560 -18.573 1.00 89.31 314 ILE A O 1
ATOM 2452 N N . SER A 1 315 ? 14.743 0.995 -16.433 1.00 92.38 315 SER A N 1
ATOM 2453 C CA . SER A 1 315 ? 13.302 1.212 -16.518 1.00 92.38 315 SER A CA 1
ATOM 2454 C C . SER A 1 315 ? 13.006 2.690 -16.256 1.00 92.38 315 SER A C 1
ATOM 2456 O O . SER A 1 315 ? 13.665 3.309 -15.416 1.00 92.38 315 SER A O 1
ATOM 2458 N N . ALA A 1 316 ? 12.126 3.288 -17.059 1.00 93.75 316 ALA A N 1
ATOM 2459 C CA . ALA A 1 316 ? 11.672 4.662 -16.860 1.00 93.75 316 ALA A CA 1
ATOM 2460 C C . ALA A 1 316 ? 10.427 4.988 -17.695 1.00 93.75 316 ALA A C 1
ATOM 2462 O O . ALA A 1 316 ? 10.387 4.741 -18.903 1.00 93.75 316 ALA A O 1
ATOM 2463 N N . TYR A 1 317 ? 9.470 5.683 -17.095 1.00 95.38 317 TYR A N 1
ATOM 2464 C CA . TYR A 1 317 ? 8.425 6.416 -17.798 1.00 95.38 317 TYR A CA 1
ATOM 2465 C C . TYR A 1 317 ? 8.896 7.823 -18.211 1.00 95.38 317 TYR A C 1
ATOM 2467 O O . TYR A 1 317 ? 9.503 8.556 -17.428 1.00 95.38 317 TYR A O 1
ATOM 2475 N N . SER A 1 318 ? 8.585 8.228 -19.446 1.00 94.00 318 SER A N 1
ATOM 2476 C CA . SER A 1 318 ? 8.823 9.580 -19.967 1.00 94.00 318 SER A CA 1
ATOM 2477 C C . SER A 1 318 ? 7.507 10.346 -20.124 1.00 94.00 318 SER A C 1
ATOM 2479 O O . SER A 1 318 ? 6.765 10.083 -21.074 1.00 94.00 318 SER A O 1
ATOM 2481 N N . PRO A 1 319 ? 7.224 11.345 -19.262 1.00 92.06 319 PRO A N 1
ATOM 2482 C CA . PRO A 1 319 ? 6.006 12.147 -19.363 1.00 92.06 319 PRO A CA 1
ATOM 2483 C C . PRO A 1 319 ? 5.872 12.933 -20.671 1.00 92.06 319 PRO A C 1
ATOM 2485 O O . PRO A 1 319 ? 4.758 13.180 -21.114 1.00 92.06 319 PRO A O 1
ATOM 2488 N N . SER A 1 320 ? 6.985 13.345 -21.289 1.00 92.00 320 SER A N 1
ATOM 2489 C CA . SER A 1 320 ? 6.961 14.125 -22.535 1.00 92.00 320 SER A CA 1
ATOM 2490 C C . SER A 1 320 ? 6.688 13.285 -23.779 1.00 92.00 320 SER A C 1
ATOM 2492 O O . SER A 1 320 ? 6.192 13.816 -24.767 1.00 92.00 320 SER A O 1
ATOM 2494 N N . GLU A 1 321 ? 7.057 12.003 -23.752 1.00 94.81 321 GLU A N 1
ATOM 2495 C CA . GLU A 1 321 ? 6.806 11.067 -24.856 1.00 94.81 321 GLU A CA 1
ATOM 2496 C C . GLU A 1 321 ? 5.574 10.189 -24.622 1.00 94.81 321 GLU A C 1
ATOM 2498 O O . GLU A 1 321 ? 5.213 9.436 -25.518 1.00 94.81 321 GLU A O 1
ATOM 2503 N N . ASP A 1 322 ? 4.970 10.270 -23.433 1.00 96.31 322 ASP A N 1
ATOM 2504 C CA . ASP A 1 322 ? 3.922 9.369 -22.953 1.00 96.31 322 ASP A CA 1
ATOM 2505 C C . ASP A 1 322 ? 4.251 7.883 -23.210 1.00 96.31 322 ASP A C 1
ATOM 2507 O O . ASP A 1 322 ? 3.493 7.132 -23.825 1.00 96.31 322 ASP A O 1
ATOM 2511 N N . ARG A 1 323 ? 5.448 7.468 -22.780 1.00 97.12 323 ARG A N 1
ATOM 2512 C CA . ARG A 1 323 ? 6.027 6.166 -23.136 1.00 97.12 323 ARG A CA 1
ATOM 2513 C C . ARG A 1 323 ? 6.831 5.557 -21.998 1.00 97.12 323 ARG A C 1
ATOM 2515 O O . ARG A 1 323 ? 7.524 6.276 -21.274 1.00 97.12 323 ARG A O 1
ATOM 2522 N N . VAL A 1 324 ? 6.785 4.232 -21.888 1.00 97.88 324 VAL A N 1
ATOM 2523 C CA . VAL A 1 324 ? 7.603 3.448 -20.957 1.00 97.88 324 VAL A CA 1
ATOM 2524 C C . VAL A 1 324 ? 8.812 2.861 -21.684 1.00 97.88 324 VAL A C 1
ATOM 2526 O O . VAL A 1 324 ? 8.692 2.237 -22.739 1.00 97.88 324 VAL A O 1
ATOM 2529 N N . PHE A 1 325 ? 9.992 3.049 -21.107 1.00 97.44 325 PHE A N 1
ATOM 2530 C CA . PHE A 1 325 ? 11.247 2.463 -21.557 1.00 97.44 325 PHE A CA 1
ATOM 2531 C C . PHE A 1 325 ? 11.669 1.365 -20.593 1.00 97.44 325 PHE A C 1
ATOM 2533 O O . PHE A 1 325 ? 11.642 1.563 -19.382 1.00 97.44 325 PHE A O 1
ATOM 2540 N N . MET A 1 326 ? 12.073 0.222 -21.136 1.00 97.06 326 MET A N 1
ATOM 2541 C CA . MET A 1 326 ? 12.482 -0.947 -20.366 1.00 97.06 326 MET A CA 1
ATOM 2542 C C . MET A 1 326 ? 13.808 -1.500 -20.903 1.00 97.06 326 MET A C 1
ATOM 2544 O O . MET A 1 326 ? 14.091 -1.411 -22.104 1.00 97.06 326 MET A O 1
ATOM 2548 N N . PRO A 1 327 ? 14.625 -2.133 -20.053 1.00 95.69 327 PRO A N 1
ATOM 2549 C CA . PRO A 1 327 ? 15.598 -3.108 -20.508 1.00 95.69 327 PRO A CA 1
ATOM 2550 C C . PRO A 1 327 ? 14.942 -4.285 -21.221 1.00 95.69 327 PRO A C 1
ATOM 2552 O O . PRO A 1 327 ? 13.754 -4.567 -21.041 1.00 95.69 327 PRO A O 1
ATOM 2555 N N . ASP A 1 328 ? 15.739 -4.992 -22.019 1.00 95.25 328 ASP A N 1
ATOM 2556 C CA . ASP A 1 328 ? 15.315 -6.269 -22.585 1.00 95.25 328 ASP A CA 1
ATOM 2557 C C . ASP A 1 328 ? 14.962 -7.245 -21.459 1.00 95.25 328 ASP A C 1
ATOM 2559 O O . ASP A 1 328 ? 15.543 -7.216 -20.369 1.00 95.25 328 ASP A O 1
ATOM 2563 N N . ARG A 1 329 ? 13.978 -8.106 -21.712 1.00 93.00 329 ARG A N 1
ATOM 2564 C CA . ARG A 1 329 ? 13.373 -8.966 -20.688 1.00 93.00 329 ARG A CA 1
ATOM 2565 C C . ARG A 1 329 ? 14.404 -9.886 -20.029 1.00 93.00 329 ARG A C 1
ATOM 2567 O O . ARG A 1 329 ? 14.332 -10.144 -18.832 1.00 93.00 329 ARG A O 1
ATOM 2574 N N . GLU A 1 330 ? 15.403 -10.304 -20.796 1.00 93.00 330 GLU A N 1
ATOM 2575 C CA . GLU A 1 330 ? 16.522 -11.155 -20.391 1.00 93.00 330 GLU A CA 1
ATOM 2576 C C . GLU A 1 330 ? 17.497 -10.465 -19.423 1.00 93.00 330 GLU A C 1
ATOM 2578 O O . GLU A 1 330 ? 18.294 -11.143 -18.775 1.00 93.00 330 GLU A O 1
ATOM 2583 N N . ALA A 1 331 ? 17.453 -9.133 -19.305 1.00 91.62 331 ALA A N 1
ATOM 2584 C CA . ALA A 1 331 ? 18.277 -8.384 -18.358 1.00 91.62 331 ALA A CA 1
ATOM 2585 C C . ALA A 1 331 ? 17.742 -8.454 -16.915 1.00 91.62 331 ALA A C 1
ATOM 2587 O O . ALA A 1 331 ? 18.460 -8.110 -15.973 1.00 91.62 331 ALA A O 1
ATOM 2588 N N . PHE A 1 332 ? 16.496 -8.896 -16.727 1.00 90.25 332 PHE A N 1
ATOM 2589 C CA . PHE A 1 332 ? 15.872 -9.024 -15.415 1.00 90.25 332 PHE A CA 1
ATOM 2590 C C . PHE A 1 332 ? 16.195 -10.368 -14.762 1.00 90.25 332 PHE A C 1
ATOM 2592 O O . PHE A 1 332 ? 16.351 -11.391 -15.422 1.00 90.25 332 PHE A O 1
ATOM 2599 N N . ARG A 1 333 ? 16.230 -10.384 -13.422 1.00 86.94 333 ARG A N 1
ATOM 2600 C CA . ARG A 1 333 ? 16.469 -11.605 -12.632 1.00 86.94 333 ARG A CA 1
ATOM 2601 C C . ARG A 1 333 ? 15.459 -12.715 -12.939 1.00 86.94 333 ARG A C 1
ATOM 2603 O O . ARG A 1 333 ? 15.806 -13.891 -12.893 1.00 86.94 333 ARG A O 1
ATOM 2610 N N . SER A 1 334 ? 14.206 -12.340 -13.167 1.00 88.00 334 SER A N 1
ATOM 2611 C CA . SER A 1 334 ? 13.136 -13.241 -13.578 1.00 88.00 334 SER A CA 1
ATOM 2612 C C . SER A 1 334 ? 11.998 -12.449 -14.212 1.00 88.00 334 SER A C 1
ATOM 2614 O O . SER A 1 334 ? 11.884 -11.239 -14.003 1.00 88.00 334 SER A O 1
ATOM 2616 N N . ASP A 1 335 ? 11.102 -13.152 -14.901 1.00 90.31 335 ASP A N 1
ATOM 2617 C CA . ASP A 1 335 ? 9.857 -12.592 -15.434 1.00 90.31 335 ASP A CA 1
ATOM 2618 C C . ASP A 1 335 ? 9.046 -11.839 -14.374 1.00 90.31 335 ASP A C 1
ATOM 2620 O O . ASP A 1 335 ? 8.500 -10.776 -14.649 1.00 90.31 335 ASP A O 1
ATOM 2624 N N . ALA A 1 336 ? 9.000 -12.356 -13.142 1.00 88.88 336 ALA A N 1
ATOM 2625 C CA . ALA A 1 336 ? 8.283 -11.713 -12.046 1.00 88.88 336 ALA A CA 1
ATOM 2626 C C . ALA A 1 336 ? 8.856 -10.320 -11.721 1.00 88.88 336 ALA A C 1
ATOM 2628 O O . ALA A 1 336 ? 8.100 -9.386 -11.471 1.00 88.88 336 ALA A O 1
ATOM 2629 N N . HIS A 1 337 ? 10.185 -10.165 -11.773 1.00 88.94 337 HIS A N 1
ATOM 2630 C CA . HIS A 1 337 ? 10.845 -8.873 -11.561 1.00 88.94 337 HIS A CA 1
ATOM 2631 C C . HIS A 1 337 ? 10.664 -7.934 -12.758 1.00 88.94 337 HIS A C 1
ATOM 2633 O O . HIS A 1 337 ? 10.534 -6.730 -12.554 1.00 88.94 337 HIS A O 1
ATOM 2639 N N . TYR A 1 338 ? 10.609 -8.472 -13.982 1.00 93.19 338 TYR A N 1
ATOM 2640 C CA . TYR A 1 338 ? 10.257 -7.691 -15.169 1.00 93.19 338 TYR A CA 1
ATOM 2641 C C . TYR A 1 338 ? 8.861 -7.073 -15.024 1.00 93.19 338 TYR A C 1
ATOM 2643 O O . TYR A 1 338 ? 8.723 -5.860 -15.154 1.00 93.19 338 TYR A O 1
ATOM 2651 N N . TYR A 1 339 ? 7.841 -7.872 -14.685 1.00 94.06 339 TYR A N 1
ATOM 2652 C CA . TYR A 1 339 ? 6.490 -7.340 -14.474 1.00 94.06 339 TYR A CA 1
ATOM 2653 C C . TYR A 1 339 ? 6.422 -6.392 -13.277 1.00 94.06 339 TYR A C 1
ATOM 2655 O O . TYR A 1 339 ? 5.740 -5.382 -13.367 1.00 94.06 339 TYR A O 1
ATOM 2663 N N . ALA A 1 340 ? 7.137 -6.659 -12.180 1.00 91.50 340 ALA A N 1
ATOM 2664 C CA . ALA A 1 340 ? 7.166 -5.743 -11.037 1.00 91.50 340 ALA A CA 1
ATOM 2665 C C . ALA A 1 340 ? 7.737 -4.360 -11.409 1.00 91.50 340 ALA A C 1
ATOM 2667 O O . ALA A 1 340 ? 7.138 -3.343 -11.063 1.00 91.50 340 ALA A O 1
ATOM 2668 N N . SER A 1 341 ? 8.851 -4.324 -12.150 1.00 93.06 341 SER A N 1
ATOM 2669 C CA . SER A 1 341 ? 9.454 -3.082 -12.660 1.00 93.06 341 SER A CA 1
ATOM 2670 C C . SER A 1 341 ? 8.528 -2.396 -13.676 1.00 93.06 341 SER A C 1
ATOM 2672 O O . SER A 1 341 ? 8.221 -1.217 -13.537 1.00 93.06 341 SER A O 1
ATOM 2674 N N . LEU A 1 342 ? 7.944 -3.146 -14.617 1.00 95.56 342 LEU A N 1
ATOM 2675 C CA . LEU A 1 342 ? 6.995 -2.591 -15.585 1.00 95.56 342 LEU A CA 1
ATOM 2676 C C . LEU A 1 342 ? 5.740 -2.001 -14.918 1.00 95.56 342 LEU A C 1
ATOM 2678 O O . LEU A 1 342 ? 5.290 -0.930 -15.306 1.00 95.56 342 LEU A O 1
ATOM 2682 N N . MET A 1 343 ? 5.181 -2.662 -13.901 1.00 95.50 343 MET A N 1
ATOM 2683 C CA . MET A 1 343 ? 4.011 -2.162 -13.169 1.00 95.50 343 MET A CA 1
ATOM 2684 C C . MET A 1 343 ? 4.324 -0.887 -12.375 1.00 95.50 343 MET A C 1
ATOM 2686 O O . MET A 1 343 ? 3.447 -0.035 -12.236 1.00 95.50 343 MET A O 1
ATOM 2690 N N . HIS A 1 344 ? 5.561 -0.722 -11.893 1.00 94.69 344 HIS A N 1
ATOM 2691 C CA . HIS A 1 344 ? 6.027 0.540 -11.311 1.00 94.69 344 HIS A CA 1
ATOM 2692 C C . HIS A 1 344 ? 6.017 1.662 -12.365 1.00 94.69 344 HIS A C 1
ATOM 2694 O O . HIS A 1 344 ? 5.396 2.704 -12.143 1.00 94.69 344 HIS A O 1
ATOM 2700 N N . GLU A 1 345 ? 6.591 1.423 -13.549 1.00 96.31 345 GLU A N 1
ATOM 2701 C CA . GLU A 1 345 ? 6.600 2.416 -14.635 1.00 96.31 345 GLU A CA 1
ATOM 2702 C C . GLU A 1 345 ? 5.201 2.722 -15.181 1.00 96.31 345 GLU A C 1
ATOM 2704 O O . GLU A 1 345 ? 4.883 3.873 -15.478 1.00 96.31 345 GLU A O 1
ATOM 2709 N N . ILE A 1 346 ? 4.319 1.721 -15.261 1.00 97.50 346 ILE A N 1
ATOM 2710 C CA . ILE A 1 346 ? 2.903 1.930 -15.588 1.00 97.50 346 ILE A CA 1
ATOM 2711 C C . ILE A 1 346 ? 2.231 2.778 -14.499 1.00 97.50 346 ILE A C 1
ATOM 2713 O O . ILE A 1 346 ? 1.411 3.646 -14.803 1.00 97.50 346 ILE A O 1
ATOM 2717 N N . GLY A 1 347 ? 2.607 2.587 -13.232 1.00 96.56 347 GLY A N 1
ATOM 2718 C CA . GLY A 1 347 ? 2.187 3.435 -12.120 1.00 96.56 347 GLY A CA 1
ATOM 2719 C C . GLY A 1 347 ? 2.482 4.913 -12.383 1.00 96.56 347 GLY A C 1
ATOM 2720 O O . GLY A 1 347 ? 1.572 5.744 -12.282 1.00 96.56 347 GLY A O 1
ATOM 2721 N N . HIS A 1 348 ? 3.698 5.235 -12.823 1.00 96.50 348 HIS A N 1
ATOM 2722 C CA . HIS A 1 348 ? 4.044 6.577 -13.292 1.00 96.50 348 HIS A CA 1
ATOM 2723 C C . HIS A 1 348 ? 3.262 6.986 -14.537 1.00 96.50 348 HIS A C 1
ATOM 2725 O O . HIS A 1 348 ? 2.695 8.078 -14.563 1.00 96.50 348 HIS A O 1
ATOM 2731 N N . TRP A 1 349 ? 3.145 6.108 -15.534 1.00 97.75 349 TRP A N 1
ATOM 2732 C CA . TRP A 1 349 ? 2.371 6.369 -16.745 1.00 97.75 349 TRP A CA 1
ATOM 2733 C C . TRP A 1 349 ? 0.957 6.847 -16.408 1.00 97.75 349 TRP A C 1
ATOM 2735 O O . TRP A 1 349 ? 0.520 7.857 -16.951 1.00 97.75 349 TRP A O 1
ATOM 2745 N N . THR A 1 350 ? 0.259 6.266 -15.429 1.00 97.69 350 THR A N 1
ATOM 2746 C CA . THR A 1 350 ? -1.087 6.743 -15.039 1.00 97.69 350 THR A CA 1
ATOM 2747 C C . THR A 1 350 ? -1.155 8.235 -14.668 1.00 97.69 350 THR A C 1
ATOM 2749 O O . THR A 1 350 ? -2.237 8.814 -14.697 1.00 97.69 350 THR A O 1
ATOM 2752 N N . GLY A 1 351 ? -0.036 8.874 -14.319 1.00 96.00 351 GLY A N 1
ATOM 2753 C CA . GLY A 1 351 ? 0.028 10.273 -13.906 1.00 96.00 351 GLY A CA 1
ATOM 2754 C C . GLY A 1 351 ? -0.106 11.302 -15.029 1.00 96.00 351 GLY A C 1
ATOM 2755 O O . GLY A 1 351 ? -0.246 12.480 -14.724 1.00 96.00 351 GLY A O 1
ATOM 2756 N N . HIS A 1 352 ? -0.071 10.918 -16.306 1.00 95.94 352 HIS A N 1
ATOM 2757 C CA . HIS A 1 352 ? -0.192 11.874 -17.418 1.00 95.94 352 HIS A CA 1
ATOM 2758 C C . HIS A 1 352 ? -1.501 12.672 -17.400 1.00 95.94 352 HIS A C 1
ATOM 2760 O O . HIS A 1 352 ? -2.512 12.249 -16.833 1.00 95.94 352 HIS A O 1
ATOM 2766 N N . SER A 1 353 ? -1.487 13.824 -18.070 1.00 94.44 353 SER A N 1
ATOM 2767 C CA . SER A 1 353 ? -2.587 14.793 -18.085 1.00 94.44 353 SER A CA 1
ATOM 2768 C C . SER A 1 353 ? -3.896 14.253 -18.665 1.00 94.44 353 SER A C 1
ATOM 2770 O O . SER A 1 353 ? -4.958 14.726 -18.279 1.00 94.44 353 SER A O 1
ATOM 2772 N N . SER A 1 354 ? -3.834 13.249 -19.544 1.00 93.56 354 SER A N 1
ATOM 2773 C CA . SER A 1 354 ? -5.008 12.557 -20.099 1.00 93.56 354 SER A CA 1
ATOM 2774 C C . SER A 1 354 ? -5.558 11.424 -19.220 1.00 93.56 354 SER A C 1
ATOM 2776 O O . SER A 1 354 ? -6.507 10.758 -19.619 1.00 93.56 354 SER A O 1
ATOM 2778 N N . ARG A 1 355 ? -4.943 11.161 -18.060 1.00 94.88 355 ARG A N 1
ATOM 2779 C CA . ARG A 1 355 ? -5.285 10.052 -17.154 1.00 94.88 355 ARG A CA 1
ATOM 2780 C C . ARG A 1 355 ? -5.561 10.583 -15.746 1.00 94.88 355 ARG A C 1
ATOM 2782 O O . ARG A 1 355 ? -6.478 11.373 -15.561 1.00 94.88 355 ARG A O 1
ATOM 2789 N N . LEU A 1 356 ? -4.763 10.198 -14.747 1.00 94.44 356 LEU A N 1
ATOM 2790 C CA . LEU A 1 356 ? -4.928 10.660 -13.363 1.00 94.44 356 LEU A CA 1
ATOM 2791 C C . LEU A 1 356 ? -4.344 12.061 -13.118 1.00 94.44 356 LEU A C 1
ATOM 2793 O O . LEU A 1 356 ? -4.428 12.553 -11.994 1.00 94.44 356 LEU A O 1
ATOM 2797 N N . ASN A 1 357 ? -3.749 12.686 -14.144 1.00 94.50 357 ASN A N 1
ATOM 2798 C CA . ASN A 1 357 ? -3.316 14.085 -14.172 1.00 94.50 357 ASN A CA 1
ATOM 2799 C C . ASN A 1 357 ? -2.557 14.519 -12.904 1.00 94.50 357 ASN A C 1
ATOM 2801 O O . ASN A 1 357 ? -2.885 15.511 -12.245 1.00 94.50 357 ASN A O 1
ATOM 2805 N N . ARG A 1 358 ? -1.544 13.731 -12.537 1.00 93.44 358 ARG A N 1
ATOM 2806 C CA . ARG A 1 358 ? -0.648 14.030 -11.419 1.00 93.44 358 ARG A CA 1
ATOM 2807 C C . ARG A 1 358 ? 0.497 14.917 -11.892 1.00 93.44 358 ARG A C 1
ATOM 2809 O O . ARG A 1 358 ? 0.911 14.894 -13.047 1.00 93.44 358 ARG A O 1
ATOM 2816 N N . GLN A 1 359 ? 1.013 15.730 -10.978 1.00 87.31 359 GLN A N 1
ATOM 2817 C CA . GLN A 1 359 ? 2.098 16.654 -11.289 1.00 87.31 359 GLN A CA 1
ATOM 2818 C C . GLN A 1 359 ? 3.451 15.950 -11.204 1.00 87.31 359 GLN A C 1
ATOM 2820 O O . GLN A 1 359 ? 3.807 15.421 -10.154 1.00 87.31 359 GLN A O 1
ATOM 2825 N N . PHE A 1 360 ? 4.230 16.030 -12.282 1.00 84.00 360 PHE A N 1
ATOM 2826 C CA . PHE A 1 360 ? 5.624 15.591 -12.302 1.00 84.00 360 PHE A CA 1
ATOM 2827 C C . PHE A 1 360 ? 6.562 16.751 -11.966 1.00 84.00 360 PHE A C 1
ATOM 2829 O O . PHE A 1 360 ? 6.361 17.889 -12.397 1.00 84.00 360 PHE A O 1
ATOM 2836 N N . GLY A 1 361 ? 7.604 16.462 -11.189 1.00 79.69 361 GLY A N 1
ATOM 2837 C CA . GLY A 1 361 ? 8.652 17.428 -10.881 1.00 79.69 361 GLY A CA 1
ATOM 2838 C C . GLY A 1 361 ? 9.567 17.703 -12.077 1.00 79.69 361 GLY A C 1
ATOM 2839 O O . GLY A 1 361 ? 9.864 16.807 -12.860 1.00 79.69 361 GLY A O 1
ATOM 2840 N N . ALA A 1 362 ? 10.060 18.939 -12.193 1.00 73.56 362 ALA A N 1
ATOM 2841 C CA . ALA A 1 362 ? 10.970 19.342 -13.272 1.00 73.56 362 ALA A CA 1
ATOM 2842 C C . ALA A 1 362 ? 12.382 18.727 -13.158 1.00 73.56 362 ALA A C 1
ATOM 2844 O O . ALA A 1 362 ? 13.131 18.711 -14.132 1.00 73.56 362 ALA A O 1
ATOM 2845 N N . SER A 1 363 ? 12.763 18.248 -11.970 1.00 80.19 363 SER A N 1
ATOM 2846 C CA . SER A 1 363 ? 14.040 17.576 -11.714 1.00 80.19 363 SER A CA 1
ATOM 2847 C C . SER A 1 363 ? 13.896 16.503 -10.637 1.00 80.19 363 SER A C 1
ATOM 2849 O O . SER A 1 363 ? 12.994 16.573 -9.796 1.00 80.19 363 SER A O 1
ATOM 2851 N N . ARG A 1 364 ? 14.832 15.546 -10.629 1.00 75.38 364 ARG A N 1
ATOM 2852 C CA . ARG A 1 364 ? 14.884 14.449 -9.647 1.00 75.38 364 ARG A CA 1
ATOM 2853 C C . ARG A 1 364 ? 15.066 14.917 -8.201 1.00 75.38 364 ARG A C 1
ATOM 2855 O O . ARG A 1 364 ? 14.617 14.246 -7.283 1.00 75.38 364 ARG A O 1
ATOM 2862 N N . ASP A 1 365 ? 15.653 16.096 -8.007 1.00 76.44 365 ASP A N 1
ATOM 2863 C CA . ASP A 1 365 ? 15.876 16.682 -6.679 1.00 76.44 365 ASP A CA 1
ATOM 2864 C C . ASP A 1 365 ? 14.657 17.457 -6.145 1.00 76.44 365 ASP A C 1
ATOM 2866 O O . ASP A 1 365 ? 14.679 17.968 -5.023 1.00 76.44 365 ASP A O 1
ATOM 2870 N N . SER A 1 366 ? 13.597 17.602 -6.946 1.00 85.06 366 SER A N 1
ATOM 2871 C CA . SER A 1 366 ? 12.427 18.394 -6.565 1.00 85.06 366 SER A CA 1
ATOM 2872 C C . SER A 1 366 ? 11.499 17.648 -5.601 1.00 85.06 366 SER A C 1
ATOM 2874 O O . SER A 1 366 ? 11.308 16.436 -5.696 1.00 85.06 366 SER A O 1
ATOM 2876 N N . GLU A 1 367 ? 10.833 18.384 -4.703 1.00 88.06 367 GLU A N 1
ATOM 2877 C CA . GLU A 1 367 ? 9.820 17.794 -3.813 1.00 88.06 367 GLU A CA 1
ATOM 2878 C C . GLU A 1 367 ? 8.668 17.137 -4.582 1.00 88.06 367 GLU A C 1
ATOM 2880 O O . GLU A 1 367 ? 8.128 16.130 -4.135 1.00 88.06 367 GLU A O 1
ATOM 2885 N N . LEU A 1 368 ? 8.283 17.701 -5.732 1.00 88.56 368 LEU A N 1
ATOM 2886 C CA . LEU A 1 368 ? 7.230 17.138 -6.580 1.00 88.56 368 LEU A CA 1
ATOM 2887 C C . LEU A 1 368 ? 7.634 15.774 -7.144 1.00 88.56 368 LEU A C 1
ATOM 2889 O O . LEU A 1 368 ? 6.822 14.857 -7.139 1.00 88.56 368 LEU A O 1
ATOM 2893 N N . TYR A 1 369 ? 8.894 15.624 -7.558 1.00 86.62 369 TYR A N 1
ATOM 2894 C CA . TYR A 1 369 ? 9.424 14.337 -7.998 1.00 86.62 369 TYR A CA 1
ATOM 2895 C C . TYR A 1 369 ? 9.388 13.313 -6.859 1.00 86.62 369 TYR A C 1
ATOM 2897 O O . TYR A 1 369 ? 8.813 12.243 -7.012 1.00 86.62 369 TYR A O 1
ATOM 2905 N N . ALA A 1 370 ? 9.871 13.680 -5.668 1.00 89.81 370 ALA A N 1
ATOM 2906 C CA . ALA A 1 370 ? 9.839 12.803 -4.495 1.00 89.81 370 ALA A CA 1
ATOM 2907 C C . ALA A 1 370 ? 8.416 12.380 -4.082 1.00 89.81 370 ALA A C 1
ATOM 2909 O O . ALA A 1 370 ? 8.201 11.264 -3.612 1.00 89.81 370 ALA A O 1
ATOM 2910 N N . ARG A 1 371 ? 7.433 13.273 -4.248 1.00 92.62 371 ARG A N 1
ATOM 2911 C CA . ARG A 1 371 ? 6.012 12.984 -4.014 1.00 92.62 371 ARG A CA 1
ATOM 2912 C C . ARG A 1 371 ? 5.462 11.974 -5.020 1.00 92.62 371 ARG A C 1
ATOM 2914 O O . ARG A 1 371 ? 4.689 11.108 -4.610 1.00 92.62 371 ARG A O 1
ATOM 2921 N N . GLU A 1 372 ? 5.813 12.094 -6.294 1.00 93.75 372 GLU A N 1
ATOM 2922 C CA . GLU A 1 372 ? 5.366 11.166 -7.339 1.00 93.75 372 GLU A CA 1
ATOM 2923 C C . GLU A 1 372 ? 6.015 9.786 -7.187 1.00 93.75 372 GLU A C 1
ATOM 2925 O O . GLU A 1 372 ? 5.309 8.785 -7.194 1.00 93.75 372 GLU A O 1
ATOM 2930 N N . GLU A 1 373 ? 7.318 9.728 -6.925 1.00 91.50 373 GLU A N 1
ATOM 2931 C CA . GLU A 1 373 ? 8.037 8.481 -6.630 1.00 91.50 373 GLU A CA 1
ATOM 2932 C C . GLU A 1 373 ? 7.449 7.757 -5.409 1.00 91.50 373 GLU A C 1
ATOM 2934 O O . GLU A 1 373 ? 7.147 6.569 -5.467 1.00 91.50 373 GLU A O 1
ATOM 2939 N N . LEU A 1 374 ? 7.150 8.478 -4.317 1.00 92.31 374 LEU A N 1
ATOM 2940 C CA . LEU A 1 374 ? 6.485 7.880 -3.153 1.00 92.31 374 LEU A CA 1
ATOM 2941 C C . LEU A 1 374 ? 5.121 7.263 -3.517 1.00 92.31 374 LEU A C 1
ATOM 2943 O O . LEU A 1 374 ? 4.766 6.206 -2.998 1.00 92.31 374 LEU A O 1
ATOM 2947 N N . ARG A 1 375 ? 4.346 7.913 -4.395 1.00 94.19 375 ARG A N 1
ATOM 2948 C CA . ARG A 1 375 ? 3.050 7.393 -4.866 1.00 94.19 375 ARG A CA 1
ATOM 2949 C C . ARG A 1 375 ? 3.231 6.154 -5.729 1.00 94.19 375 ARG A C 1
ATOM 2951 O O . ARG A 1 375 ? 2.518 5.178 -5.506 1.00 94.19 375 ARG A O 1
ATOM 2958 N N . ALA A 1 376 ? 4.166 6.190 -6.675 1.00 93.00 376 ALA A N 1
ATOM 2959 C CA . ALA A 1 376 ? 4.462 5.078 -7.568 1.00 93.00 376 ALA A CA 1
ATOM 2960 C C . ALA A 1 376 ? 5.000 3.861 -6.807 1.00 93.00 376 ALA A C 1
ATOM 2962 O O . ALA A 1 376 ? 4.533 2.755 -7.050 1.00 93.00 376 ALA A O 1
ATOM 2963 N N . GLU A 1 377 ? 5.862 4.052 -5.807 1.00 90.94 377 GLU A N 1
ATOM 2964 C CA . GLU A 1 377 ? 6.362 2.965 -4.955 1.00 90.94 377 GLU A CA 1
ATOM 2965 C C . GLU A 1 377 ? 5.272 2.346 -4.079 1.00 90.94 377 GLU A C 1
ATOM 2967 O O . GLU A 1 377 ? 5.173 1.130 -3.920 1.00 90.94 377 GLU A O 1
ATOM 2972 N N . MET A 1 378 ? 4.394 3.171 -3.509 1.00 92.12 378 MET A N 1
ATOM 2973 C CA . MET A 1 378 ? 3.243 2.661 -2.765 1.00 92.12 378 MET A CA 1
ATOM 2974 C C . MET A 1 378 ? 2.237 1.957 -3.691 1.00 92.12 378 MET A C 1
ATOM 2976 O O . MET A 1 378 ? 1.582 1.004 -3.267 1.00 92.12 378 MET A O 1
ATOM 2980 N N . ALA A 1 379 ? 2.107 2.397 -4.943 1.00 94.00 379 ALA A N 1
ATOM 2981 C CA . ALA A 1 379 ? 1.233 1.769 -5.927 1.00 94.00 379 ALA A CA 1
ATOM 2982 C C . ALA A 1 379 ? 1.811 0.448 -6.447 1.00 94.00 379 ALA A C 1
ATOM 2984 O O . ALA A 1 379 ? 1.100 -0.551 -6.480 1.00 94.00 379 ALA A O 1
ATOM 2985 N N . SER A 1 380 ? 3.103 0.404 -6.781 1.00 91.56 380 SER A N 1
ATOM 2986 C CA . SER A 1 380 ? 3.811 -0.815 -7.190 1.00 91.56 380 SER A CA 1
ATOM 2987 C C . SER A 1 380 ? 3.698 -1.881 -6.098 1.00 91.56 380 SER A C 1
ATOM 2989 O O . SER A 1 380 ? 3.385 -3.038 -6.376 1.00 91.56 380 SER A O 1
ATOM 2991 N N . ALA A 1 381 ? 3.815 -1.459 -4.838 1.00 89.56 381 ALA A N 1
ATOM 2992 C CA . ALA A 1 381 ? 3.582 -2.270 -3.659 1.00 89.56 381 ALA A CA 1
ATOM 2993 C C . ALA A 1 381 ? 2.166 -2.875 -3.616 1.00 89.56 381 ALA A C 1
ATOM 2995 O O . ALA A 1 381 ? 1.990 -4.075 -3.396 1.00 89.56 381 ALA A O 1
ATOM 2996 N N . MET A 1 382 ? 1.142 -2.051 -3.834 1.00 91.25 382 MET A N 1
ATOM 2997 C CA . MET A 1 382 ? -0.257 -2.485 -3.884 1.00 91.25 382 MET A CA 1
ATOM 2998 C C . MET A 1 382 ? -0.542 -3.422 -5.063 1.00 91.25 382 MET A C 1
ATOM 3000 O O . MET A 1 382 ? -1.200 -4.447 -4.879 1.00 91.25 382 MET A O 1
ATOM 3004 N N . LEU A 1 383 ? -0.020 -3.115 -6.250 1.00 92.56 383 LEU A N 1
ATOM 3005 C CA . LEU A 1 383 ? -0.126 -3.953 -7.444 1.00 92.56 383 LEU A CA 1
ATOM 3006 C C . LEU A 1 383 ? 0.528 -5.314 -7.225 1.00 92.56 383 LEU A C 1
ATOM 3008 O O . LEU A 1 383 ? -0.078 -6.341 -7.523 1.00 92.56 383 LEU A O 1
ATOM 3012 N N . ALA A 1 384 ? 1.713 -5.337 -6.622 1.00 88.94 384 ALA A N 1
ATOM 3013 C CA . ALA A 1 384 ? 2.417 -6.567 -6.305 1.00 88.94 384 ALA A CA 1
ATOM 3014 C C . ALA A 1 384 ? 1.619 -7.469 -5.352 1.00 88.94 384 ALA A C 1
ATOM 3016 O O . ALA A 1 384 ? 1.464 -8.656 -5.640 1.00 88.94 384 ALA A O 1
ATOM 3017 N N . MET A 1 385 ? 1.014 -6.913 -4.294 1.00 86.75 385 MET A N 1
ATOM 3018 C CA . MET A 1 385 ? 0.116 -7.669 -3.402 1.00 86.75 385 MET A CA 1
ATO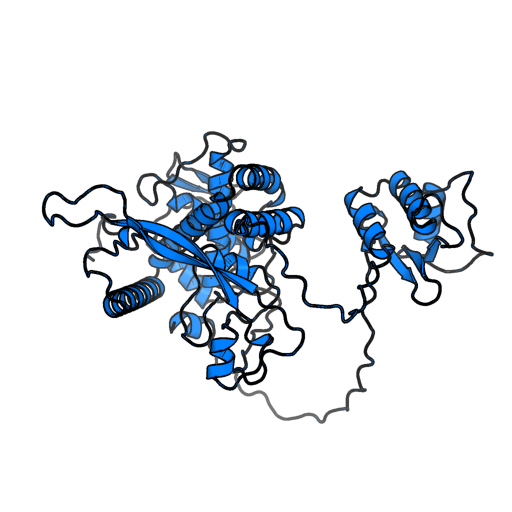M 3019 C C . MET A 1 385 ? -1.102 -8.249 -4.138 1.00 86.75 385 MET A C 1
ATOM 3021 O O . MET A 1 385 ? -1.559 -9.346 -3.823 1.00 86.75 385 MET A O 1
ATOM 3025 N N . ARG A 1 386 ? -1.655 -7.518 -5.113 1.00 88.50 386 ARG A N 1
ATOM 3026 C CA . ARG A 1 386 ? -2.868 -7.921 -5.848 1.00 88.50 386 ARG A CA 1
ATOM 3027 C C . ARG A 1 386 ? -2.597 -8.938 -6.953 1.00 88.50 386 ARG A C 1
ATOM 3029 O O . ARG A 1 386 ? -3.446 -9.790 -7.198 1.00 88.50 386 ARG A O 1
ATOM 3036 N N . LEU A 1 387 ? -1.444 -8.840 -7.606 1.00 88.88 387 LEU A N 1
ATOM 3037 C CA . LEU A 1 387 ? -1.050 -9.697 -8.725 1.00 88.88 387 LEU A CA 1
ATOM 3038 C C . LEU A 1 387 ? -0.207 -10.898 -8.270 1.00 88.88 387 LEU A C 1
ATOM 3040 O O . LEU A 1 387 ? -0.070 -11.867 -9.011 1.00 88.88 387 LEU A O 1
ATOM 3044 N N . GLY A 1 388 ? 0.336 -10.870 -7.051 1.00 84.94 388 GLY A N 1
ATOM 3045 C CA . GLY A 1 388 ? 1.285 -11.877 -6.578 1.00 84.94 388 GLY A CA 1
ATOM 3046 C C . GLY A 1 388 ? 2.679 -11.698 -7.183 1.00 84.94 388 GLY A C 1
ATOM 3047 O O . GLY A 1 388 ? 3.374 -12.680 -7.431 1.00 84.94 388 GLY A O 1
ATOM 3048 N N . LEU A 1 389 ? 3.076 -10.452 -7.453 1.00 86.06 389 LEU A N 1
ATOM 3049 C CA . LEU A 1 389 ? 4.416 -10.108 -7.936 1.00 86.06 389 LEU A CA 1
ATOM 3050 C C . LEU A 1 389 ? 5.362 -9.842 -6.752 1.00 86.06 389 LEU A C 1
ATOM 3052 O O . LEU A 1 389 ? 4.900 -9.515 -5.653 1.00 86.06 389 LEU A O 1
ATOM 3056 N N . PRO A 1 390 ? 6.688 -9.956 -6.943 1.00 82.31 390 PRO A N 1
ATOM 3057 C CA . PRO A 1 390 ? 7.642 -9.452 -5.964 1.00 82.31 390 PRO A CA 1
ATOM 3058 C C . PRO A 1 390 ? 7.540 -7.924 -5.849 1.00 82.31 390 PRO A C 1
ATOM 3060 O O . PRO A 1 390 ? 7.018 -7.250 -6.738 1.00 82.31 390 PRO A O 1
ATOM 3063 N N . ALA A 1 391 ? 8.092 -7.368 -4.768 1.00 76.94 391 ALA A N 1
ATOM 3064 C CA . ALA A 1 391 ? 8.315 -5.926 -4.691 1.00 76.94 391 ALA A CA 1
ATOM 3065 C C . ALA A 1 391 ? 9.189 -5.470 -5.872 1.00 76.94 391 ALA A C 1
ATOM 3067 O O . ALA A 1 391 ? 10.134 -6.172 -6.246 1.00 76.94 391 ALA A O 1
ATOM 3068 N N . ALA A 1 392 ? 8.914 -4.293 -6.436 1.00 70.06 392 ALA A N 1
ATOM 3069 C CA . ALA A 1 392 ? 9.819 -3.673 -7.396 1.00 70.06 392 ALA A CA 1
ATOM 3070 C C . ALA A 1 392 ? 11.139 -3.344 -6.670 1.00 70.06 392 ALA A C 1
ATOM 3072 O O . ALA A 1 392 ? 11.193 -2.486 -5.789 1.00 70.06 392 ALA A O 1
ATOM 3073 N N . VAL A 1 393 ? 12.205 -4.097 -6.950 1.00 56.34 393 VAL A N 1
ATOM 3074 C CA . VAL A 1 393 ? 13.507 -3.924 -6.287 1.00 56.34 393 VAL A CA 1
ATOM 3075 C C . VAL A 1 393 ? 14.382 -3.019 -7.146 1.00 56.34 393 VAL A C 1
ATOM 3077 O O . VAL A 1 393 ? 15.327 -3.487 -7.776 1.00 56.34 393 VAL A O 1
ATOM 3080 N N . GLU A 1 394 ? 14.091 -1.721 -7.172 1.00 55.00 394 GLU A N 1
ATOM 3081 C CA . GLU A 1 394 ? 15.000 -0.739 -7.765 1.00 55.00 394 GLU A CA 1
ATOM 3082 C C . GLU A 1 394 ? 15.401 0.313 -6.730 1.00 55.00 394 GLU A C 1
ATOM 3084 O O . GLU A 1 394 ? 14.572 1.017 -6.180 1.00 55.00 394 GLU A O 1
ATOM 3089 N N . ASN A 1 395 ? 16.702 0.352 -6.414 1.00 52.25 395 ASN A N 1
ATOM 3090 C CA . ASN A 1 395 ? 17.463 1.449 -5.794 1.00 52.25 395 ASN A CA 1
ATOM 3091 C C . ASN A 1 395 ? 16.753 2.393 -4.788 1.00 52.25 395 ASN A C 1
ATOM 3093 O O . ASN A 1 395 ? 17.085 3.578 -4.704 1.00 52.25 395 ASN A O 1
ATOM 3097 N N . HIS A 1 396 ? 15.878 1.843 -3.938 1.00 56.41 396 HIS A N 1
ATOM 3098 C CA . HIS A 1 396 ? 15.112 2.534 -2.888 1.00 56.41 396 HIS A CA 1
ATOM 3099 C C . HIS A 1 396 ? 15.926 3.535 -2.061 1.00 56.41 396 HIS A C 1
ATOM 3101 O O . HIS A 1 396 ? 15.399 4.555 -1.626 1.00 56.41 396 HIS A O 1
ATOM 3107 N N . GLY A 1 397 ? 17.217 3.254 -1.851 1.00 59.62 397 GLY A N 1
ATOM 3108 C CA . GLY A 1 397 ? 18.133 4.068 -1.052 1.00 59.62 397 GLY A CA 1
ATOM 3109 C C . GLY A 1 397 ? 18.312 5.507 -1.545 1.00 59.62 397 GLY A C 1
ATOM 3110 O O . GLY A 1 397 ? 18.486 6.400 -0.716 1.00 59.62 397 GLY A O 1
ATOM 3111 N N . ALA A 1 398 ? 18.242 5.750 -2.859 1.00 62.62 398 ALA A N 1
ATOM 3112 C CA . ALA A 1 398 ? 18.488 7.078 -3.428 1.00 62.62 398 ALA A CA 1
ATOM 3113 C C . ALA A 1 398 ? 17.376 8.084 -3.079 1.00 62.62 398 ALA A C 1
ATOM 3115 O O . ALA A 1 398 ? 17.654 9.266 -2.885 1.00 62.62 398 ALA A O 1
ATOM 3116 N N . TYR A 1 399 ? 16.134 7.616 -2.923 1.00 70.62 399 TYR A N 1
ATOM 3117 C CA . TYR A 1 399 ? 14.971 8.484 -2.722 1.00 70.62 399 TYR A CA 1
ATOM 3118 C C . TYR A 1 399 ? 14.522 8.610 -1.264 1.00 70.62 399 TYR A C 1
ATOM 3120 O O . TYR A 1 399 ? 13.807 9.557 -0.929 1.00 70.62 399 TYR A O 1
ATOM 3128 N N . VAL A 1 400 ? 14.989 7.735 -0.362 1.00 80.06 400 VAL A N 1
ATOM 3129 C CA . VAL A 1 400 ? 14.595 7.763 1.062 1.00 80.06 400 VAL A CA 1
ATOM 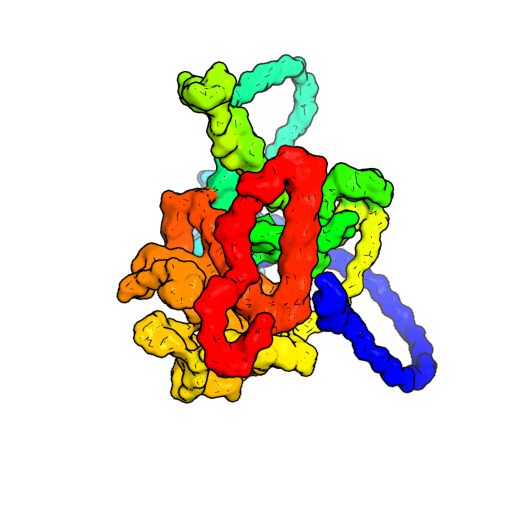3130 C C . VAL A 1 400 ? 14.819 9.136 1.689 1.00 80.06 400 VAL A C 1
ATOM 3132 O O . VAL A 1 400 ? 13.950 9.633 2.400 1.00 80.06 400 VAL A O 1
ATOM 3135 N N . ALA A 1 401 ? 15.955 9.781 1.412 1.00 80.75 401 ALA A N 1
ATOM 3136 C CA . ALA A 1 401 ? 16.261 11.101 1.965 1.00 80.75 401 ALA A CA 1
ATOM 3137 C C . ALA A 1 401 ? 15.235 12.168 1.532 1.00 80.75 401 ALA A C 1
ATOM 3139 O O . ALA A 1 401 ? 14.810 13.000 2.343 1.00 80.75 401 ALA A O 1
ATOM 3140 N N . HIS A 1 402 ? 14.787 12.111 0.277 1.00 83.88 402 HIS A N 1
ATOM 3141 C CA . HIS A 1 402 ? 13.765 13.013 -0.244 1.00 83.88 402 HIS A CA 1
ATOM 3142 C C . HIS A 1 402 ? 12.378 12.687 0.331 1.00 83.88 402 HIS A C 1
ATOM 3144 O O . HIS A 1 402 ? 11.668 13.606 0.746 1.00 83.88 402 HIS A O 1
ATOM 3150 N N . TYR A 1 403 ? 12.025 11.403 0.476 1.00 88.81 403 TYR A N 1
ATOM 3151 C CA . TYR A 1 403 ? 10.785 10.984 1.144 1.00 88.81 403 TYR A CA 1
ATOM 3152 C C . TYR A 1 403 ? 10.733 11.479 2.588 1.00 88.81 403 TYR A C 1
ATOM 3154 O O . TYR A 1 403 ? 9.745 12.080 3.002 1.00 88.81 403 TYR A O 1
ATOM 3162 N N . LEU A 1 404 ? 11.812 11.288 3.351 1.00 89.88 404 LEU A N 1
ATOM 3163 C CA . LEU A 1 404 ? 11.902 11.741 4.738 1.00 89.88 404 LEU A CA 1
ATOM 3164 C C . LEU A 1 404 ? 11.717 13.256 4.847 1.00 89.88 404 LEU A C 1
ATOM 3166 O O . LEU A 1 404 ? 11.046 13.718 5.766 1.00 89.88 404 LEU A O 1
ATOM 3170 N N . THR A 1 405 ? 12.262 14.025 3.903 1.00 90.00 405 THR A N 1
ATOM 3171 C CA . THR A 1 405 ? 12.093 15.485 3.866 1.00 90.00 405 THR A CA 1
ATOM 3172 C C . THR A 1 405 ? 10.624 15.863 3.673 1.00 90.00 405 THR A C 1
ATOM 3174 O O . THR A 1 405 ? 10.074 16.622 4.471 1.00 90.00 405 THR A O 1
ATOM 3177 N N . VAL A 1 406 ? 9.970 15.276 2.669 1.00 91.38 406 VAL A N 1
ATOM 3178 C CA . VAL A 1 406 ? 8.557 15.517 2.341 1.00 91.38 406 VAL A CA 1
ATOM 3179 C C . VAL A 1 406 ? 7.615 15.080 3.474 1.00 91.38 406 VAL A C 1
ATOM 3181 O O . VAL A 1 406 ? 6.653 15.778 3.792 1.00 91.38 406 VAL A O 1
ATOM 3184 N N . LEU A 1 407 ? 7.887 13.942 4.113 1.00 92.06 407 LEU A N 1
ATOM 3185 C CA . LEU A 1 407 ? 7.053 13.408 5.192 1.00 92.06 407 LEU A CA 1
ATOM 3186 C C . LEU A 1 407 ? 7.226 14.179 6.505 1.00 92.06 407 LEU A C 1
ATOM 3188 O O . LEU A 1 407 ? 6.255 14.381 7.230 1.00 92.06 407 LEU A O 1
ATOM 3192 N N . ARG A 1 408 ? 8.442 14.647 6.810 1.00 92.31 408 ARG A N 1
ATOM 3193 C CA . ARG A 1 408 ? 8.698 15.476 7.999 1.00 92.31 408 ARG A CA 1
ATOM 3194 C C . ARG A 1 408 ? 8.140 16.890 7.855 1.00 92.31 408 ARG A C 1
ATOM 3196 O O . ARG A 1 408 ? 7.798 17.495 8.869 1.00 92.31 408 ARG A O 1
ATOM 3203 N N . SER A 1 409 ? 8.049 17.420 6.633 1.00 91.25 409 SER A N 1
ATOM 3204 C CA . SER A 1 409 ? 7.477 18.747 6.387 1.00 91.25 409 SER A CA 1
ATOM 3205 C C . SER A 1 409 ? 5.945 18.748 6.382 1.00 91.25 409 SER A C 1
ATOM 3207 O O . SER A 1 409 ? 5.341 19.755 6.752 1.00 91.25 409 SER A O 1
ATOM 3209 N N . ASP A 1 410 ? 5.302 17.627 6.031 1.00 89.50 410 ASP A N 1
ATOM 3210 C CA . ASP A 1 410 ? 3.844 17.512 6.016 1.00 89.50 410 ASP A CA 1
ATOM 3211 C C . ASP A 1 410 ? 3.331 16.147 6.509 1.00 89.50 410 ASP A C 1
ATOM 3213 O O . ASP A 1 410 ? 3.244 15.167 5.767 1.00 89.50 410 ASP A O 1
ATOM 3217 N N . LYS A 1 411 ? 2.839 16.129 7.754 1.00 88.56 411 LYS A N 1
ATOM 3218 C CA . LYS A 1 411 ? 2.221 14.963 8.416 1.00 88.56 411 LYS A CA 1
ATOM 3219 C C . LYS A 1 411 ? 0.965 14.395 7.738 1.00 88.56 411 LYS A C 1
ATOM 3221 O O . LYS A 1 411 ? 0.421 13.379 8.172 1.00 88.56 411 LYS A O 1
ATOM 3226 N N . LYS A 1 412 ? 0.409 15.074 6.734 1.00 88.25 412 LYS A N 1
ATOM 3227 C CA . LYS A 1 412 ? -0.727 14.571 5.947 1.00 88.25 412 LYS A CA 1
ATOM 3228 C C . LYS A 1 412 ? -0.288 13.962 4.626 1.00 88.25 412 LYS A C 1
ATOM 3230 O O . LYS A 1 412 ? -1.109 13.313 3.977 1.00 88.25 412 LYS A O 1
ATOM 3235 N N . GLU A 1 413 ? 0.967 14.142 4.224 1.00 92.12 413 GLU A N 1
ATOM 3236 C CA . GLU A 1 413 ? 1.409 13.714 2.904 1.00 92.12 413 GLU A CA 1
ATOM 3237 C C . GLU A 1 413 ? 1.317 12.208 2.722 1.00 92.12 413 GLU A C 1
ATOM 3239 O O . GLU A 1 413 ? 0.842 11.763 1.685 1.00 92.12 413 GLU A O 1
ATOM 3244 N N . ILE A 1 414 ? 1.653 11.423 3.745 1.00 91.31 414 ILE A N 1
ATOM 3245 C CA . ILE A 1 414 ? 1.574 9.965 3.646 1.00 91.31 414 ILE A CA 1
ATOM 3246 C C . ILE A 1 414 ? 0.146 9.456 3.401 1.00 91.31 414 ILE A C 1
ATOM 3248 O O . ILE A 1 414 ? -0.056 8.453 2.723 1.00 91.31 414 ILE A O 1
ATOM 3252 N N . PHE A 1 415 ? -0.867 10.168 3.904 1.00 88.19 415 PHE A N 1
ATOM 3253 C CA . PHE A 1 415 ? -2.269 9.828 3.666 1.00 88.19 415 PHE A CA 1
ATOM 3254 C C . PHE A 1 415 ? -2.683 10.154 2.231 1.00 88.19 415 PHE A C 1
ATOM 3256 O O . PHE A 1 415 ? -3.411 9.373 1.621 1.00 88.19 415 PHE A O 1
ATOM 3263 N N . ARG A 1 416 ? -2.211 11.285 1.688 1.00 91.75 416 ARG A N 1
ATOM 3264 C CA . ARG A 1 416 ? -2.446 11.655 0.284 1.00 91.75 416 ARG A CA 1
ATOM 3265 C C . ARG A 1 416 ? -1.733 10.693 -0.658 1.00 91.75 416 ARG A C 1
ATOM 3267 O O . ARG A 1 416 ? -2.380 10.152 -1.541 1.00 91.75 416 ARG A O 1
ATOM 3274 N N . ALA A 1 417 ? -0.460 10.403 -0.400 1.00 93.25 417 ALA A N 1
ATOM 3275 C CA . ALA A 1 417 ? 0.310 9.436 -1.169 1.00 93.25 417 ALA A CA 1
ATOM 3276 C C . ALA A 1 417 ? -0.353 8.051 -1.161 1.00 93.25 417 ALA A C 1
ATOM 3278 O O . ALA A 1 417 ? -0.496 7.450 -2.216 1.00 93.25 417 ALA A O 1
ATOM 3279 N N . ALA A 1 418 ? -0.855 7.583 -0.011 1.00 91.31 418 ALA A N 1
ATOM 3280 C CA . ALA A 1 418 ? -1.587 6.319 0.059 1.00 91.31 418 ALA A CA 1
ATOM 3281 C C . ALA A 1 418 ? -2.929 6.339 -0.697 1.00 91.31 418 ALA A C 1
ATOM 3283 O O . ALA A 1 418 ? -3.283 5.333 -1.308 1.00 91.31 418 ALA A O 1
ATOM 3284 N N . LYS A 1 419 ? -3.679 7.456 -0.651 1.00 90.44 419 LYS A N 1
ATOM 3285 C CA . LYS A 1 419 ? -4.921 7.632 -1.435 1.00 90.44 419 LYS A CA 1
ATOM 3286 C C . LYS A 1 419 ? -4.608 7.568 -2.932 1.00 90.44 419 LYS A C 1
ATOM 3288 O O . LYS A 1 419 ? -5.274 6.843 -3.662 1.00 90.44 419 LYS A O 1
ATOM 3293 N N . ASP A 1 420 ? -3.587 8.296 -3.370 1.00 94.81 420 ASP A N 1
ATOM 3294 C CA . ASP A 1 420 ? -3.182 8.352 -4.775 1.00 94.81 420 ASP A CA 1
ATOM 3295 C C . ASP A 1 420 ? -2.625 7.000 -5.246 1.00 94.81 420 ASP A C 1
ATOM 3297 O O . ASP A 1 420 ? -2.987 6.536 -6.321 1.00 94.81 420 ASP A O 1
ATOM 3301 N N . ALA A 1 421 ? -1.832 6.313 -4.421 1.00 95.31 421 ALA A N 1
ATOM 3302 C CA . ALA A 1 421 ? -1.313 4.977 -4.709 1.00 95.31 421 ALA A CA 1
ATOM 3303 C C . ALA A 1 421 ? -2.420 3.936 -4.916 1.00 95.31 421 ALA A C 1
ATOM 3305 O O . ALA A 1 421 ? -2.346 3.110 -5.828 1.00 95.31 421 ALA A O 1
ATOM 3306 N N . GLU A 1 422 ? -3.476 3.992 -4.104 1.00 93.62 422 GLU A N 1
ATOM 3307 C CA . GLU A 1 422 ? -4.640 3.132 -4.293 1.00 93.62 422 GLU A CA 1
ATOM 3308 C C . GLU A 1 422 ? -5.383 3.465 -5.591 1.00 93.62 422 GLU A C 1
ATOM 3310 O O . GLU A 1 422 ? -5.745 2.546 -6.327 1.00 93.62 422 GLU A O 1
ATOM 3315 N N . LYS A 1 423 ? -5.560 4.755 -5.913 1.00 95.06 423 LYS A N 1
ATOM 3316 C CA . LYS A 1 423 ? -6.151 5.179 -7.193 1.00 95.06 423 LYS A CA 1
ATOM 3317 C C . LYS A 1 423 ? -5.347 4.660 -8.384 1.00 95.06 423 LYS A C 1
ATOM 3319 O O . LYS A 1 423 ? -5.938 4.086 -9.290 1.00 95.06 423 LYS A O 1
ATOM 3324 N N . ILE A 1 424 ? -4.020 4.796 -8.350 1.00 97.06 424 ILE A N 1
ATOM 3325 C CA . ILE A 1 424 ? -3.113 4.258 -9.375 1.00 97.06 424 ILE A CA 1
ATOM 3326 C C . ILE A 1 424 ? -3.323 2.753 -9.521 1.00 97.06 424 ILE A C 1
ATOM 3328 O O . ILE A 1 424 ? -3.585 2.262 -10.615 1.00 97.06 424 ILE A O 1
ATOM 3332 N N . SER A 1 425 ? -3.256 2.024 -8.408 1.00 95.88 425 SER A N 1
ATOM 3333 C CA . SER A 1 425 ? -3.343 0.563 -8.419 1.00 95.88 425 SER A CA 1
ATOM 3334 C C . SER A 1 425 ? -4.676 0.083 -8.978 1.00 95.88 425 SER A C 1
ATOM 3336 O O . SER A 1 425 ? -4.716 -0.819 -9.806 1.00 95.88 425 SER A O 1
ATOM 3338 N N . ARG A 1 426 ? -5.781 0.702 -8.560 1.00 95.56 426 ARG A N 1
ATOM 3339 C CA . ARG A 1 426 ? -7.121 0.348 -9.039 1.00 95.56 426 ARG A CA 1
ATOM 3340 C C . ARG A 1 426 ? -7.326 0.727 -10.501 1.00 95.56 426 ARG A C 1
ATOM 3342 O O . ARG A 1 426 ? -7.920 -0.065 -11.220 1.00 95.56 426 ARG A O 1
ATOM 3349 N N . PHE A 1 427 ? -6.799 1.866 -10.949 1.00 96.88 427 PHE A N 1
ATOM 3350 C CA . PHE A 1 427 ? -6.821 2.258 -12.360 1.00 96.88 427 PHE A CA 1
ATOM 3351 C C . PHE A 1 427 ? -6.073 1.252 -13.243 1.00 96.88 427 PHE A C 1
ATOM 3353 O O . PHE A 1 427 ? -6.566 0.865 -14.291 1.00 96.88 427 PHE A O 1
ATOM 3360 N N . VAL A 1 428 ? -4.901 0.780 -12.815 1.00 97.12 428 VAL A N 1
ATOM 3361 C CA . VAL A 1 428 ? -4.152 -0.236 -13.571 1.00 97.12 428 VAL A CA 1
ATOM 3362 C C . VAL A 1 428 ? -4.873 -1.586 -13.547 1.00 97.12 428 VAL A C 1
ATOM 3364 O O . VAL A 1 428 ? -5.014 -2.241 -14.574 1.00 97.12 428 VAL A O 1
ATOM 3367 N N . LEU A 1 429 ? -5.374 -2.012 -12.387 1.00 96.12 429 LEU A N 1
ATOM 3368 C CA . LEU A 1 429 ? -6.067 -3.297 -12.269 1.00 96.12 429 LEU A CA 1
ATOM 3369 C C . LEU A 1 429 ? -7.400 -3.315 -13.031 1.00 96.12 429 LEU A C 1
ATOM 3371 O O . LEU A 1 429 ? -7.793 -4.377 -13.507 1.00 96.12 429 LEU A O 1
ATOM 3375 N N . SER A 1 430 ? -8.086 -2.177 -13.178 1.00 96.44 430 SER A N 1
ATOM 3376 C CA . SER A 1 430 ? -9.392 -2.098 -13.847 1.00 96.44 430 SER A CA 1
ATOM 3377 C C . SER A 1 430 ? -9.333 -2.434 -15.341 1.00 96.44 430 SER A C 1
ATOM 3379 O O . SER A 1 430 ? -10.360 -2.801 -15.915 1.00 96.44 430 SER A O 1
ATOM 3381 N N . PHE A 1 431 ? -8.153 -2.412 -15.969 1.00 95.25 431 PHE A N 1
ATOM 3382 C CA . PHE A 1 431 ? -7.989 -2.902 -17.338 1.00 95.25 431 PHE A CA 1
ATOM 3383 C C . PHE A 1 431 ? -8.354 -4.392 -17.470 1.00 95.25 431 PHE A C 1
ATOM 3385 O O . PHE A 1 431 ? -8.926 -4.790 -18.485 1.00 95.25 431 PHE A O 1
ATOM 3392 N N . HIS A 1 432 ? -8.184 -5.190 -16.411 1.00 95.88 432 HIS A N 1
ATOM 3393 C CA . HIS A 1 432 ? -8.643 -6.578 -16.375 1.00 95.88 432 HIS A CA 1
ATOM 3394 C C . HIS A 1 432 ? -10.109 -6.684 -15.893 1.00 95.88 432 HIS A C 1
ATOM 3396 O O . HIS A 1 432 ? -10.458 -6.131 -14.842 1.00 95.88 432 HIS A O 1
ATOM 3402 N N . PRO A 1 433 ? -10.983 -7.426 -16.602 1.00 91.94 433 PRO A N 1
ATOM 3403 C CA . PRO A 1 433 ? -12.425 -7.467 -16.332 1.00 91.94 433 PRO A CA 1
ATOM 3404 C C . PRO A 1 433 ? -12.781 -7.934 -14.914 1.00 91.94 433 PRO A C 1
ATOM 3406 O O . PRO A 1 433 ? -13.575 -7.280 -14.246 1.00 91.94 433 PRO A O 1
ATOM 3409 N N . ASP A 1 434 ? -12.135 -8.980 -14.395 1.00 92.00 434 ASP A N 1
ATOM 3410 C CA . ASP A 1 434 ? -12.449 -9.492 -13.051 1.00 92.00 434 ASP A CA 1
ATOM 3411 C C . ASP A 1 434 ? -12.166 -8.484 -11.921 1.00 92.00 434 ASP A C 1
ATOM 3413 O O . ASP A 1 434 ? -12.857 -8.479 -10.900 1.00 92.00 434 ASP A O 1
ATOM 3417 N N . PHE A 1 435 ? -11.142 -7.634 -12.069 1.00 92.94 435 PHE A N 1
ATOM 3418 C CA . PHE A 1 435 ? -10.874 -6.575 -11.094 1.00 92.94 435 PHE A CA 1
ATOM 3419 C C . PHE A 1 435 ? -11.877 -5.436 -11.243 1.00 92.94 435 PHE A C 1
ATOM 3421 O O . PHE A 1 435 ? -12.341 -4.912 -10.234 1.00 92.94 435 PHE A O 1
ATOM 3428 N N . ARG A 1 436 ? -12.256 -5.099 -12.480 1.00 91.75 436 ARG A N 1
ATOM 3429 C CA . ARG A 1 436 ? -13.333 -4.145 -12.777 1.00 91.75 436 ARG A CA 1
ATOM 3430 C C . ARG A 1 436 ? -14.641 -4.550 -12.097 1.00 91.75 436 ARG A C 1
ATOM 3432 O O . ARG A 1 436 ? -15.248 -3.740 -11.401 1.00 91.75 436 ARG A O 1
ATOM 3439 N N . ASP A 1 437 ? -15.023 -5.815 -12.241 1.00 90.50 437 ASP A N 1
ATOM 3440 C CA . ASP A 1 437 ? -16.225 -6.372 -11.626 1.00 90.50 437 ASP A CA 1
ATOM 3441 C C . ASP A 1 437 ? -16.128 -6.375 -10.095 1.00 90.50 437 ASP A C 1
ATOM 3443 O O . ASP A 1 437 ? -17.060 -5.934 -9.425 1.00 90.50 437 ASP A O 1
ATOM 3447 N N . GLU A 1 438 ? -14.983 -6.781 -9.530 1.00 89.44 438 GLU A N 1
ATOM 3448 C CA . GLU A 1 438 ? -14.757 -6.713 -8.080 1.00 89.44 438 GLU A CA 1
ATOM 3449 C C . GLU A 1 438 ? -14.900 -5.283 -7.544 1.00 89.44 438 GLU A C 1
ATOM 3451 O O . GLU A 1 438 ? -15.533 -5.072 -6.510 1.00 89.44 438 GLU A O 1
ATOM 3456 N N . PHE A 1 439 ? -14.317 -4.300 -8.227 1.00 90.31 439 PHE A N 1
ATOM 3457 C CA . PHE A 1 439 ? -14.374 -2.901 -7.814 1.00 90.31 439 PHE A CA 1
ATOM 3458 C C . PHE A 1 439 ? -15.786 -2.327 -7.906 1.00 90.31 439 PHE A C 1
ATOM 3460 O O . PHE A 1 439 ? -16.173 -1.567 -7.016 1.00 90.31 439 PHE A O 1
ATOM 3467 N N . ARG A 1 440 ? -16.557 -2.722 -8.926 1.00 87.62 440 ARG A N 1
ATOM 3468 C CA . ARG A 1 440 ? -17.970 -2.357 -9.073 1.00 87.62 440 ARG A CA 1
ATOM 3469 C C . ARG A 1 440 ? -18.816 -2.938 -7.939 1.00 87.62 440 ARG A C 1
ATOM 3471 O O . ARG A 1 440 ? -19.502 -2.183 -7.257 1.00 87.62 440 ARG A O 1
ATOM 3478 N N . GLU A 1 441 ? -18.701 -4.239 -7.666 1.00 88.50 441 GLU A N 1
ATOM 3479 C CA . GLU A 1 441 ? -19.407 -4.897 -6.552 1.00 88.50 441 GLU A CA 1
ATOM 3480 C C . GLU A 1 441 ? -19.066 -4.254 -5.199 1.00 88.50 441 GLU A C 1
ATOM 3482 O O . GLU A 1 441 ? -19.927 -4.050 -4.338 1.00 88.50 441 GLU A O 1
ATOM 3487 N N . GLU A 1 442 ? -17.788 -3.929 -4.995 1.00 86.19 442 GLU A N 1
ATOM 3488 C CA . GLU A 1 442 ? -17.325 -3.266 -3.784 1.00 86.19 442 GLU A CA 1
ATOM 3489 C C . GLU A 1 442 ? -17.949 -1.872 -3.636 1.00 86.19 442 GLU A C 1
ATOM 3491 O O . GLU A 1 442 ? -18.437 -1.530 -2.554 1.00 86.19 442 GLU A O 1
ATOM 3496 N N . HIS A 1 443 ? -17.971 -1.090 -4.717 1.00 82.19 443 HIS A N 1
ATOM 3497 C CA . HIS A 1 443 ? -18.570 0.239 -4.752 1.00 82.19 443 HIS A CA 1
ATOM 3498 C C . HIS A 1 443 ? -20.078 0.188 -4.472 1.00 82.19 443 HIS A C 1
ATOM 3500 O O . HIS A 1 443 ? -20.559 0.882 -3.574 1.00 82.19 443 HIS A O 1
ATOM 3506 N N . GLU A 1 444 ? -20.813 -0.703 -5.139 1.00 83.44 444 GLU A N 1
ATOM 3507 C CA . GLU A 1 444 ? -22.244 -0.925 -4.900 1.00 83.44 444 GLU A CA 1
ATOM 3508 C C . GLU A 1 444 ? -22.523 -1.278 -3.431 1.00 83.44 444 GLU A C 1
ATOM 3510 O O . GLU A 1 444 ? -23.422 -0.716 -2.798 1.00 83.44 444 GLU A O 1
ATOM 3515 N N . ALA A 1 445 ? -21.712 -2.159 -2.835 1.00 82.00 445 ALA A N 1
ATOM 3516 C CA . ALA A 1 445 ? -21.846 -2.533 -1.430 1.00 82.00 445 ALA A CA 1
ATOM 3517 C C . ALA A 1 445 ? -21.527 -1.376 -0.465 1.00 82.00 445 ALA A C 1
ATOM 3519 O O . ALA A 1 445 ? -22.106 -1.303 0.628 1.00 82.00 445 ALA A O 1
ATOM 3520 N N . GLN A 1 446 ? -20.597 -0.486 -0.823 1.00 78.12 446 GLN A N 1
ATOM 3521 C CA . GLN A 1 446 ? -20.305 0.728 -0.059 1.00 78.12 446 GLN A CA 1
ATOM 3522 C C . GLN A 1 446 ? -21.465 1.726 -0.145 1.00 78.12 446 GLN A C 1
ATOM 3524 O O . GLN A 1 446 ? -21.898 2.221 0.899 1.00 78.12 446 GLN A O 1
ATOM 3529 N N . MET A 1 447 ? -22.015 1.950 -1.340 1.00 73.31 447 MET A N 1
ATOM 3530 C CA . MET A 1 447 ? -23.168 2.827 -1.560 1.00 73.31 447 MET A CA 1
ATOM 3531 C C . MET A 1 447 ? -24.405 2.321 -0.822 1.00 73.31 447 MET A C 1
ATOM 3533 O O . MET A 1 447 ? -25.002 3.063 -0.043 1.00 73.31 447 MET A O 1
ATOM 3537 N N . ALA A 1 448 ? -24.729 1.032 -0.944 1.00 79.19 448 ALA A N 1
ATOM 3538 C CA . ALA A 1 448 ? -25.835 0.422 -0.212 1.00 79.19 448 ALA A CA 1
ATOM 3539 C C . ALA A 1 448 ? -25.675 0.573 1.312 1.00 79.19 448 ALA A C 1
ATOM 3541 O O . ALA A 1 448 ? -26.640 0.865 2.021 1.00 79.19 448 ALA A O 1
ATOM 3542 N N . ALA A 1 449 ? -24.453 0.419 1.835 1.00 76.75 449 ALA A N 1
ATOM 3543 C CA . ALA A 1 449 ? -24.175 0.618 3.256 1.00 76.75 449 ALA A CA 1
ATOM 3544 C C . ALA A 1 449 ? -24.291 2.091 3.685 1.00 76.75 449 ALA A C 1
ATOM 3546 O O . ALA A 1 449 ? -24.759 2.358 4.794 1.00 76.75 449 ALA A O 1
ATOM 3547 N N . ALA A 1 450 ? -23.877 3.036 2.838 1.00 70.81 450 ALA A N 1
ATOM 3548 C CA . ALA A 1 450 ? -24.012 4.467 3.094 1.00 70.81 450 ALA A CA 1
ATOM 3549 C C . ALA A 1 450 ? -25.489 4.888 3.120 1.00 70.81 450 ALA A C 1
ATOM 3551 O O . ALA A 1 450 ? -25.922 5.524 4.084 1.00 70.81 450 ALA A O 1
ATOM 3552 N N . VAL A 1 451 ? -26.275 4.451 2.131 1.00 71.69 451 VAL A N 1
ATOM 3553 C CA . VAL A 1 451 ? -27.730 4.668 2.068 1.00 71.69 451 VAL A CA 1
ATOM 3554 C C . VAL A 1 451 ? -28.417 4.068 3.298 1.00 71.69 451 VAL A C 1
ATOM 3556 O O . VAL A 1 451 ? -29.169 4.755 3.986 1.00 71.69 451 VAL A O 1
ATOM 3559 N N . ALA A 1 452 ? -28.087 2.825 3.670 1.00 75.56 452 ALA A N 1
ATOM 3560 C CA . ALA A 1 452 ? -28.622 2.190 4.879 1.00 75.56 452 ALA A CA 1
ATOM 3561 C C . ALA A 1 452 ? -28.244 2.931 6.180 1.00 75.56 452 ALA A C 1
ATOM 3563 O O . ALA A 1 452 ? -28.969 2.851 7.172 1.00 75.56 452 ALA A O 1
ATOM 3564 N N . ALA A 1 453 ? -27.124 3.658 6.188 1.00 70.75 453 ALA A N 1
ATOM 3565 C CA . ALA A 1 453 ? -26.686 4.493 7.305 1.00 70.75 453 ALA A CA 1
ATOM 3566 C C . ALA A 1 453 ? -27.306 5.906 7.302 1.00 70.75 453 ALA A C 1
ATOM 3568 O O . ALA A 1 453 ? -26.948 6.722 8.156 1.00 70.75 453 ALA A O 1
ATOM 3569 N N . GLY A 1 454 ? -28.231 6.193 6.380 1.00 62.53 454 GLY A N 1
ATOM 3570 C CA . GLY A 1 454 ? -28.931 7.473 6.275 1.00 62.53 454 GLY A CA 1
ATOM 3571 C C . GLY A 1 454 ? -28.158 8.551 5.514 1.00 62.53 454 GLY A C 1
ATOM 3572 O O . GLY A 1 454 ? -28.437 9.734 5.709 1.00 62.53 454 GLY A O 1
ATOM 3573 N N . ALA A 1 455 ? -27.174 8.178 4.686 1.00 56.69 455 ALA A N 1
ATOM 3574 C CA . ALA A 1 455 ? -26.578 9.117 3.740 1.00 56.69 455 ALA A CA 1
ATOM 3575 C C . ALA A 1 455 ? -27.595 9.455 2.628 1.00 56.69 455 ALA A C 1
ATOM 3577 O O . ALA A 1 455 ? -28.285 8.545 2.163 1.00 56.69 455 ALA A O 1
ATOM 3578 N N . PRO A 1 456 ? -27.703 10.725 2.192 1.00 49.47 456 PRO A N 1
ATOM 3579 C CA . PRO A 1 456 ? -28.504 11.077 1.021 1.00 49.47 456 PRO A CA 1
ATOM 3580 C C . PRO A 1 456 ? -27.969 10.337 -0.211 1.00 49.47 456 PRO A C 1
ATOM 3582 O O . PRO A 1 456 ? -26.749 10.296 -0.384 1.00 49.47 456 PRO A O 1
ATOM 3585 N N . GLU A 1 457 ? -28.852 9.815 -1.072 1.00 45.94 457 GLU A N 1
ATOM 3586 C CA . GLU A 1 457 ? -28.466 9.158 -2.339 1.00 45.94 457 GLU A CA 1
ATOM 3587 C C . GLU A 1 457 ? -27.545 10.043 -3.204 1.00 45.94 457 GLU A C 1
ATOM 3589 O O . GLU A 1 457 ? -26.715 9.519 -3.936 1.00 45.94 457 GLU A O 1
ATOM 3594 N N . GLU A 1 458 ? -27.623 11.371 -3.053 1.00 40.91 458 GLU A N 1
ATOM 3595 C CA . GLU A 1 458 ? -26.909 12.360 -3.875 1.00 40.91 458 GLU A CA 1
ATOM 3596 C C . GLU A 1 458 ? -25.680 13.022 -3.202 1.00 40.91 458 GLU A C 1
ATOM 3598 O O . GLU A 1 458 ? -25.025 13.849 -3.828 1.00 40.91 458 GLU A O 1
ATOM 3603 N N . VAL A 1 459 ? -25.338 12.724 -1.933 1.00 32.84 459 VAL A N 1
ATOM 3604 C CA . VAL A 1 459 ? -24.305 13.500 -1.177 1.00 32.84 459 VAL A CA 1
ATOM 3605 C C . VAL A 1 459 ? -23.077 12.678 -0.767 1.00 32.84 459 VAL A C 1
ATOM 3607 O O . VAL A 1 459 ? -22.143 13.198 -0.152 1.00 32.84 459 VAL A O 1
ATOM 3610 N N . PHE A 1 460 ? -23.007 11.408 -1.150 1.00 30.39 460 PHE A N 1
ATOM 3611 C CA . PHE A 1 460 ? -21.739 10.684 -1.142 1.00 30.39 460 PHE A CA 1
ATOM 3612 C C . PHE A 1 460 ? -21.199 10.641 -2.560 1.00 30.39 460 PHE A C 1
ATOM 3614 O O . PHE A 1 460 ? -21.329 9.648 -3.266 1.00 30.39 460 PHE A O 1
ATOM 3621 N N . ASP A 1 461 ? -20.623 11.767 -2.973 1.00 33.06 461 ASP A N 1
ATOM 3622 C CA . ASP A 1 461 ? -19.937 11.838 -4.244 1.00 33.06 461 ASP A CA 1
ATOM 3623 C C . ASP A 1 461 ? -18.634 11.036 -4.155 1.00 33.06 461 ASP A C 1
ATOM 3625 O O . ASP A 1 461 ? -17.570 11.511 -3.743 1.00 33.06 461 ASP A O 1
ATOM 3629 N N . ALA A 1 462 ? -18.758 9.758 -4.487 1.00 33.78 462 ALA A N 1
ATOM 3630 C CA . ALA A 1 462 ? -17.636 8.883 -4.719 1.00 33.78 462 ALA A CA 1
ATOM 3631 C C . ALA A 1 462 ? -16.820 9.309 -5.951 1.00 33.78 462 ALA A C 1
ATOM 3633 O O . ALA A 1 462 ? -15.811 8.667 -6.177 1.00 33.78 462 ALA A O 1
ATOM 3634 N N . SER A 1 463 ? -17.142 10.386 -6.687 1.00 34.16 463 SER A N 1
ATOM 3635 C CA . SER A 1 463 ? -16.244 10.973 -7.704 1.00 34.16 463 SER A CA 1
ATOM 3636 C C . SER A 1 463 ? -14.963 11.573 -7.102 1.00 34.16 463 SER A C 1
ATOM 3638 O O . SER A 1 463 ? -13.942 11.712 -7.775 1.00 34.16 463 SER A O 1
ATOM 3640 N N . ASP A 1 464 ? -14.900 11.771 -5.776 1.00 36.56 464 ASP A N 1
ATOM 3641 C CA . ASP A 1 464 ? -13.621 11.963 -5.065 1.00 36.56 464 ASP A CA 1
ATOM 3642 C C . ASP A 1 464 ? -12.714 10.692 -5.139 1.00 36.56 464 ASP A C 1
ATOM 3644 O O . ASP A 1 464 ? -11.523 10.699 -4.776 1.00 36.56 464 ASP A O 1
ATOM 3648 N N . PHE A 1 465 ? -13.294 9.606 -5.659 1.00 39.16 465 PHE A N 1
ATOM 3649 C CA . PHE A 1 465 ? -12.814 8.275 -6.022 1.00 39.16 465 PHE A CA 1
ATOM 3650 C C . PHE A 1 465 ? -13.396 7.847 -7.396 1.00 39.16 465 PHE A C 1
ATOM 3652 O O . PHE A 1 465 ? -13.915 6.740 -7.515 1.00 39.16 465 PHE A O 1
ATOM 3659 N N . ASP A 1 466 ? -13.335 8.707 -8.422 1.00 32.84 466 ASP A N 1
ATOM 3660 C CA . ASP A 1 466 ? -13.701 8.321 -9.798 1.00 32.84 466 ASP A CA 1
ATOM 3661 C C . ASP A 1 466 ? -13.011 7.000 -10.190 1.00 32.84 466 ASP A C 1
ATOM 3663 O O . ASP A 1 466 ? -11.783 6.922 -10.302 1.00 32.84 466 ASP A O 1
ATOM 3667 N N . PHE A 1 467 ? -13.815 5.942 -10.319 1.00 42.62 467 PHE A N 1
ATOM 3668 C CA . PHE A 1 467 ? -13.399 4.589 -10.701 1.00 42.62 467 PHE A CA 1
ATOM 3669 C C . PHE A 1 467 ? -13.922 4.182 -12.078 1.00 42.62 467 PHE A C 1
ATOM 3671 O O . PHE A 1 467 ? -13.707 3.042 -12.491 1.00 42.62 467 PHE A O 1
ATOM 3678 N N . GLU A 1 468 ? -14.545 5.098 -12.813 1.00 32.12 468 GLU A N 1
ATOM 3679 C CA . GLU A 1 468 ? -14.935 4.842 -14.189 1.00 32.12 468 GLU A CA 1
ATOM 3680 C C . GLU A 1 468 ? -13.958 5.520 -15.144 1.00 32.12 468 GLU A C 1
ATOM 3682 O O . GLU A 1 468 ? -13.708 6.720 -15.082 1.00 32.12 468 GLU A O 1
ATOM 3687 N N . ALA A 1 469 ? -13.395 4.728 -16.056 1.00 33.44 469 ALA A N 1
ATOM 3688 C CA . ALA A 1 469 ? -12.688 5.222 -17.230 1.00 33.44 469 ALA A CA 1
ATOM 3689 C C . ALA A 1 469 ? -13.684 5.796 -18.261 1.00 33.44 469 ALA A C 1
ATOM 3691 O O . ALA A 1 469 ? -13.562 5.542 -19.459 1.00 33.44 469 ALA A O 1
ATOM 3692 N N . GLU A 1 470 ? -14.704 6.528 -17.813 1.00 33.28 470 GLU A N 1
ATOM 3693 C CA . GLU A 1 470 ? -15.626 7.214 -18.708 1.00 33.28 470 GLU A CA 1
ATOM 3694 C C . GLU A 1 470 ? -14.931 8.465 -19.251 1.00 33.28 470 GLU A C 1
ATOM 3696 O O . GLU A 1 470 ? -14.719 9.457 -18.556 1.00 33.28 470 GLU A O 1
ATOM 3701 N N . GLY A 1 471 ? -14.504 8.380 -20.511 1.00 32.25 471 GLY A N 1
ATOM 3702 C CA . GLY A 1 471 ? -13.836 9.469 -21.226 1.00 32.25 471 GLY A CA 1
ATOM 3703 C C . GLY A 1 471 ? -12.658 9.039 -22.099 1.00 32.25 471 GLY A C 1
ATOM 3704 O O . GLY A 1 471 ? -12.180 9.840 -22.899 1.00 32.25 471 GLY A O 1
ATOM 3705 N N . LEU A 1 472 ? -12.207 7.784 -22.004 1.00 33.91 472 LEU A N 1
ATOM 3706 C CA . LEU A 1 472 ? -11.258 7.219 -22.964 1.00 33.91 472 LEU A CA 1
ATOM 3707 C C . LEU A 1 472 ? -12.040 6.568 -24.111 1.00 33.91 472 LEU A C 1
ATOM 3709 O O . LEU A 1 472 ? -12.366 5.383 -24.069 1.00 33.91 472 LEU A O 1
ATOM 3713 N N . GLU A 1 473 ? -12.357 7.353 -25.144 1.00 27.50 473 GLU A N 1
ATOM 3714 C CA . GLU A 1 473 ? -12.725 6.799 -26.449 1.00 27.50 473 GLU A CA 1
ATOM 3715 C C . GLU A 1 473 ? -11.511 6.039 -27.006 1.00 27.50 473 GLU A C 1
ATOM 3717 O O . GLU A 1 473 ? -10.622 6.613 -27.633 1.00 27.50 473 GLU A O 1
ATOM 3722 N N . PHE A 1 474 ? -11.452 4.733 -26.755 1.00 36.59 474 PHE A N 1
ATOM 3723 C CA . PHE A 1 474 ? -10.582 3.843 -27.511 1.00 36.59 474 PHE A CA 1
ATOM 3724 C C . PHE A 1 474 ? -11.263 3.561 -28.848 1.00 36.59 474 PHE A C 1
ATOM 3726 O O . PHE A 1 474 ? -12.359 2.994 -28.894 1.00 36.59 474 PHE A O 1
ATOM 3733 N N . GLU A 1 475 ? -10.629 3.977 -29.945 1.00 33.62 475 GLU A N 1
ATOM 3734 C CA . GLU A 1 475 ? -11.062 3.647 -31.301 1.00 33.62 475 GLU A CA 1
ATOM 3735 C C . GLU A 1 475 ? -11.323 2.133 -31.424 1.00 33.62 475 GLU A C 1
ATOM 3737 O O . GLU A 1 475 ? -10.401 1.327 -31.521 1.00 33.62 475 GLU A O 1
ATOM 3742 N N . GLY A 1 476 ? -12.601 1.739 -31.447 1.00 30.67 476 GLY A N 1
ATOM 3743 C CA . GLY A 1 476 ? -13.027 0.449 -31.993 1.00 30.67 476 GLY A CA 1
ATOM 3744 C C . GLY A 1 476 ? -13.749 -0.538 -31.074 1.00 30.67 476 GLY A C 1
ATOM 3745 O O . GLY A 1 476 ? -14.239 -1.538 -31.597 1.00 30.67 476 GLY A O 1
ATOM 3746 N N . MET A 1 477 ? -13.918 -0.290 -29.772 1.00 26.05 477 MET A N 1
ATOM 3747 C CA . MET A 1 477 ? -14.789 -1.137 -28.934 1.00 26.05 477 MET A CA 1
ATOM 3748 C C . MET A 1 477 ? -15.862 -0.300 -28.243 1.00 26.05 477 MET A C 1
ATOM 3750 O O . MET A 1 477 ? -15.580 0.493 -27.354 1.00 26.05 477 MET A O 1
ATOM 3754 N N . LYS A 1 478 ? -17.116 -0.485 -28.676 1.00 25.55 478 LYS A N 1
ATOM 3755 C CA . LYS A 1 478 ? -18.289 0.036 -27.967 1.00 25.55 478 LYS A CA 1
ATOM 3756 C C . LYS A 1 478 ? -18.415 -0.693 -26.627 1.00 25.55 478 LYS A C 1
ATOM 3758 O O . LYS A 1 478 ? -18.575 -1.915 -26.637 1.00 25.55 478 LYS A O 1
ATOM 3763 N N . LEU A 1 479 ? -18.311 0.071 -25.538 1.00 32.38 479 LEU A N 1
ATOM 3764 C CA . LEU A 1 479 ? -18.702 -0.305 -24.177 1.00 32.38 479 LEU A CA 1
ATOM 3765 C C . LEU A 1 479 ? -20.227 -0.400 -24.063 1.00 32.38 479 LEU A C 1
ATOM 3767 O O . LEU A 1 479 ? -20.916 0.430 -24.709 1.00 32.38 479 LEU A O 1
#

InterPro domains:
  IPR013610 ArdC, N-terminal ssDNA binding domain [PF08401] (154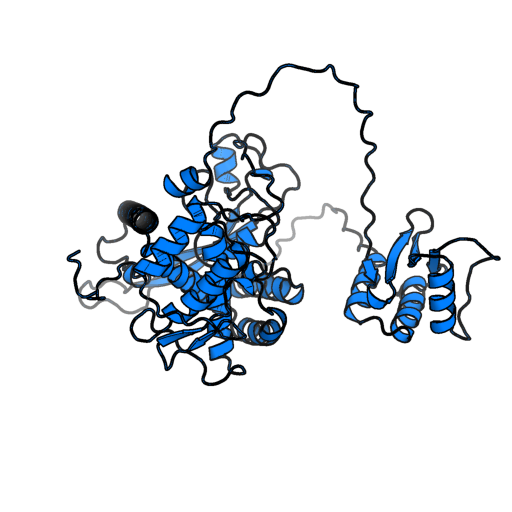-268)
  IPR041459 Polyvalent protein, metallopeptidase domain [PF18818] (298-419)